Protein 3C24 (pdb70)

Organism: Jannaschia sp. (strain CCS1) (NCBI:txid290400)

Foldseek 3Di:
DFPDAAFEEEEAQCQPCVVLLQVLCVVDNHHYAYEHDDPNSCVNCVVPHDHHDDCPVLARGQEYEYPDFLQCVLVVCVVNVVRHDFNREYEYAALLCVLLPRDDDQRYKYKYKYWPFADDPDDDDPVVQVPRRGADRHETAMEMEIRDDPVCRSVNQVSVVSSPPYDYYHYDYSLVRLLVPPQVVVVVVVVVVCVVLVCCCVPVPDDSVVSVVCCVCCVVVVVCVVVDDDDVVVVCVVVCVPPPDPVSVCSSVSVNSSVVSNVRSD/DDAFEEEEAQCQPPVVLLQVLCVPDPHHYAYEDDDPNRVVSCVCPHDHDDDCPCLARGLEYEHPDFLQCVLVVCVPNVVSHDFAREYEYAALLCVLLPRDDDQRYKYKYKYWPFADPDDDDDDVVQVPRRGASRHETAMEMEISDDPVCRVVNQVSVVSSPPYDYYHYDYSLVRLLVPPQVVVVVVVVVVCVVLVCCCPPVPDDSVVSVVCCVCCVVVVVCVVVDDDDVPVCCCVVCVPPPDPVSVVSSPSVVSSVVSNVRND

Secondary structure (DSSP, 8-state):
--SPPP-EEEEETTT---HHHHHHHHHSSSEEEEE--SHHHHHHHH--PPP--SSGGGGT-SEEEE-S-HHHHHHHHHHHGGGSPTT-EEEES-SHHHHHT----TTSEEEEEEE--S-SS----SHHHHT-SSSSSS-EEEEEE----THHHHHHHHHHH---SEEEEEE--HHHHHIIIIIIT----TTT--HHHHHHHHHH---HHHHHH--HHHHHHH---SSS-----S---TTHHHHB-TTGGGGG-HHHHHHHHHHHH-/----EEEEETTT---HHHHHHHHHSSSEEEEE---HHHHHHHH--PPP--TTGGGGT-SEEEE-S-HHHHHHHHHHHGGGSPTT-EEEES-SHHHHHT----TTSEEEEEEE--PPTT----SHHHHT-SSSSSS-EEEEEE----THHHHHHHHHHH---SEEEEEE--HHHHHIIIIIIT----TTT--HHHHHHHHTT---HHHHHH--HHHHHHH---SSS----TTT--HHHHHHB-TTGGGGG-HHHHHHHHHHHT-

Solvent-accessible surface area: 21765 Å² total

CATH classification: 3.40.50.720 (+1 more: 1.10.3640.10)

Radius of gyration: 28.21 Å; Cα contacts (8 Å, |Δi|>4): 1115; chains: 2; bounding box: 77×42×74 Å

InterPro domains:
  IPR028939 Pyrroline-5-carboxylate reductase, catalytic, N-terminal [PF03807] (12-96)
  IPR031663 Phosphogluconate dehydrogenase (decarboxylating) , C-terminal [PF16896] (129-282)
  IPR036291 NAD(P)-binding domain superfamily [SSF51735] (11-173)
  IPR037161 Semialdehyde dehydrogenase-like, C-terminal [G3DSA:1.10.3640.10] (182-285)
  IPR050812 Prephenate/Arogenate Dehydrogenase [PTHR21363] (11-202)

Nearest PDB structures (foldseek):
  3c24-assembly1_B  TM=9.937E-01  e=1.281E-49  Jannaschia sp. CCS1
  5t57-assembly1_A-2  TM=9.474E-01  e=1.146E-29  Cupriavidus necator N-1
  6l2i-assembly1_B  TM=7.593E-01  e=1.266E-12  Streptococcus pneumoniae D39
  6l2z-assembly1_B  TM=7.428E-01  e=1.647E-11  Streptococcus pneumoniae D39
  4xeh-assembly1_A  TM=7.278E-01  e=2.116E-11  Ignisphaera aggregans DSM 17230

B-factor: mean 24.07, std 10.35, range [5.99, 80.92]

Structure (mmCIF, N/CA/C/O backbone):
data_3C24
#
_entry.id   3C24
#
_cell.length_a   47.080
_cell.length_b   80.620
_cell.length_c   142.840
_cell.angle_alpha   90.000
_cell.angle_beta   90.000
_cell.angle_gamma   90.000
#
_symmetry.space_group_name_H-M   'P 21 21 21'
#
loop_
_entity.id
_entity.type
_entity.pdbx_description
1 polymer 'Putative oxidoreductase'
2 non-polymer 'SULFATE ION'
3 non-polymer GLYCEROL
4 water water
#
loop_
_atom_site.group_PDB
_atom_site.id
_atom_site.type_symbol
_atom_site.label_atom_id
_atom_site.label_alt_id
_atom_site.label_comp_id
_atom_site.label_asym_id
_atom_site.label_entity_id
_atom_site.label_seq_id
_atom_site.pdbx_PDB_ins_code
_atom_site.Cartn_x
_atom_site.Cartn_y
_atom_site.Cartn_z
_atom_site.occupancy
_atom_site.B_iso_or_equiv
_atom_site.auth_seq_id
_atom_site.auth_comp_id
_atom_site.auth_asym_id
_atom_site.auth_atom_id
_atom_site.pdbx_PDB_model_num
ATOM 1 N N . LYS A 1 6 ? 5.045 21.475 -0.329 1.00 50.17 5 LYS A N 1
ATOM 2 C CA . LYS A 1 6 ? 6.339 21.377 -1.086 1.00 50.25 5 LYS A CA 1
ATOM 3 C C . LYS A 1 6 ? 6.302 22.220 -2.346 1.00 49.69 5 LYS A C 1
ATOM 4 O O . LYS A 1 6 ? 5.313 22.214 -3.094 1.00 51.14 5 LYS A O 1
ATOM 10 N N . ASN A 1 7 ? 7.399 22.947 -2.546 1.00 48.01 6 ASN A N 1
ATOM 11 C CA . ASN A 1 7 ? 7.589 23.830 -3.702 1.00 45.19 6 ASN A CA 1
ATOM 12 C C . ASN A 1 7 ? 8.358 23.125 -4.789 1.00 43.57 6 ASN A C 1
ATOM 13 O O . ASN A 1 7 ? 9.205 22.266 -4.518 1.00 42.23 6 ASN A O 1
ATOM 18 N N . ASP A 1 8 ? 8.066 23.526 -6.025 1.00 43.14 7 ASP A N 1
ATOM 19 C CA . ASP A 1 8 ? 8.724 22.953 -7.205 1.00 38.98 7 ASP A CA 1
ATOM 20 C C . ASP A 1 8 ? 10.033 23.680 -7.501 1.00 37.14 7 ASP A C 1
ATOM 21 O O . ASP A 1 8 ? 10.387 23.956 -8.640 1.00 37.27 7 ASP A O 1
ATOM 26 N N . VAL A 1 9 ? 10.718 24.023 -6.439 1.00 32.21 8 VAL A N 1
ATOM 27 C CA . VAL A 1 9 ? 12.021 24.659 -6.555 1.00 30.66 8 VAL A CA 1
ATOM 28 C C . VAL A 1 9 ? 13.057 23.554 -6.357 1.00 30.58 8 VAL A C 1
ATOM 29 O O . VAL A 1 9 ? 12.983 22.757 -5.423 1.00 31.48 8 VAL A O 1
ATOM 33 N N . GLY A 1 10 ? 14.034 23.524 -7.233 1.00 28.24 9 GLY A N 1
ATOM 34 C CA . GLY A 1 10 ? 15.069 22.507 -7.138 1.00 29.46 9 GLY A CA 1
ATOM 35 C C . GLY A 1 10 ? 16.139 22.917 -6.145 1.00 28.87 9 GLY A C 1
ATOM 36 O O . GLY A 1 10 ? 16.153 24.055 -5.686 1.00 27.72 9 GLY A O 1
ATOM 37 N N . PRO A 1 11 ? 17.030 21.979 -5.795 1.00 29.10 10 PRO A N 1
ATOM 38 C CA . PRO A 1 11 ? 18.125 22.309 -4.890 1.00 24.45 10 PRO A CA 1
ATOM 39 C C . PRO A 1 11 ? 18.964 23.399 -5.441 1.00 22.40 10 PRO A C 1
ATOM 40 O O . PRO A 1 11 ? 19.284 23.468 -6.625 1.00 23.80 10 PRO A O 1
ATOM 44 N N . LYS A 1 12 ? 19.317 24.271 -4.532 1.00 19.86 11 LYS A N 1
ATOM 45 C CA A LYS A 1 12 ? 20.138 25.420 -4.826 0.50 19.85 11 LYS A CA 1
ATOM 46 C CA B LYS A 1 12 ? 20.141 25.423 -4.826 0.50 20.23 11 LYS A CA 1
ATOM 47 C C . LYS A 1 12 ? 21.345 25.434 -3.919 1.00 19.36 11 LYS A C 1
ATOM 48 O O . LYS A 1 12 ? 21.328 24.843 -2.859 1.00 20.92 11 LYS A O 1
ATOM 59 N N . THR A 1 13 ? 22.382 26.095 -4.369 1.00 17.44 12 THR A N 1
ATOM 60 C CA . THR A 1 13 ? 23.552 26.284 -3.533 1.00 18.40 12 THR A CA 1
ATOM 61 C C . THR A 1 13 ? 23.328 27.578 -2.746 1.00 19.81 12 THR A C 1
ATOM 62 O O . THR A 1 13 ? 23.196 28.642 -3.308 1.00 18.41 12 THR A O 1
ATOM 66 N N . VAL A 1 14 ? 23.305 27.457 -1.415 1.00 16.44 13 VAL A N 1
ATOM 67 C CA . VAL A 1 14 ? 22.969 28.577 -0.555 1.00 17.34 13 VAL A CA 1
ATOM 68 C C . VAL A 1 14 ? 24.130 28.858 0.354 1.00 18.00 13 VAL A C 1
ATOM 69 O O . VAL A 1 14 ? 24.496 27.998 1.177 1.00 20.16 13 VAL A O 1
ATOM 73 N N . ALA A 1 15 ? 24.717 30.046 0.176 1.00 18.14 14 ALA A N 1
ATOM 74 C CA . ALA A 1 15 ? 25.798 30.532 1.023 1.00 17.77 14 ALA A CA 1
ATOM 75 C C . ALA A 1 15 ? 25.184 31.393 2.103 1.00 19.08 14 ALA A C 1
ATOM 76 O O . ALA A 1 15 ? 24.299 32.238 1.859 1.00 19.17 14 ALA A O 1
ATOM 78 N N . ILE A 1 16 ? 25.589 31.137 3.332 1.00 16.36 15 ILE A N 1
ATOM 79 C CA . ILE A 1 16 ? 25.128 31.932 4.459 1.00 17.31 15 ILE A CA 1
ATOM 80 C C . ILE A 1 16 ? 26.320 32.644 5.083 1.00 18.40 15 ILE A C 1
ATOM 81 O O . ILE A 1 16 ? 27.242 32.019 5.573 1.00 18.38 15 ILE A O 1
ATOM 86 N N . LEU A 1 17 ? 26.248 33.968 5.057 1.00 18.62 16 LEU A N 1
ATOM 87 C CA . LEU A 1 17 ? 27.257 34.839 5.657 1.00 19.26 16 LEU A CA 1
ATOM 88 C C . LEU A 1 17 ? 26.955 34.981 7.159 1.00 19.14 16 LEU A C 1
ATOM 89 O O . LEU A 1 17 ? 25.795 35.257 7.573 1.00 21.52 16 LEU A O 1
ATOM 94 N N . GLY A 1 18 ? 27.994 34.822 7.979 1.00 19.52 17 GLY A N 1
ATOM 95 C CA . GLY A 1 18 ? 27.832 34.887 9.429 1.00 16.93 17 GLY A CA 1
ATOM 96 C C . GLY A 1 18 ? 27.142 33.600 9.890 1.00 19.20 17 GLY A C 1
ATOM 97 O O . GLY A 1 18 ? 26.376 33.564 10.841 1.00 21.45 17 GLY A O 1
ATOM 98 N N . ALA A 1 19 ? 27.459 32.526 9.201 1.00 17.32 18 ALA A N 1
ATOM 99 C CA . ALA A 1 19 ? 26.784 31.227 9.439 1.00 19.22 18 ALA A CA 1
ATOM 100 C C . ALA A 1 19 ? 26.918 30.667 10.822 1.00 20.16 18 ALA A C 1
ATOM 101 O O . ALA A 1 19 ? 26.062 29.913 11.247 1.00 19.58 18 ALA A O 1
ATOM 103 N N . GLY A 1 20 ? 27.967 31.032 11.540 1.00 18.77 19 GLY A N 1
ATOM 104 C CA . GLY A 1 20 ? 28.202 30.435 12.876 1.00 17.26 19 GLY A CA 1
ATOM 105 C C . GLY A 1 20 ? 27.763 31.278 14.055 1.00 21.17 19 GLY A C 1
ATOM 106 O O . GLY A 1 20 ? 27.878 30.894 15.233 1.00 20.16 19 GLY A O 1
ATOM 107 N N . GLY A 1 21 ? 27.249 32.451 13.730 1.00 22.37 20 GLY A N 1
ATOM 108 C CA . GLY A 1 21 ? 26.785 33.384 14.743 1.00 25.10 20 GLY A CA 1
ATOM 109 C C . GLY A 1 21 ? 25.471 32.949 15.366 1.00 29.31 20 GLY A C 1
ATOM 110 O O . GLY A 1 21 ? 24.876 31.931 14.965 1.00 25.31 20 GLY A O 1
ATOM 111 N N . LYS A 1 22 ? 25.016 33.717 16.352 1.00 33.47 21 LYS A N 1
ATOM 112 C CA . LYS A 1 22 ? 23.758 33.420 17.022 1.00 37.51 21 LYS A CA 1
ATOM 113 C C . LYS A 1 22 ? 22.635 33.448 15.997 1.00 37.79 21 LYS A C 1
ATOM 114 O O . LYS A 1 22 ? 21.795 32.562 15.957 1.00 38.18 21 LYS A O 1
ATOM 129 N N . GLY A 1 24 ? 22.923 33.224 12.554 1.00 31.65 23 GLY A N 1
ATOM 130 C CA . GLY A 1 24 ? 23.246 32.195 11.566 1.00 22.42 23 GLY A CA 1
ATOM 131 C C . GLY A 1 24 ? 23.185 30.720 11.813 1.00 20.61 23 GLY A C 1
ATOM 132 O O . GLY A 1 24 ? 22.844 29.966 10.936 1.00 18.47 23 GLY A O 1
ATOM 133 N N . ALA A 1 25 ? 23.577 30.300 12.993 1.00 20.82 24 ALA A N 1
ATOM 134 C CA . ALA A 1 25 ? 23.744 28.881 13.247 1.00 19.37 24 ALA A CA 1
ATOM 135 C C . ALA A 1 25 ? 22.437 28.064 13.078 1.00 17.56 24 ALA A C 1
ATOM 136 O O . ALA A 1 25 ? 22.418 26.967 12.493 1.00 17.74 24 ALA A O 1
ATOM 138 N N . ARG A 1 26 ? 21.339 28.621 13.552 1.00 18.31 25 ARG A N 1
ATOM 139 C CA . ARG A 1 26 ? 20.040 27.937 13.450 1.00 16.13 25 ARG A CA 1
ATOM 140 C C . ARG A 1 26 ? 19.625 27.736 12.004 1.00 17.49 25 ARG A C 1
ATOM 141 O O . ARG A 1 26 ? 19.182 26.669 11.615 1.00 16.64 25 ARG A O 1
ATOM 145 N N . ILE A 1 27 ? 19.736 28.805 11.232 1.00 17.30 26 ILE A N 1
ATOM 146 C CA . ILE A 1 27 ? 19.352 28.763 9.813 1.00 17.92 26 ILE A CA 1
ATOM 147 C C . ILE A 1 27 ? 20.299 27.895 8.976 1.00 16.21 26 ILE A C 1
ATOM 148 O O . ILE A 1 27 ? 19.886 27.215 8.033 1.00 17.24 26 ILE A O 1
ATOM 153 N N . THR A 1 28 ? 21.575 27.902 9.357 1.00 16.67 27 THR A N 1
ATOM 154 C CA . THR A 1 28 ? 22.586 27.107 8.686 1.00 16.43 27 THR A CA 1
ATOM 155 C C . THR A 1 28 ? 22.292 25.627 8.899 1.00 14.95 27 THR A C 1
ATOM 156 O O . THR A 1 28 ? 22.362 24.819 7.963 1.00 16.96 27 THR A O 1
ATOM 160 N N . ARG A 1 29 ? 21.914 25.268 10.135 1.00 15.50 28 ARG A N 1
ATOM 161 C CA . ARG A 1 29 ? 21.544 23.871 10.427 1.00 14.90 28 ARG A CA 1
ATOM 162 C C . ARG A 1 29 ? 20.342 23.465 9.552 1.00 17.31 28 ARG A C 1
ATOM 163 O O . ARG A 1 29 ? 20.319 22.390 8.967 1.00 16.34 28 ARG A O 1
ATOM 171 N N . LYS A 1 30 ? 19.374 24.360 9.437 1.00 18.66 29 LYS A N 1
ATOM 172 C CA . LYS A 1 30 ? 18.198 24.057 8.610 1.00 17.73 29 LYS A CA 1
ATOM 173 C C . LYS A 1 30 ? 18.588 23.788 7.169 1.00 15.71 29 LYS A C 1
ATOM 174 O O . LYS A 1 30 ? 18.097 22.838 6.533 1.00 17.21 29 LYS A O 1
ATOM 180 N N . ILE A 1 31 ? 19.466 24.623 6.623 1.00 15.87 30 ILE A N 1
ATOM 181 C CA . ILE A 1 31 ? 19.912 24.433 5.234 1.00 13.73 30 ILE A CA 1
ATOM 182 C C . ILE A 1 31 ? 20.735 23.162 5.114 1.00 15.69 30 ILE A C 1
ATOM 183 O O . ILE A 1 31 ? 20.536 22.357 4.179 1.00 17.29 30 ILE A O 1
ATOM 188 N N . HIS A 1 32 ? 21.628 22.957 6.070 1.00 16.18 31 HIS A N 1
ATOM 189 C CA . HIS A 1 32 ? 22.441 21.732 6.063 1.00 17.37 31 HIS A CA 1
ATOM 190 C C . HIS A 1 32 ? 21.600 20.476 5.985 1.00 20.21 31 HIS A C 1
ATOM 191 O O . HIS A 1 32 ? 21.935 19.521 5.272 1.00 19.39 31 HIS A O 1
ATOM 198 N N . ASP A 1 33 ? 20.520 20.469 6.749 1.00 20.76 32 ASP A N 1
ATOM 199 C CA . ASP A 1 33 ? 19.658 19.290 6.857 1.00 19.40 32 ASP A CA 1
ATOM 200 C C . ASP A 1 33 ? 18.720 19.167 5.677 1.00 21.68 32 ASP A C 1
ATOM 201 O O . ASP A 1 33 ? 18.076 18.118 5.497 1.00 25.21 32 ASP A O 1
ATOM 206 N N . SER A 1 34 ? 18.619 20.232 4.891 1.00 18.58 33 SER A N 1
ATOM 207 C CA . SER A 1 34 ? 17.717 20.233 3.716 1.00 21.38 33 SER A CA 1
ATOM 208 C C . SER A 1 34 ? 18.396 19.667 2.477 1.00 21.58 33 SER A C 1
ATOM 209 O O . SER A 1 34 ? 19.574 19.275 2.504 1.00 20.62 33 SER A O 1
ATOM 212 N N . ALA A 1 35 ? 17.648 19.676 1.371 1.00 24.32 34 ALA A N 1
ATOM 213 C CA . ALA A 1 35 ? 18.134 19.177 0.052 1.00 23.14 34 ALA A CA 1
ATOM 214 C C . ALA A 1 35 ? 18.992 20.230 -0.646 1.00 22.77 34 ALA A C 1
ATOM 215 O O . ALA A 1 35 ? 19.738 19.955 -1.555 1.00 22.03 34 ALA A O 1
ATOM 217 N N . HIS A 1 36 ? 18.937 21.455 -0.128 1.00 17.83 35 HIS A N 1
ATOM 218 C CA . HIS A 1 36 ? 19.790 22.505 -0.664 1.00 19.44 35 HIS A CA 1
ATOM 219 C C . HIS A 1 36 ? 21.239 22.283 -0.276 1.00 21.93 35 HIS A C 1
ATOM 220 O O . HIS A 1 36 ? 21.522 21.621 0.720 1.00 22.90 35 HIS A O 1
ATOM 227 N N . HIS A 1 37 ? 22.146 22.831 -1.072 1.00 18.95 36 HIS A N 1
ATOM 228 C CA . HIS A 1 37 ? 23.595 22.688 -0.855 1.00 21.34 36 HIS A CA 1
ATOM 229 C C . HIS A 1 37 ? 24.099 23.880 -0.113 1.00 21.01 36 HIS A C 1
ATOM 230 O O . HIS A 1 37 ? 23.958 24.984 -0.537 1.00 26.27 36 HIS A O 1
ATOM 237 N N . LEU A 1 38 ? 24.718 23.628 1.023 1.00 21.73 37 LEU A N 1
ATOM 238 C CA . LEU A 1 38 ? 25.186 24.695 1.889 1.00 18.92 37 LEU A CA 1
ATOM 239 C C . LEU A 1 38 ? 26.618 25.110 1.708 1.00 19.68 37 LEU A C 1
ATOM 240 O O . LEU A 1 38 ? 27.508 24.283 1.546 1.00 21.73 37 LEU A O 1
ATOM 245 N N . ALA A 1 39 ? 26.831 26.410 1.777 1.00 16.82 38 ALA A N 1
ATOM 246 C CA . ALA A 1 39 ? 28.176 26.999 1.914 1.00 17.31 38 ALA A CA 1
ATOM 247 C C . ALA A 1 39 ? 28.138 27.913 3.135 1.00 18.35 38 ALA A C 1
ATOM 248 O O . ALA A 1 39 ? 27.624 29.019 3.058 1.00 19.14 38 ALA A O 1
ATOM 250 N N . ALA A 1 40 ? 28.694 27.417 4.253 1.00 17.71 39 ALA A N 1
ATOM 251 C CA . ALA A 1 40 ? 28.687 28.141 5.531 1.00 14.87 39 ALA A CA 1
ATOM 252 C C . ALA A 1 40 ? 29.878 29.030 5.603 1.00 17.70 39 ALA A C 1
ATOM 253 O O . ALA A 1 40 ? 31.004 28.543 5.774 1.00 17.16 39 ALA A O 1
ATOM 255 N N . ILE A 1 41 ? 29.606 30.328 5.524 1.00 17.53 40 ILE A N 1
ATOM 256 C CA . ILE A 1 41 ? 30.667 31.359 5.537 1.00 16.98 40 ILE A CA 1
ATOM 257 C C . ILE A 1 41 ? 30.753 32.007 6.913 1.00 17.25 40 ILE A C 1
ATOM 258 O O . ILE A 1 41 ? 29.848 32.688 7.393 1.00 18.59 40 ILE A O 1
ATOM 263 N N . GLU A 1 42 ? 31.897 31.801 7.549 1.00 18.53 41 GLU A N 1
ATOM 264 C CA . GLU A 1 42 ? 32.104 32.280 8.915 1.00 16.36 41 GLU A CA 1
ATOM 265 C C . GLU A 1 42 ? 33.563 32.464 9.202 1.00 20.73 41 GLU A C 1
ATOM 266 O O . GLU A 1 42 ? 34.308 31.518 9.111 1.00 20.62 41 GLU A O 1
ATOM 272 N N . ILE A 1 43 ? 33.920 33.685 9.534 1.00 22.28 42 ILE A N 1
ATOM 273 C CA . ILE A 1 43 ? 35.321 34.020 9.789 1.00 26.75 42 ILE A CA 1
ATOM 274 C C . ILE A 1 43 ? 35.618 34.090 11.264 1.00 23.74 42 ILE A C 1
ATOM 275 O O . ILE A 1 43 ? 36.779 33.952 11.645 1.00 28.55 42 ILE A O 1
ATOM 279 N N . ALA A 1 44 ? 34.615 34.287 12.105 1.00 24.11 43 ALA A N 1
ATOM 280 C CA . ALA A 1 44 ? 34.887 34.419 13.553 1.00 21.93 43 ALA A CA 1
ATOM 281 C C . ALA A 1 44 ? 35.258 33.063 14.136 1.00 22.96 43 ALA A C 1
ATOM 282 O O . ALA A 1 44 ? 34.580 32.072 13.914 1.00 24.00 43 ALA A O 1
ATOM 284 N N . PRO A 1 45 ? 36.330 33.016 14.924 1.00 21.36 44 PRO A N 1
ATOM 285 C CA . PRO A 1 45 ? 36.697 31.687 15.416 1.00 20.81 44 PRO A CA 1
ATOM 286 C C . PRO A 1 45 ? 35.610 30.997 16.274 1.00 18.65 44 PRO A C 1
ATOM 287 O O . PRO A 1 45 ? 35.398 29.788 16.116 1.00 19.80 44 PRO A O 1
ATOM 291 N N . GLU A 1 46 ? 34.903 31.747 17.106 1.00 19.45 45 GLU A N 1
ATOM 292 C CA . GLU A 1 46 ? 33.877 31.138 17.961 1.00 18.76 45 GLU A CA 1
ATOM 293 C C . GLU A 1 46 ? 32.741 30.567 17.103 1.00 20.39 45 GLU A C 1
ATOM 294 O O . GLU A 1 46 ? 32.179 29.535 17.431 1.00 19.38 45 GLU A O 1
ATOM 300 N N . GLY A 1 47 ? 32.436 31.259 16.006 1.00 19.10 46 GLY A N 1
ATOM 301 C CA . GLY A 1 47 ? 31.399 30.832 15.058 1.00 17.41 46 GLY A CA 1
ATOM 302 C C . GLY A 1 47 ? 31.803 29.546 14.340 1.00 17.39 46 GLY A C 1
ATOM 303 O O . GLY A 1 47 ? 30.983 28.621 14.131 1.00 18.94 46 GLY A O 1
ATOM 304 N N . ARG A 1 48 ? 33.080 29.467 13.959 1.00 15.64 47 ARG A N 1
ATOM 305 C CA . ARG A 1 48 ? 33.606 28.266 13.291 1.00 15.49 47 ARG A CA 1
ATOM 306 C C . ARG A 1 48 ? 33.536 27.080 14.250 1.00 20.81 47 ARG A C 1
ATOM 307 O O . ARG A 1 48 ? 33.198 25.966 13.872 1.00 20.55 47 ARG A O 1
ATOM 315 N N . ASP A 1 49 ? 33.834 27.327 15.516 1.00 19.83 48 ASP A N 1
ATOM 316 C CA . ASP A 1 49 ? 33.796 26.245 16.490 1.00 21.16 48 ASP A CA 1
ATOM 317 C C . ASP A 1 49 ? 32.391 25.747 16.684 1.00 21.27 48 ASP A C 1
ATOM 318 O O . ASP A 1 49 ? 32.136 24.563 16.906 1.00 22.93 48 ASP A O 1
ATOM 323 N N . ARG A 1 50 ? 31.469 26.667 16.619 1.00 18.54 49 ARG A N 1
ATOM 324 C CA . ARG A 1 50 ? 30.059 26.339 16.836 1.00 19.92 49 ARG A CA 1
ATOM 325 C C . ARG A 1 50 ? 29.585 25.408 15.715 1.00 21.73 49 ARG A C 1
ATOM 326 O O . ARG A 1 50 ? 28.962 24.385 15.973 1.00 23.34 49 ARG A O 1
ATOM 334 N N . LEU A 1 51 ? 29.924 25.767 14.485 1.00 17.54 50 LEU A N 1
ATOM 335 C CA . LEU A 1 51 ? 29.516 24.991 13.323 1.00 17.98 50 LEU A CA 1
ATOM 336 C C . LEU A 1 51 ? 30.163 23.616 13.409 1.00 21.44 50 LEU A C 1
ATOM 337 O O . LEU A 1 51 ? 29.538 22.579 13.179 1.00 22.55 50 LEU A O 1
ATOM 342 N N . GLN A 1 52 ? 31.439 23.607 13.722 1.00 20.19 51 GLN A N 1
ATOM 343 C CA . GLN A 1 52 ? 32.125 22.318 13.830 1.00 21.42 51 GLN A CA 1
ATOM 344 C C . GLN A 1 52 ? 31.411 21.408 14.819 1.00 23.42 51 GLN A C 1
ATOM 345 O O . GLN A 1 52 ? 31.275 20.212 14.593 1.00 23.52 51 GLN A O 1
ATOM 348 N N . GLY A 1 53 ? 30.933 21.997 15.902 1.00 22.94 52 GLY A N 1
ATOM 349 C CA . GLY A 1 53 ? 30.282 21.245 16.979 1.00 24.06 52 GLY A CA 1
ATOM 350 C C . GLY A 1 53 ? 28.952 20.669 16.526 1.00 26.78 52 GLY A C 1
ATOM 351 O O . GLY A 1 53 ? 28.420 19.729 17.120 1.00 30.11 52 GLY A O 1
ATOM 360 N N . GLY A 1 55 ? 28.604 19.609 13.452 1.00 18.46 54 GLY A N 1
ATOM 361 C CA . GLY A 1 55 ? 28.994 18.765 12.323 1.00 19.62 54 GLY A CA 1
ATOM 362 C C . GLY A 1 55 ? 28.811 19.416 10.965 1.00 20.11 54 GLY A C 1
ATOM 363 O O . GLY A 1 55 ? 28.655 18.756 9.927 1.00 23.31 54 GLY A O 1
ATOM 364 N N . ILE A 1 56 ? 28.813 20.737 10.963 1.00 19.70 55 ILE A N 1
ATOM 365 C CA . ILE A 1 56 ? 28.657 21.494 9.715 1.00 19.38 55 ILE A CA 1
ATOM 366 C C . ILE A 1 56 ? 30.012 21.931 9.147 1.00 19.91 55 ILE A C 1
ATOM 367 O O . ILE A 1 56 ? 30.806 22.586 9.840 1.00 22.07 55 ILE A O 1
ATOM 372 N N . PRO A 1 57 ? 30.275 21.610 7.871 1.00 19.65 56 PRO A N 1
ATOM 373 C CA . PRO A 1 57 ? 31.581 21.972 7.338 1.00 21.59 56 PRO A CA 1
ATOM 374 C C . PRO A 1 57 ? 31.737 23.458 7.138 1.00 21.27 56 PRO A C 1
ATOM 375 O O . PRO A 1 57 ? 30.768 24.158 6.858 1.00 22.82 56 PRO A O 1
ATOM 379 N N . LEU A 1 58 ? 32.967 23.929 7.324 1.00 23.20 57 LEU A N 1
ATOM 380 C CA . LEU A 1 58 ? 33.306 25.343 7.090 1.00 24.03 57 LEU A CA 1
ATOM 381 C C . LEU A 1 58 ? 33.715 25.545 5.650 1.00 28.48 57 LEU A C 1
ATOM 382 O O . LEU A 1 58 ? 34.400 24.715 5.076 1.00 27.64 57 LEU A O 1
ATOM 387 N N . THR A 1 59 ? 33.235 26.624 5.048 1.00 33.48 58 THR A N 1
ATOM 388 C CA . THR A 1 59 ? 33.556 26.891 3.646 1.00 35.18 58 THR A CA 1
ATOM 389 C C . THR A 1 59 ? 34.518 28.045 3.529 1.00 35.31 58 THR A C 1
ATOM 390 O O . THR A 1 59 ? 34.109 29.196 3.612 1.00 34.15 58 THR A O 1
ATOM 394 N N . ASP A 1 60 ? 35.800 27.714 3.305 1.00 33.16 59 ASP A N 1
ATOM 395 C CA . ASP A 1 60 ? 36.881 28.715 3.198 1.00 33.82 59 ASP A CA 1
ATOM 396 C C . ASP A 1 60 ? 37.294 29.145 1.822 1.00 31.95 59 ASP A C 1
ATOM 397 O O . ASP A 1 60 ? 37.007 28.515 0.823 1.00 32.30 59 ASP A O 1
ATOM 402 N N . GLY A 1 61 ? 38.038 30.232 1.832 1.00 31.85 60 GLY A N 1
ATOM 403 C CA . GLY A 1 61 ? 38.450 30.876 0.585 1.00 34.26 60 GLY A CA 1
ATOM 404 C C . GLY A 1 61 ? 37.248 31.582 -0.007 1.00 36.38 60 GLY A C 1
ATOM 405 O O . GLY A 1 61 ? 36.247 31.854 0.691 1.00 36.15 60 GLY A O 1
ATOM 406 N N . ASP A 1 62 ? 37.327 31.831 -1.311 1.00 36.07 61 ASP A N 1
ATOM 407 C CA . ASP A 1 62 ? 36.299 32.603 -2.019 1.00 34.48 61 ASP A CA 1
ATOM 408 C C . ASP A 1 62 ? 35.682 31.879 -3.158 1.00 32.80 61 ASP A C 1
ATOM 409 O O . ASP A 1 62 ? 34.869 32.435 -3.877 1.00 33.26 61 ASP A O 1
ATOM 414 N N . GLY A 1 63 ? 36.074 30.637 -3.354 1.00 28.54 62 GLY A N 1
ATOM 415 C CA . GLY A 1 63 ? 35.529 29.866 -4.469 1.00 29.61 62 GLY A CA 1
ATOM 416 C C . GLY A 1 63 ? 34.027 29.707 -4.421 1.00 29.90 62 GLY A C 1
ATOM 417 O O . GLY A 1 63 ? 33.359 29.460 -5.424 1.00 30.10 62 GLY A O 1
ATOM 418 N N . TRP A 1 64 ? 33.501 29.842 -3.219 1.00 29.77 63 TRP A N 1
ATOM 419 C CA . TRP A 1 64 ? 32.058 29.654 -3.014 1.00 28.92 63 TRP A CA 1
ATOM 420 C C . TRP A 1 64 ? 31.228 30.657 -3.760 1.00 30.65 63 TRP A C 1
ATOM 421 O O . TRP A 1 64 ? 30.113 30.374 -4.221 1.00 27.98 63 TRP A O 1
ATOM 432 N N . ILE A 1 65 ? 31.789 31.843 -3.863 1.00 31.51 64 ILE A N 1
ATOM 433 C CA . ILE A 1 65 ? 31.086 32.947 -4.513 1.00 35.00 64 ILE A CA 1
ATOM 434 C C . ILE A 1 65 ? 30.574 32.549 -5.907 1.00 36.46 64 ILE A C 1
ATOM 435 O O . ILE A 1 65 ? 29.433 32.844 -6.260 1.00 38.66 64 ILE A O 1
ATOM 440 N N . ASP A 1 66 ? 31.381 31.800 -6.647 1.00 36.64 65 ASP A N 1
ATOM 441 C CA . ASP A 1 66 ? 31.046 31.377 -8.023 1.00 34.42 65 ASP A CA 1
ATOM 442 C C . ASP A 1 66 ? 30.123 30.215 -8.085 1.00 33.07 65 ASP A C 1
ATOM 443 O O . ASP A 1 66 ? 29.687 29.823 -9.157 1.00 31.34 65 ASP A O 1
ATOM 448 N N . GLU A 1 67 ? 29.798 29.671 -6.928 1.00 29.74 66 GLU A N 1
ATOM 449 C CA . GLU A 1 67 ? 28.919 28.499 -6.881 1.00 28.82 66 GLU A CA 1
ATOM 450 C C . GLU A 1 67 ? 27.550 28.852 -6.321 1.00 23.51 66 GLU A C 1
ATOM 451 O O . GLU A 1 67 ? 26.584 28.158 -6.544 1.00 27.64 66 GLU A O 1
ATOM 457 N N . ALA A 1 68 ? 27.492 29.992 -5.661 1.00 24.05 67 ALA A N 1
ATOM 458 C CA . ALA A 1 68 ? 26.273 30.397 -4.925 1.00 23.30 67 ALA A CA 1
ATOM 459 C C . ALA A 1 68 ? 25.141 30.900 -5.780 1.00 23.40 67 ALA A C 1
ATOM 460 O O . ALA A 1 68 ? 25.281 31.898 -6.493 1.00 25.28 67 ALA A O 1
ATOM 462 N N . ASP A 1 69 ? 23.993 30.257 -5.620 1.00 19.35 68 ASP A N 1
ATOM 463 C CA . ASP A 1 69 ? 22.760 30.672 -6.260 1.00 20.27 68 ASP A CA 1
ATOM 464 C C . ASP A 1 69 ? 22.084 31.751 -5.392 1.00 16.89 68 ASP A C 1
ATOM 465 O O . ASP A 1 69 ? 21.422 32.689 -5.860 1.00 18.01 68 ASP A O 1
ATOM 470 N N . VAL A 1 70 ? 22.270 31.577 -4.095 1.00 17.70 69 VAL A N 1
ATOM 471 C CA . VAL A 1 70 ? 21.647 32.415 -3.077 1.00 16.47 69 VAL A CA 1
ATOM 472 C C . VAL A 1 70 ? 22.710 32.745 -2.052 1.00 17.05 69 VAL A C 1
ATOM 473 O O . VAL A 1 70 ? 23.499 31.889 -1.667 1.00 18.80 69 VAL A O 1
ATOM 477 N N . VAL A 1 71 ? 22.740 34.006 -1.644 1.00 13.45 70 VAL A N 1
ATOM 478 C CA . VAL A 1 71 ? 23.637 34.502 -0.581 1.00 17.96 70 VAL A CA 1
ATOM 479 C C . VAL A 1 71 ? 22.775 35.189 0.472 1.00 15.56 70 VAL A C 1
ATOM 480 O O . VAL A 1 71 ? 22.165 36.232 0.253 1.00 17.25 70 VAL A O 1
ATOM 484 N N . VAL A 1 72 ? 22.778 34.585 1.655 1.00 14.93 71 VAL A N 1
ATOM 485 C CA . VAL A 1 72 ? 21.985 35.005 2.787 1.00 14.71 71 VAL A CA 1
ATOM 486 C C . VAL A 1 72 ? 22.820 35.828 3.730 1.00 16.36 71 VAL A C 1
ATOM 487 O O . VAL A 1 72 ? 23.867 35.385 4.233 1.00 17.15 71 VAL A O 1
ATOM 491 N N . LEU A 1 73 ? 22.352 37.032 4.001 1.00 19.35 72 LEU A N 1
ATOM 492 C CA . LEU A 1 73 ? 23.060 37.949 4.881 1.00 19.90 72 LEU A CA 1
ATOM 493 C C . LEU A 1 73 ? 22.587 37.840 6.329 1.00 20.03 72 LEU A C 1
ATOM 494 O O . LEU A 1 73 ? 21.766 38.628 6.781 1.00 20.58 72 LEU A O 1
ATOM 499 N N . ALA A 1 74 ? 23.082 36.816 7.026 1.00 20.73 73 ALA A N 1
ATOM 500 C CA . ALA A 1 74 ? 22.665 36.551 8.436 1.00 21.26 73 ALA A CA 1
ATOM 501 C C . ALA A 1 74 ? 23.502 37.388 9.400 1.00 23.62 73 ALA A C 1
ATOM 502 O O . ALA A 1 74 ? 24.239 36.859 10.236 1.00 25.58 73 ALA A O 1
ATOM 504 N N . LEU A 1 75 ? 23.424 38.695 9.211 1.00 21.54 74 LEU A N 1
ATOM 505 C CA . LEU A 1 75 ? 24.205 39.655 9.965 1.00 22.09 74 LEU A CA 1
ATOM 506 C C . LEU A 1 75 ? 23.334 40.757 10.533 1.00 24.17 74 LEU A C 1
ATOM 507 O O . LEU A 1 75 ? 22.240 40.988 10.029 1.00 22.76 74 LEU A O 1
ATOM 512 N N . PRO A 1 76 ? 23.826 41.461 11.572 1.00 22.97 75 PRO A N 1
ATOM 513 C CA . PRO A 1 76 ? 22.986 42.519 12.159 1.00 23.09 75 PRO A CA 1
ATOM 514 C C . PRO A 1 76 ? 22.780 43.683 11.227 1.00 22.99 75 PRO A C 1
ATOM 515 O O . PRO A 1 76 ? 23.604 43.989 10.392 1.00 19.42 75 PRO A O 1
ATOM 519 N N . ASP A 1 77 ? 21.601 44.281 11.351 1.00 23.42 76 ASP A N 1
ATOM 520 C CA . ASP A 1 77 ? 21.197 45.377 10.453 1.00 25.75 76 ASP A CA 1
ATOM 521 C C . ASP A 1 77 ? 22.195 46.492 10.350 1.00 23.20 76 ASP A C 1
ATOM 522 O O . ASP A 1 77 ? 22.346 47.085 9.299 1.00 22.94 76 ASP A O 1
ATOM 527 N N . ASN A 1 78 ? 22.938 46.734 11.428 1.00 24.84 77 ASN A N 1
ATOM 528 C CA . ASN A 1 78 ? 23.889 47.860 11.438 1.00 25.22 77 ASN A CA 1
ATOM 529 C C . ASN A 1 78 ? 25.186 47.615 10.664 1.00 24.69 77 ASN A C 1
ATOM 530 O O . ASN A 1 78 ? 26.057 48.497 10.564 1.00 26.27 77 ASN A O 1
ATOM 535 N N . ILE A 1 79 ? 25.341 46.429 10.096 1.00 24.46 78 ILE A N 1
ATOM 536 C CA . ILE A 1 79 ? 26.515 46.220 9.259 1.00 23.08 78 ILE A CA 1
ATOM 537 C C . ILE A 1 79 ? 26.089 45.717 7.872 1.00 21.13 78 ILE A C 1
ATOM 538 O O . ILE A 1 79 ? 26.924 45.464 7.016 1.00 20.68 78 ILE A O 1
ATOM 543 N N . ILE A 1 80 ? 24.790 45.579 7.663 1.00 19.29 79 ILE A N 1
ATOM 544 C CA . ILE A 1 80 ? 24.302 45.066 6.361 1.00 19.67 79 ILE A CA 1
ATOM 545 C C . ILE A 1 80 ? 24.805 45.914 5.193 1.00 20.19 79 ILE A C 1
ATOM 546 O O . ILE A 1 80 ? 25.204 45.395 4.123 1.00 18.68 79 ILE A O 1
ATOM 551 N N . GLU A 1 81 ? 24.839 47.231 5.378 1.00 20.71 80 GLU A N 1
ATOM 552 C CA . GLU A 1 81 ? 25.269 48.110 4.270 1.00 20.66 80 GLU A CA 1
ATOM 553 C C . GLU A 1 81 ? 26.715 47.808 3.867 1.00 21.22 80 GLU A C 1
ATOM 554 O O . GLU A 1 81 ? 27.054 47.692 2.686 1.00 20.62 80 GLU A O 1
ATOM 560 N N . LYS A 1 82 ? 27.563 47.683 4.875 1.00 20.13 81 LYS A N 1
ATOM 561 C CA . LYS A 1 82 ? 28.996 47.409 4.673 1.00 22.13 81 LYS A CA 1
ATOM 562 C C . LYS A 1 82 ? 29.205 46.046 4.069 1.00 20.32 81 LYS A C 1
ATOM 563 O O . LYS A 1 82 ? 29.959 45.893 3.085 1.00 22.87 81 LYS A O 1
ATOM 566 N N . VAL A 1 83 ? 28.478 45.075 4.595 1.00 20.22 82 VAL A N 1
ATOM 567 C CA . VAL A 1 83 ? 28.630 43.676 4.119 1.00 21.48 82 VAL A CA 1
ATOM 568 C C . VAL A 1 83 ? 28.154 43.557 2.668 1.00 21.10 82 VAL A C 1
ATOM 569 O O . VAL A 1 83 ? 28.821 42.953 1.799 1.00 23.36 82 VAL A O 1
ATOM 573 N N . ALA A 1 84 ? 27.044 44.217 2.385 1.00 16.47 83 ALA A N 1
ATOM 574 C CA . ALA A 1 84 ? 26.490 44.176 1.007 1.00 16.69 83 ALA A CA 1
ATOM 575 C C . ALA A 1 84 ? 27.392 44.904 0.033 1.00 19.03 83 ALA A C 1
ATOM 576 O O . ALA A 1 84 ? 27.514 44.532 -1.134 1.00 19.18 83 ALA A O 1
ATOM 578 N N . GLU A 1 85 ? 28.006 45.980 0.495 1.00 19.86 84 GLU A N 1
ATOM 579 C CA . GLU A 1 85 ? 28.918 46.743 -0.377 1.00 19.92 84 GLU A CA 1
ATOM 580 C C . GLU A 1 85 ? 30.101 45.898 -0.767 1.00 20.37 84 GLU A C 1
ATOM 581 O O . GLU A 1 85 ? 30.676 46.066 -1.829 1.00 21.13 84 GLU A O 1
ATOM 587 N N . ASP A 1 86 ? 30.451 44.996 0.128 1.00 21.24 85 ASP A N 1
ATOM 588 C CA . ASP A 1 86 ? 31.574 44.113 -0.108 1.00 23.92 85 ASP A CA 1
ATOM 589 C C . ASP A 1 86 ? 31.203 42.973 -1.056 1.00 23.14 85 ASP A C 1
ATOM 590 O O . ASP A 1 86 ? 31.879 42.736 -2.071 1.00 25.95 85 ASP A O 1
ATOM 595 N N . ILE A 1 87 ? 30.067 42.342 -0.782 1.00 21.71 86 ILE A N 1
ATOM 596 C CA . ILE A 1 87 ? 29.677 41.108 -1.505 1.00 20.04 86 ILE A CA 1
ATOM 597 C C . ILE A 1 87 ? 28.876 41.323 -2.778 1.00 17.82 86 ILE A C 1
ATOM 598 O O . ILE A 1 87 ? 29.098 40.641 -3.778 1.00 16.21 86 ILE A O 1
ATOM 603 N N . VAL A 1 88 ? 27.936 42.255 -2.765 1.00 17.03 87 VAL A N 1
ATOM 604 C CA . VAL A 1 88 ? 27.083 42.450 -3.948 1.00 17.06 87 VAL A CA 1
ATOM 605 C C . VAL A 1 88 ? 27.858 42.594 -5.261 1.00 18.89 87 VAL A C 1
ATOM 606 O O . VAL A 1 88 ? 27.464 42.010 -6.269 1.00 16.47 87 VAL A O 1
ATOM 610 N N . PRO A 1 89 ? 28.946 43.393 -5.288 1.00 17.58 88 PRO A N 1
ATOM 611 C CA . PRO A 1 89 ? 29.649 43.521 -6.583 1.00 18.31 88 PRO A CA 1
ATOM 612 C C . PRO A 1 89 ? 30.414 42.284 -7.032 1.00 17.69 88 PRO A C 1
ATOM 613 O O . PRO A 1 89 ? 30.872 42.209 -8.209 1.00 16.74 88 PRO A O 1
ATOM 617 N N . ARG A 1 90 ? 30.537 41.323 -6.122 1.00 14.83 89 ARG A N 1
ATOM 618 C CA . ARG A 1 90 ? 31.339 40.111 -6.369 1.00 14.51 89 ARG A CA 1
ATOM 619 C C . ARG A 1 90 ? 30.579 38.895 -6.878 1.00 13.95 89 ARG A C 1
ATOM 620 O O . ARG A 1 90 ? 31.156 37.967 -7.425 1.00 16.55 89 ARG A O 1
ATOM 628 N N . VAL A 1 91 ? 29.263 38.899 -6.668 1.00 16.18 90 VAL A N 1
ATOM 629 C CA . VAL A 1 91 ? 28.449 37.741 -7.043 1.00 14.58 90 VAL A CA 1
ATOM 630 C C . VAL A 1 91 ? 28.156 37.687 -8.547 1.00 13.39 90 VAL A C 1
ATOM 631 O O . VAL A 1 91 ? 28.239 38.698 -9.226 1.00 15.19 90 VAL A O 1
ATOM 635 N N . ARG A 1 92 ? 27.841 36.498 -9.054 1.00 14.52 91 ARG A N 1
ATOM 636 C CA . ARG A 1 92 ? 27.523 36.340 -10.468 1.00 11.52 91 ARG A CA 1
ATOM 637 C C . ARG A 1 92 ? 26.165 36.985 -10.775 1.00 15.01 91 ARG A C 1
ATOM 638 O O . ARG A 1 92 ? 25.282 37.088 -9.886 1.00 15.29 91 ARG A O 1
ATOM 646 N N . PRO A 1 93 ? 25.987 37.472 -12.006 1.00 14.21 92 PRO A N 1
ATOM 647 C CA . PRO A 1 93 ? 24.685 38.021 -12.347 1.00 13.14 92 PRO A CA 1
ATOM 648 C C . PRO A 1 93 ? 23.616 36.983 -12.007 1.00 14.01 92 PRO A C 1
ATOM 649 O O . PRO A 1 93 ? 23.823 35.789 -12.189 1.00 16.45 92 PRO A O 1
ATOM 653 N N . GLY A 1 94 ? 22.460 37.426 -11.565 1.00 13.52 93 GLY A N 1
ATOM 654 C CA . GLY A 1 94 ? 21.364 36.479 -11.283 1.00 14.32 93 GLY A CA 1
ATOM 655 C C . GLY A 1 94 ? 21.352 35.847 -9.923 1.00 15.17 93 GLY A C 1
ATOM 656 O O .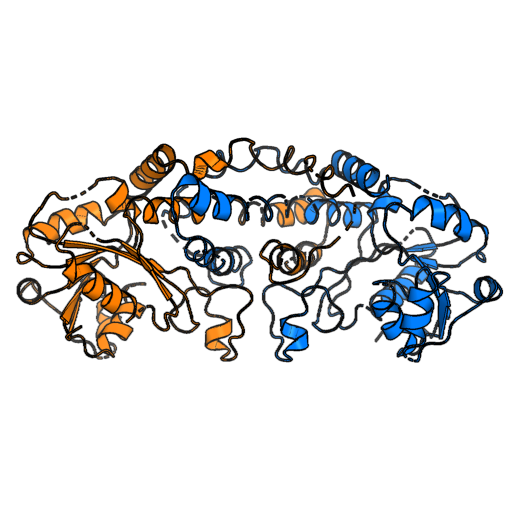 GLY A 1 94 ? 20.404 35.129 -9.569 1.00 16.07 93 GLY A O 1
ATOM 657 N N . THR A 1 95 ? 22.393 36.124 -9.143 1.00 12.98 94 THR A N 1
ATOM 658 C CA . THR A 1 95 ? 22.469 35.650 -7.772 1.00 12.80 94 THR A CA 1
ATOM 659 C C . THR A 1 95 ? 21.356 36.344 -6.974 1.00 14.62 94 THR A C 1
ATOM 660 O O . THR A 1 95 ? 21.090 37.542 -7.148 1.00 14.94 94 THR A O 1
ATOM 664 N N . ILE A 1 96 ? 20.755 35.589 -6.060 1.00 16.05 95 ILE A N 1
ATOM 665 C CA . ILE A 1 96 ? 19.730 36.101 -5.156 1.00 14.94 95 ILE A CA 1
ATOM 666 C C . ILE A 1 96 ? 20.418 36.443 -3.831 1.00 16.23 95 ILE A C 1
ATOM 667 O O . ILE A 1 96 ? 20.965 35.590 -3.182 1.00 16.96 95 ILE A O 1
ATOM 672 N N . VAL A 1 97 ? 20.457 37.725 -3.527 1.00 13.69 96 VAL A N 1
ATOM 673 C CA . VAL A 1 97 ? 20.971 38.258 -2.249 1.00 15.05 96 VAL A CA 1
ATOM 674 C C . VAL A 1 97 ? 19.757 38.400 -1.328 1.00 16.06 96 VAL A C 1
ATOM 675 O O . VAL A 1 97 ? 18.795 39.185 -1.596 1.00 14.98 96 VAL A O 1
ATOM 679 N N . LEU A 1 98 ? 19.783 37.602 -0.260 1.00 16.25 97 LEU A N 1
ATOM 680 C CA . LEU A 1 98 ? 18.655 37.449 0.627 1.00 13.76 97 LEU A CA 1
ATOM 681 C C . LEU A 1 98 ? 18.905 38.120 1.973 1.00 14.68 97 LEU A C 1
ATOM 682 O O . LEU A 1 98 ? 19.843 37.804 2.703 1.00 15.91 97 LEU A O 1
ATOM 687 N N . ILE A 1 99 ? 18.059 39.109 2.206 1.00 15.44 98 ILE A N 1
ATOM 688 C CA A ILE A 1 99 ? 18.102 39.948 3.421 0.50 15.49 98 ILE A CA 1
ATOM 689 C CA B ILE A 1 99 ? 18.070 39.967 3.408 0.50 15.88 98 ILE A CA 1
ATOM 690 C C . ILE A 1 99 ? 16.964 39.533 4.344 1.00 15.49 98 ILE A C 1
ATOM 691 O O . ILE A 1 99 ? 15.847 39.267 3.916 1.00 16.09 98 ILE A O 1
ATOM 700 N N . LEU A 1 100 ? 17.280 39.479 5.628 1.00 17.94 99 LEU A N 1
ATOM 701 C CA . LEU A 1 100 ? 16.362 38.946 6.624 1.00 18.88 99 LEU A CA 1
ATOM 702 C C . LEU A 1 100 ? 15.577 40.003 7.391 1.00 17.34 99 LEU A C 1
ATOM 703 O O . LEU A 1 100 ? 14.987 39.705 8.447 1.00 18.41 99 LEU A O 1
ATOM 708 N N . ASP A 1 101 ? 15.630 41.234 6.912 1.00 18.86 100 ASP A N 1
ATOM 709 C CA . ASP A 1 101 ? 14.975 42.364 7.538 1.00 19.87 100 ASP A CA 1
ATOM 710 C C . ASP A 1 101 ? 14.864 43.486 6.526 1.00 18.84 100 ASP A C 1
ATOM 711 O O . ASP A 1 101 ? 15.784 43.735 5.755 1.00 20.08 100 ASP A O 1
ATOM 716 N N . ALA A 1 102 ? 13.707 44.128 6.500 1.00 18.10 101 ALA A N 1
ATOM 717 C CA . ALA A 1 102 ? 13.469 45.218 5.562 1.00 16.05 101 ALA A CA 1
ATOM 718 C C . ALA A 1 102 ? 14.167 46.531 5.887 1.00 18.35 101 ALA A C 1
ATOM 719 O O . ALA A 1 102 ? 14.089 47.452 5.088 1.00 17.27 101 ALA A O 1
ATOM 721 N N . ALA A 1 103 ? 14.775 46.642 7.073 1.00 19.22 102 ALA A N 1
ATOM 722 C CA . ALA A 1 103 ? 15.352 47.920 7.477 1.00 20.45 102 ALA A CA 1
ATOM 723 C C . ALA A 1 103 ? 16.366 48.522 6.496 1.00 20.60 102 ALA A C 1
ATOM 724 O O . ALA A 1 103 ? 16.167 49.621 5.990 1.00 19.73 102 ALA A O 1
ATOM 726 N N . ALA A 1 104 ? 17.453 47.810 6.228 1.00 21.63 103 ALA A N 1
ATOM 727 C CA . ALA A 1 104 ? 18.481 48.359 5.301 1.00 20.43 103 ALA A CA 1
ATOM 728 C C . ALA A 1 104 ? 17.922 48.615 3.900 1.00 19.18 103 ALA A C 1
ATOM 729 O O . ALA A 1 104 ? 18.128 49.667 3.318 1.00 17.75 103 ALA A O 1
ATOM 731 N N . PRO A 1 105 ? 17.179 47.662 3.340 1.00 20.17 104 PRO A N 1
ATOM 732 C CA . PRO A 1 105 ? 16.543 47.829 2.043 1.00 19.53 104 PRO A CA 1
ATOM 733 C C . PRO A 1 105 ? 15.693 49.083 1.991 1.00 20.02 104 PRO A C 1
ATOM 734 O O . PRO A 1 105 ? 15.817 49.890 1.067 1.00 20.05 104 PRO A O 1
ATOM 738 N N . TYR A 1 106 ? 14.832 49.251 2.976 1.00 18.88 105 TYR A N 1
ATOM 739 C CA . TYR A 1 106 ? 13.883 50.400 2.955 1.00 19.47 105 TYR A CA 1
ATOM 740 C C . TYR A 1 106 ? 14.598 51.704 3.261 1.00 19.55 105 TYR A C 1
ATOM 741 O O . TYR A 1 106 ? 14.172 52.781 2.825 1.00 21.74 105 TYR A O 1
ATOM 750 N N . ALA A 1 107 ? 15.695 51.604 3.986 1.00 21.13 106 ALA A N 1
ATOM 751 C CA . ALA A 1 107 ? 16.510 52.796 4.311 1.00 18.62 106 ALA A CA 1
ATOM 752 C C . ALA A 1 107 ? 17.187 53.328 3.083 1.00 21.64 106 ALA A C 1
ATOM 753 O O . ALA A 1 107 ? 17.626 54.478 3.039 1.00 21.72 106 ALA A O 1
ATOM 755 N N . GLY A 1 108 ? 17.287 52.457 2.087 1.00 19.31 107 GLY A N 1
ATOM 756 C CA . GLY A 1 108 ? 17.877 52.812 0.815 1.00 22.92 107 GLY A CA 1
ATOM 757 C C . GLY A 1 108 ? 19.387 52.682 0.746 1.00 22.65 107 GLY A C 1
ATOM 758 O O . GLY A 1 108 ? 20.031 53.311 -0.102 1.00 23.76 107 GLY A O 1
ATOM 759 N N . VAL A 1 109 ? 19.929 51.805 1.570 1.00 20.14 108 VAL A N 1
ATOM 760 C CA . VAL A 1 109 ? 21.395 51.646 1.671 1.00 20.13 108 VAL A CA 1
ATOM 761 C C . VAL A 1 109 ? 21.946 50.451 0.939 1.00 20.36 108 VAL A C 1
ATOM 762 O O . VAL A 1 109 ? 23.155 50.249 0.921 1.00 22.06 108 VAL A O 1
ATOM 774 N N . PRO A 1 111 ? 23.431 48.380 -2.062 1.00 19.03 110 PRO A N 1
ATOM 775 C CA . PRO A 1 111 ? 24.124 48.882 -3.241 1.00 20.81 110 PRO A CA 1
ATOM 776 C C . PRO A 1 111 ? 23.309 48.713 -4.472 1.00 19.32 110 PRO A C 1
ATOM 777 O O . PRO A 1 111 ? 22.549 47.766 -4.589 1.00 20.88 110 PRO A O 1
ATOM 781 N N . GLU A 1 112 ? 23.443 49.668 -5.370 1.00 20.15 111 GLU A N 1
ATOM 782 C CA A GLU A 1 112 ? 22.768 49.621 -6.669 0.50 18.93 111 GLU A CA 1
ATOM 783 C CA B GLU A 1 112 ? 22.723 49.589 -6.641 0.50 19.22 111 GLU A CA 1
ATOM 784 C C . GLU A 1 112 ? 23.471 48.666 -7.609 1.00 18.61 111 GLU A C 1
ATOM 785 O O . GLU A 1 112 ? 24.615 48.879 -7.988 1.00 22.11 111 GLU A O 1
ATOM 796 N N . ARG A 1 113 ? 22.760 47.623 -7.973 1.00 17.36 112 ARG A N 1
ATOM 797 C CA . ARG A 1 113 ? 23.221 46.612 -8.931 1.00 16.54 112 ARG A CA 1
ATOM 798 C C . ARG A 1 113 ? 21.993 45.912 -9.536 1.00 16.49 112 ARG A C 1
ATOM 799 O O . ARG A 1 113 ? 21.363 45.040 -8.917 1.00 17.29 112 ARG A O 1
ATOM 807 N N . ALA A 1 114 ? 21.735 46.253 -10.782 1.00 17.71 113 ALA A N 1
ATOM 808 C CA . ALA A 1 114 ? 20.495 45.864 -11.459 1.00 16.31 113 ALA A CA 1
ATOM 809 C C . ALA A 1 114 ? 20.340 44.410 -11.822 1.00 17.18 113 ALA A C 1
ATOM 810 O O . ALA A 1 114 ? 19.225 43.898 -11.861 1.00 18.04 113 ALA A O 1
ATOM 812 N N . ASP A 1 115 ? 21.472 43.778 -12.085 1.00 16.18 114 ASP A N 1
ATOM 813 C CA . ASP A 1 115 ? 21.517 42.419 -12.652 1.00 15.77 114 ASP A CA 1
ATOM 814 C C . ASP A 1 115 ? 21.652 41.318 -11.613 1.00 15.24 114 ASP A C 1
ATOM 815 O O . ASP A 1 115 ? 21.939 40.156 -11.950 1.00 16.02 114 ASP A O 1
ATOM 820 N N . ILE A 1 116 ? 21.304 41.660 -10.387 1.00 13.26 115 ILE A N 1
ATOM 821 C CA . ILE A 1 116 ? 21.153 40.668 -9.313 1.00 13.36 115 ILE A CA 1
ATOM 822 C C . ILE A 1 116 ? 19.736 40.827 -8.695 1.00 13.31 115 ILE A C 1
ATOM 823 O O . ILE A 1 116 ? 19.018 41.789 -8.959 1.00 15.96 115 ILE A O 1
ATOM 828 N N . THR A 1 117 ? 19.369 39.875 -7.849 1.00 14.27 116 THR A N 1
ATOM 829 C CA . THR A 1 117 ? 18.072 39.865 -7.199 1.00 12.23 116 THR A CA 1
ATOM 830 C C . THR A 1 117 ? 18.255 40.170 -5.730 1.00 15.30 116 THR A C 1
ATOM 831 O O . THR A 1 117 ? 19.193 39.675 -5.105 1.00 14.82 116 THR A O 1
ATOM 835 N N . TYR A 1 118 ? 17.377 41.007 -5.210 1.00 14.00 117 TYR A N 1
ATOM 836 C CA . TYR A 1 118 ? 17.268 41.264 -3.775 1.00 12.52 117 TYR A CA 1
ATOM 837 C C . TYR A 1 118 ? 15.933 40.715 -3.350 1.00 16.27 117 TYR A C 1
ATOM 838 O O . TYR A 1 118 ? 14.880 41.054 -3.918 1.00 15.52 117 TYR A O 1
ATOM 847 N N . PHE A 1 119 ? 15.997 39.855 -2.347 1.00 15.31 118 PHE A N 1
ATOM 848 C CA . PHE A 1 119 ? 14.847 39.196 -1.773 1.00 15.46 118 PHE A CA 1
ATOM 849 C C . PHE A 1 119 ? 14.910 39.426 -0.278 1.00 14.84 118 PHE A C 1
ATOM 850 O O . PHE A 1 119 ? 15.946 39.223 0.328 1.00 14.31 118 PHE A O 1
ATOM 858 N N . ILE A 1 120 ? 13.775 39.811 0.270 1.00 14.08 119 ILE A N 1
ATOM 859 C CA . ILE A 1 120 ? 13.602 40.093 1.730 1.00 13.79 119 ILE A CA 1
ATOM 860 C C . ILE A 1 120 ? 12.638 39.090 2.329 1.00 15.26 119 ILE A C 1
ATOM 861 O O . ILE A 1 120 ? 11.536 38.867 1.829 1.00 17.04 119 ILE A O 1
ATOM 866 N N . GLY A 1 121 ? 13.039 38.498 3.464 1.00 14.76 120 GLY A N 1
ATOM 867 C CA . GLY A 1 121 ? 12.149 37.647 4.239 1.00 17.53 120 GLY A CA 1
ATOM 868 C C . GLY A 1 121 ? 12.188 38.010 5.705 1.00 17.81 120 GLY A C 1
ATOM 869 O O . GLY A 1 121 ? 13.145 38.603 6.162 1.00 16.94 120 GLY A O 1
ATOM 870 N N . HIS A 1 122 ? 11.081 37.773 6.398 1.00 17.77 121 HIS A N 1
ATOM 871 C CA . HIS A 1 122 ? 11.052 37.969 7.849 1.00 15.91 121 HIS A CA 1
ATOM 872 C C . HIS A 1 122 ? 10.011 37.076 8.474 1.00 16.49 121 HIS A C 1
ATOM 873 O O . HIS A 1 122 ? 8.908 36.980 7.946 1.00 16.75 121 HIS A O 1
ATOM 880 N N . PRO A 1 123 ? 10.335 36.425 9.622 1.00 16.03 122 PRO A N 1
ATOM 881 C CA . PRO A 1 123 ? 9.348 35.561 10.241 1.00 18.16 122 PRO A CA 1
ATOM 882 C C . PRO A 1 123 ? 8.271 36.364 10.953 1.00 17.92 122 PRO A C 1
ATOM 883 O O . PRO A 1 123 ? 8.512 37.510 11.368 1.00 17.58 122 PRO A O 1
ATOM 887 N N . CYS A 1 124 ? 7.084 35.782 11.073 1.00 15.40 123 CYS A N 1
ATOM 888 C CA . CYS A 1 124 ? 6.022 36.403 11.885 1.00 15.44 123 CYS A CA 1
ATOM 889 C C . CYS A 1 124 ? 6.254 36.069 13.360 1.00 17.56 123 CYS A C 1
ATOM 890 O O . CYS A 1 124 ? 5.830 36.789 14.257 1.00 15.29 123 CYS A O 1
ATOM 893 N N . HIS A 1 125 ? 6.958 34.960 13.546 1.00 15.92 124 HIS A N 1
ATOM 894 C CA . HIS A 1 125 ? 7.195 34.257 14.811 1.00 13.84 124 HIS A CA 1
ATOM 895 C C . HIS A 1 125 ? 5.950 33.373 15.136 1.00 15.54 124 HIS A C 1
ATOM 896 O O . HIS A 1 125 ? 4.835 33.662 14.671 1.00 16.44 124 HIS A O 1
ATOM 903 N N . PRO A 1 126 ? 6.138 32.290 15.926 1.00 15.90 125 PRO A N 1
ATOM 904 C CA . PRO A 1 126 ? 4.950 31.501 16.216 1.00 14.62 125 PRO A CA 1
ATOM 905 C C . PRO A 1 126 ? 3.852 32.331 16.892 1.00 16.01 125 PRO A C 1
ATOM 906 O O . PRO A 1 126 ? 4.125 33.248 17.680 1.00 15.12 125 PRO A O 1
ATOM 910 N N . PRO A 1 127 ? 2.598 31.997 16.639 1.00 17.44 126 PRO A N 1
ATOM 911 C CA . PRO A 1 127 ? 1.531 32.784 17.256 1.00 16.60 126 PRO A CA 1
ATOM 912 C C . PRO A 1 127 ? 1.299 32.569 18.737 1.00 17.59 126 PRO A C 1
ATOM 913 O O . PRO A 1 127 ? 1.553 31.501 19.283 1.00 15.13 126 PRO A O 1
ATOM 917 N N A LEU A 1 128 ? 0.978 33.699 19.366 0.50 13.29 127 LEU A N 1
ATOM 918 N N B LEU A 1 128 ? 0.585 33.508 19.333 0.50 19.20 127 LEU A N 1
ATOM 919 C CA A LEU A 1 128 ? 0.707 33.835 20.803 0.50 11.94 127 LEU A CA 1
ATOM 920 C CA B LEU A 1 128 ? 0.006 33.268 20.642 0.50 20.00 127 LEU A CA 1
ATOM 921 C C A LEU A 1 128 ? -0.201 32.723 21.315 0.50 13.54 127 LEU A C 1
ATOM 922 C C B LEU A 1 128 ? -1.171 32.294 20.402 0.50 20.71 127 LEU A C 1
ATOM 923 O O A LEU A 1 128 ? 0.100 32.133 22.326 0.50 13.51 127 LEU A O 1
ATOM 924 O O B LEU A 1 128 ? -1.605 32.107 19.256 0.50 18.59 127 LEU A O 1
ATOM 933 N N A PHE A 1 129 ? -1.315 32.490 20.657 0.50 13.39 128 PHE A N 1
ATOM 934 N N B PHE A 1 129 ? -1.688 31.657 21.448 0.50 20.48 128 PHE A N 1
ATOM 935 C CA A PHE A 1 129 ? -2.187 31.360 20.986 0.50 14.26 128 PHE A CA 1
ATOM 936 C CA B PHE A 1 129 ? -2.885 30.828 21.310 0.50 19.75 128 PHE A CA 1
ATOM 937 C C A PHE A 1 129 ? -1.959 30.282 19.933 0.50 18.10 128 PHE A C 1
ATOM 938 C C B PHE A 1 129 ? -2.740 29.664 20.360 0.50 17.61 128 PHE A C 1
ATOM 939 O O A PHE A 1 129 ? -1.979 30.580 18.746 0.50 14.74 128 PHE A O 1
ATO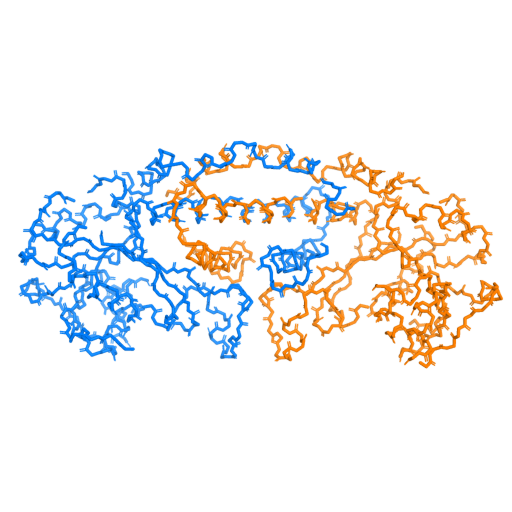M 940 O O B PHE A 1 129 ? -3.677 29.269 19.690 0.50 20.57 128 PHE A O 1
ATOM 955 N N . ASN A 1 130 ? -1.582 29.082 20.375 1.00 18.91 129 ASN A N 1
ATOM 956 C CA . ASN A 1 130 ? -1.315 27.981 19.480 1.00 18.49 129 ASN A CA 1
ATOM 957 C C . ASN A 1 130 ? -1.699 26.644 20.097 1.00 20.33 129 ASN A C 1
ATOM 958 O O . ASN A 1 130 ? -2.071 26.551 21.244 1.00 23.35 129 ASN A O 1
ATOM 963 N N . ASP A 1 131 ? -1.608 25.636 19.248 1.00 21.33 130 ASP A N 1
ATOM 964 C CA . ASP A 1 131 ? -1.928 24.246 19.549 1.00 26.27 130 ASP A CA 1
ATOM 965 C C . ASP A 1 131 ? -0.726 23.364 19.781 1.00 22.99 130 ASP A C 1
ATOM 966 O O . ASP A 1 131 ? -0.857 22.159 19.765 1.00 25.06 130 ASP A O 1
ATOM 971 N N . GLU A 1 132 ? 0.430 23.945 19.959 1.00 18.41 131 GLU A N 1
ATOM 972 C CA . GLU A 1 132 ? 1.653 23.146 20.105 1.00 18.20 131 GLU A CA 1
ATOM 973 C C . GLU A 1 132 ? 1.612 22.321 21.366 1.00 18.38 131 GLU A C 1
ATOM 974 O O . GLU A 1 132 ? 1.084 22.740 22.380 1.00 16.83 131 GLU A O 1
ATOM 980 N N . THR A 1 133 ? 2.148 21.116 21.269 1.00 17.58 132 THR A N 1
ATOM 981 C CA . THR A 1 133 ? 2.206 20.205 22.403 1.00 19.36 132 THR A CA 1
ATOM 982 C C . THR A 1 133 ? 3.623 19.804 22.806 1.00 19.09 132 THR A C 1
ATOM 983 O O . THR A 1 133 ? 3.874 19.508 23.955 1.00 21.31 132 THR A O 1
ATOM 987 N N . ASP A 1 134 ? 4.558 19.784 21.862 1.00 16.15 133 ASP A N 1
ATOM 988 C CA . ASP A 1 134 ? 5.967 19.499 22.207 1.00 17.40 133 ASP A CA 1
ATOM 989 C C . ASP A 1 134 ? 6.490 20.600 23.104 1.00 18.15 133 ASP A C 1
ATOM 990 O O . ASP A 1 134 ? 6.354 21.794 22.803 1.00 18.38 133 ASP A O 1
ATOM 995 N N . PRO A 1 135 ? 7.061 20.255 24.245 1.00 20.96 134 PRO A N 1
ATOM 996 C CA . PRO A 1 135 ? 7.414 21.367 25.116 1.00 21.57 134 PRO A CA 1
ATOM 997 C C . PRO A 1 135 ? 8.390 22.396 24.541 1.00 19.77 134 PRO A C 1
ATOM 998 O O . PRO A 1 135 ? 8.293 23.576 24.875 1.00 20.63 134 PRO A O 1
ATOM 1002 N N . ALA A 1 136 ? 9.276 21.943 23.660 1.00 21.20 135 ALA A N 1
ATOM 1003 C CA . ALA A 1 136 ? 10.286 22.821 23.072 1.00 20.10 135 ALA A CA 1
ATOM 1004 C C . ALA A 1 136 ? 9.604 23.754 22.072 1.00 18.44 135 ALA A C 1
ATOM 1005 O O . ALA A 1 136 ? 10.033 24.895 21.853 1.00 20.10 135 ALA A O 1
ATOM 1007 N N . ALA A 1 137 ? 8.489 23.282 21.525 1.00 17.67 136 ALA A N 1
ATOM 1008 C CA . ALA A 1 137 ? 7.668 24.069 20.604 1.00 18.42 136 ALA A CA 1
ATOM 1009 C C . ALA A 1 137 ? 6.851 25.139 21.385 1.00 17.90 136 ALA A C 1
ATOM 1010 O O . ALA A 1 137 ? 6.710 26.300 20.974 1.00 16.01 136 ALA A O 1
ATOM 1012 N N . ARG A 1 138 ? 6.346 24.734 22.546 1.00 18.89 137 ARG A N 1
ATOM 1013 C CA . ARG A 1 138 ? 5.532 25.618 23.361 1.00 21.83 137 ARG A CA 1
ATOM 1014 C C . ARG A 1 138 ? 6.310 26.806 23.887 1.00 22.17 137 ARG A C 1
ATOM 1015 O O . ARG A 1 138 ? 5.704 27.845 24.098 1.00 23.46 137 ARG A O 1
ATOM 1023 N N . THR A 1 139 ? 7.613 26.647 24.070 1.00 19.72 138 THR A N 1
ATOM 1024 C CA . THR A 1 139 ? 8.482 27.726 24.550 1.00 21.33 138 THR A CA 1
ATOM 1025 C C . THR A 1 139 ? 9.356 28.273 23.439 1.00 19.35 138 THR A C 1
ATOM 1026 O O . THR A 1 139 ? 10.309 29.002 23.679 1.00 21.14 138 THR A O 1
ATOM 1030 N N . ASP A 1 140 ? 8.967 27.959 22.213 1.00 16.10 139 ASP A N 1
ATOM 1031 C CA . ASP A 1 140 ? 9.599 28.556 21.026 1.00 15.95 139 ASP A CA 1
ATOM 1032 C C . ASP A 1 140 ? 8.873 29.828 20.609 1.00 15.61 139 ASP A C 1
ATOM 1033 O O . ASP A 1 140 ? 7.854 29.793 19.920 1.00 17.97 139 ASP A O 1
ATOM 1038 N N . TYR A 1 141 ? 9.405 30.945 21.075 1.00 14.29 140 TYR A N 1
ATOM 1039 C CA . TYR A 1 141 ? 8.755 32.226 20.813 1.00 15.96 140 TYR A CA 1
ATOM 1040 C C . TYR A 1 141 ? 9.278 32.876 19.576 1.00 18.91 140 TYR A C 1
ATOM 1041 O O . TYR A 1 141 ? 8.697 33.817 19.131 1.00 18.76 140 TYR A O 1
ATOM 1050 N N . HIS A 1 142 ? 10.335 32.306 19.006 1.00 19.85 141 HIS A N 1
ATOM 1051 C CA . HIS A 1 142 ? 10.979 32.875 17.827 1.00 18.00 141 HIS A CA 1
ATOM 1052 C C . HIS A 1 142 ? 10.730 32.198 16.516 1.00 16.79 141 HIS A C 1
ATOM 1053 O O . HIS A 1 142 ? 10.580 32.875 15.517 1.00 19.19 141 HIS A O 1
ATOM 1060 N N . GLY A 1 143 ? 10.651 30.865 16.534 1.00 15.86 142 GLY A N 1
ATOM 1061 C CA . GLY A 1 143 ? 10.494 30.093 15.299 1.00 19.60 142 GLY A CA 1
ATOM 1062 C C . GLY A 1 143 ? 11.563 29.064 15.140 1.00 19.16 142 GLY A C 1
ATOM 1063 O O . GLY A 1 143 ? 12.633 29.125 15.778 1.00 17.77 142 GLY A O 1
ATOM 1064 N N . GLY A 1 144 ? 11.266 28.078 14.302 1.00 17.80 143 GLY A N 1
ATOM 1065 C CA . GLY A 1 144 ? 12.218 27.017 14.029 1.00 17.74 143 GLY A CA 1
ATOM 1066 C C . GLY A 1 144 ? 11.827 25.695 14.644 1.00 18.32 143 GLY A C 1
ATOM 1067 O O . GLY A 1 144 ? 12.353 24.637 14.239 1.00 17.20 143 GLY A O 1
ATOM 1068 N N . ILE A 1 145 ? 10.926 25.734 15.634 1.00 16.85 144 ILE A N 1
ATOM 1069 C CA . ILE A 1 145 ? 10.397 24.498 16.301 1.00 14.36 144 ILE A CA 1
ATOM 1070 C C . ILE A 1 145 ? 8.874 24.497 16.193 1.00 17.12 144 ILE A C 1
ATOM 1071 O O . ILE A 1 145 ? 8.276 23.573 15.627 1.00 14.76 144 ILE A O 1
ATOM 1076 N N . ALA A 1 146 ? 8.283 25.583 16.704 1.00 15.92 145 ALA A N 1
ATOM 1077 C CA . ALA A 1 146 ? 6.834 25.833 16.591 1.00 15.41 145 ALA A CA 1
ATOM 1078 C C . ALA A 1 146 ? 6.515 26.366 15.210 1.00 17.16 145 ALA A C 1
ATOM 1079 O O . ALA A 1 146 ? 7.324 27.054 14.607 1.00 17.12 145 ALA A O 1
ATOM 1081 N N . LYS A 1 147 ? 5.322 26.037 14.728 1.00 17.31 146 LYS A N 1
ATOM 1082 C CA . LYS A 1 147 ? 4.844 26.477 13.408 1.00 17.25 146 LYS A CA 1
ATOM 1083 C C . LYS A 1 147 ? 4.682 28.008 13.431 1.00 16.44 146 LYS A C 1
ATOM 1084 O O . LYS A 1 147 ? 4.267 28.589 14.430 1.00 17.89 146 LYS A O 1
ATOM 1090 N N . GLN A 1 148 ? 4.964 28.647 12.292 1.00 15.97 147 GLN A N 1
ATOM 1091 C CA . GLN A 1 148 ? 4.786 30.087 12.14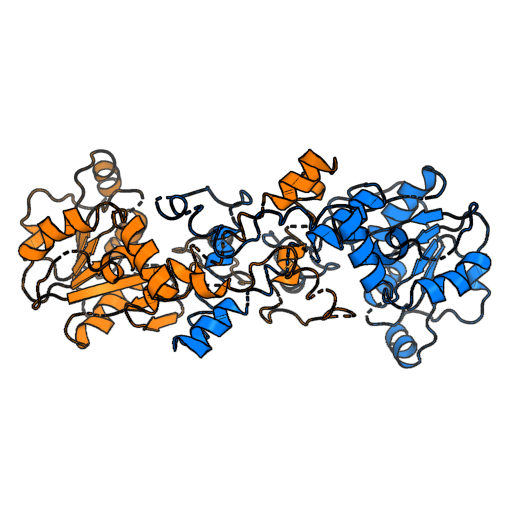5 1.00 15.64 147 GLN A CA 1
ATOM 1092 C C . GLN A 1 148 ? 4.537 30.404 10.697 1.00 15.55 147 GLN A C 1
ATOM 1093 O O . GLN A 1 148 ? 4.867 29.607 9.822 1.00 16.76 147 GLN A O 1
ATOM 1099 N N . ALA A 1 149 ? 3.971 31.571 10.477 1.00 16.65 148 ALA A N 1
ATOM 1100 C CA . ALA A 1 149 ? 3.865 32.146 9.139 1.00 15.89 148 ALA A CA 1
ATOM 1101 C C . ALA A 1 149 ? 5.112 33.061 8.911 1.00 15.12 148 ALA A C 1
ATOM 1102 O O . ALA A 1 149 ? 5.825 33.434 9.847 1.00 14.16 148 ALA A O 1
ATOM 1104 N N . ILE A 1 150 ? 5.390 33.395 7.658 1.00 16.65 149 ILE A N 1
ATOM 1105 C CA . ILE A 1 150 ? 6.463 34.327 7.312 1.00 16.11 149 ILE A CA 1
ATOM 1106 C C . ILE A 1 150 ? 5.965 35.313 6.245 1.00 15.47 149 ILE A C 1
ATOM 1107 O O . ILE A 1 150 ? 4.910 35.106 5.630 1.00 15.32 149 ILE A O 1
ATOM 1112 N N . VAL A 1 151 ? 6.736 36.388 6.066 1.00 15.31 150 VAL A N 1
ATOM 1113 C CA A VAL A 1 151 ? 6.454 37.410 5.039 0.50 14.69 150 VAL A CA 1
ATOM 1114 C CA B VAL A 1 151 ? 6.443 37.393 5.039 0.50 15.28 150 VAL A CA 1
ATOM 1115 C C . VAL A 1 151 ? 7.678 37.610 4.162 1.00 15.55 150 VAL A C 1
ATOM 1116 O O . VAL A 1 151 ? 8.822 37.616 4.655 1.00 16.67 150 VAL A O 1
ATOM 1123 N N . CYS A 1 152 ? 7.444 37.736 2.862 1.00 18.26 151 CYS A N 1
ATOM 1124 C CA . CYS A 1 152 ? 8.522 37.885 1.895 1.00 17.04 151 CYS A CA 1
ATOM 1125 C C . CYS A 1 152 ? 8.197 38.890 0.831 1.00 16.73 151 CYS A C 1
ATOM 1126 O O . CYS A 1 152 ? 7.047 39.050 0.437 1.00 15.75 151 CYS A O 1
ATOM 1129 N N . ALA A 1 153 ? 9.252 39.527 0.331 1.00 14.83 152 ALA A N 1
ATOM 1130 C CA . ALA A 1 153 ? 9.155 40.460 -0.759 1.00 16.84 152 ALA A CA 1
ATOM 1131 C C . ALA A 1 153 ? 10.270 40.315 -1.756 1.00 14.47 152 ALA A C 1
ATOM 1132 O O . ALA A 1 153 ? 11.443 40.136 -1.401 1.00 15.99 152 ALA A O 1
ATOM 1134 N N . LEU A 1 154 ? 9.896 40.363 -3.022 1.00 16.47 153 LEU A N 1
ATOM 1135 C CA . LEU A 1 154 ? 10.855 40.454 -4.103 1.00 17.50 153 LEU A CA 1
ATOM 1136 C C . LEU A 1 154 ? 11.139 41.934 -4.288 1.00 16.85 153 LEU A C 1
ATOM 1137 O O . LEU A 1 154 ? 10.299 42.716 -4.777 1.00 17.29 153 LEU A O 1
ATOM 1150 N N . GLN A 1 156 ? 13.826 43.286 -5.936 1.00 15.74 155 GLN A N 1
ATOM 1151 C CA . GLN A 1 156 ? 14.191 43.479 -7.324 1.00 16.62 155 GLN A CA 1
ATOM 1152 C C . GLN A 1 156 ? 14.611 42.156 -7.922 1.00 17.85 155 GLN A C 1
ATOM 1153 O O . GLN A 1 156 ? 15.081 41.241 -7.241 1.00 14.71 155 GLN A O 1
ATOM 1159 N N . GLY A 1 157 ? 14.448 42.054 -9.222 1.00 17.06 156 GLY A N 1
ATOM 1160 C CA . GLY A 1 157 ? 14.861 40.847 -9.942 1.00 17.18 156 GLY A CA 1
ATOM 1161 C C . GLY A 1 157 ? 13.722 40.169 -10.650 1.00 16.30 156 GLY A C 1
ATOM 1162 O O . GLY A 1 157 ? 12.563 40.589 -10.546 1.00 19.60 156 GLY A O 1
ATOM 1163 N N . PRO A 1 158 ? 14.035 39.126 -11.389 1.00 15.44 157 PRO A N 1
ATOM 1164 C CA . PRO A 1 158 ? 13.043 38.374 -12.126 1.00 18.41 157 PRO A CA 1
ATOM 1165 C C . PRO A 1 158 ? 12.010 37.715 -11.234 1.00 17.31 157 PRO A C 1
ATOM 1166 O O . PRO A 1 158 ? 12.329 37.194 -10.177 1.00 16.05 157 PRO A O 1
ATOM 1170 N N . GLU A 1 159 ? 10.780 37.698 -11.731 1.00 16.62 158 GLU A N 1
ATOM 1171 C CA . GLU A 1 159 ? 9.636 37.105 -11.044 1.00 16.15 158 GLU A CA 1
ATOM 1172 C C . GLU A 1 159 ? 9.865 35.689 -10.561 1.00 17.32 158 GLU A C 1
ATOM 1173 O O . GLU A 1 159 ? 9.468 35.298 -9.451 1.00 18.02 158 GLU A O 1
ATOM 1179 N N . GLU A 1 160 ? 10.535 34.950 -11.403 1.00 16.74 159 GLU A N 1
ATOM 1180 C CA . GLU A 1 160 ? 10.809 33.523 -11.140 1.00 16.92 159 GLU A CA 1
ATOM 1181 C C . GLU A 1 160 ? 11.608 33.302 -9.846 1.00 18.89 159 GLU A C 1
ATOM 1182 O O . GLU A 1 160 ? 11.614 32.242 -9.249 1.00 20.08 159 GLU A O 1
ATOM 1188 N N . HIS A 1 161 ? 12.276 34.359 -9.441 1.00 17.78 160 HIS A N 1
ATOM 1189 C CA . HIS A 1 161 ? 13.116 34.291 -8.236 1.00 15.55 160 HIS A CA 1
ATOM 1190 C C . HIS A 1 161 ? 12.321 34.405 -6.959 1.00 13.83 160 HIS A C 1
ATOM 1191 O O . HIS A 1 161 ? 12.848 34.058 -5.878 1.00 15.50 160 HIS A O 1
ATOM 1198 N N . TYR A 1 162 ? 11.059 34.818 -7.049 1.00 14.26 161 TYR A N 1
ATOM 1199 C CA . TYR A 1 162 ? 10.266 34.936 -5.815 1.00 15.75 161 TYR A CA 1
ATOM 1200 C C . TYR A 1 162 ? 10.127 33.552 -5.204 1.00 15.98 161 TYR A C 1
ATOM 1201 O O . TYR A 1 162 ? 10.366 33.368 -4.033 1.00 16.26 161 TYR A O 1
ATOM 1210 N N . ALA A 1 163 ? 9.770 32.587 -6.038 1.00 16.81 162 ALA A N 1
ATOM 1211 C CA . ALA A 1 163 ? 9.533 31.198 -5.582 1.00 18.02 162 ALA A CA 1
ATOM 1212 C C . ALA A 1 163 ? 10.785 30.636 -4.939 1.00 16.60 162 ALA A C 1
ATOM 1213 O O . ALA A 1 163 ? 10.716 29.922 -3.940 1.00 16.30 162 ALA A O 1
ATOM 1215 N N . ILE A 1 164 ? 11.931 30.992 -5.493 1.00 15.54 163 ILE A N 1
ATOM 1216 C CA . ILE A 1 164 ? 13.185 30.436 -5.001 1.00 17.09 163 ILE A CA 1
ATOM 1217 C C . ILE A 1 164 ? 13.469 31.034 -3.597 1.00 15.60 163 ILE A C 1
ATOM 1218 O O . ILE A 1 164 ? 13.745 30.336 -2.633 1.00 16.95 163 ILE A O 1
ATOM 1223 N N . GLY A 1 165 ? 13.393 32.342 -3.502 1.00 16.29 164 GLY A N 1
ATOM 1224 C CA . GLY A 1 165 ? 13.642 32.997 -2.222 1.00 14.18 164 GLY A CA 1
ATOM 1225 C C . GLY A 1 165 ? 12.680 32.533 -1.165 1.00 15.13 164 GLY A C 1
ATOM 1226 O O . GLY A 1 165 ? 13.037 32.361 -0.004 1.00 15.65 164 GLY A O 1
ATOM 1227 N N . ALA A 1 166 ? 11.408 32.352 -1.539 1.00 15.81 165 ALA A N 1
ATOM 1228 C CA . ALA A 1 166 ? 10.395 31.882 -0.591 1.00 13.61 165 ALA A CA 1
ATOM 1229 C C . ALA A 1 166 ? 10.723 30.471 -0.065 1.00 15.99 165 ALA A C 1
ATOM 1230 O O . ALA A 1 166 ? 10.571 30.171 1.135 1.00 16.93 165 ALA A O 1
ATOM 1232 N N . ASP A 1 167 ? 11.144 29.633 -0.999 1.00 16.60 166 ASP A N 1
ATOM 1233 C CA . ASP A 1 167 ? 11.535 28.250 -0.653 1.00 16.08 166 ASP A CA 1
ATOM 1234 C C . ASP A 1 167 ? 12.707 28.258 0.344 1.00 15.73 166 ASP A C 1
ATOM 1235 O O . ASP A 1 167 ? 12.734 27.471 1.312 1.00 19.53 166 ASP A O 1
ATOM 1240 N N . ILE A 1 168 ? 13.666 29.132 0.115 1.00 17.12 167 ILE A N 1
ATOM 1241 C CA . ILE A 1 168 ? 14.806 29.220 1.010 1.00 16.07 167 ILE A CA 1
ATOM 1242 C C . ILE A 1 168 ? 14.347 29.674 2.403 1.00 17.64 167 ILE A C 1
ATOM 1243 O O . ILE A 1 168 ? 14.698 29.058 3.437 1.00 16.18 167 ILE A O 1
ATOM 1248 N N . CYS A 1 169 ? 13.507 30.694 2.432 1.00 17.16 168 CYS A N 1
ATOM 1249 C CA . CYS A 1 169 ? 12.986 31.189 3.728 1.00 17.03 168 CYS A CA 1
ATOM 1250 C C . CYS A 1 169 ? 12.152 30.153 4.448 1.00 17.02 168 CYS A C 1
ATOM 1251 O O . CYS A 1 169 ? 12.229 30.020 5.676 1.00 16.01 168 CYS A O 1
ATOM 1254 N N . GLU A 1 170 ? 11.381 29.394 3.682 1.00 15.02 169 GLU A N 1
ATOM 1255 C CA . GLU A 1 170 ? 10.526 28.335 4.254 1.00 15.90 169 GLU A CA 1
ATOM 1256 C C . GLU A 1 170 ? 11.366 27.191 4.840 1.00 16.67 169 GLU A C 1
ATOM 1257 O O . GLU A 1 170 ? 10.989 26.515 5.837 1.00 19.16 169 GLU A O 1
ATOM 1263 N N . THR A 1 171 ? 12.547 27.020 4.269 1.00 15.35 170 THR A N 1
ATOM 1264 C CA . THR A 1 171 ? 13.495 26.002 4.734 1.00 13.93 170 THR A CA 1
ATOM 1265 C C . THR A 1 171 ? 14.193 26.522 5.991 1.00 14.63 170 THR A C 1
ATOM 1266 O O . THR A 1 171 ? 14.299 25.813 6.995 1.00 17.43 170 THR A O 1
ATOM 1278 N N . TRP A 1 173 ? 13.245 28.711 8.174 1.00 15.10 172 TRP A N 1
ATOM 1279 C CA . TRP A 1 173 ? 12.349 29.052 9.275 1.00 17.80 172 TRP A CA 1
ATOM 1280 C C . TRP A 1 173 ? 11.250 28.048 9.517 1.00 19.15 172 TRP A C 1
ATOM 1281 O O . TRP A 1 173 ? 10.249 28.352 10.179 1.00 18.62 172 TRP A O 1
ATOM 1292 N N . SER A 1 174 ? 11.464 26.836 8.991 1.00 16.69 173 SER A N 1
ATOM 1293 C CA . SER A 1 174 ? 10.497 25.724 9.143 1.00 16.71 173 SER A CA 1
ATOM 1294 C C . SER A 1 174 ? 10.273 25.413 10.618 1.00 16.79 173 SER A C 1
ATOM 1295 O O . SER A 1 174 ? 11.197 25.476 11.388 1.00 15.75 173 SER A O 1
ATOM 1298 N N . PRO A 1 175 ? 9.059 24.979 10.979 1.00 17.40 174 PRO A N 1
ATOM 1299 C CA . PRO A 1 175 ? 7.951 24.751 10.056 1.00 17.66 174 PRO A CA 1
ATOM 1300 C C . PRO A 1 175 ? 7.143 25.989 9.793 1.00 17.16 174 PRO A C 1
ATOM 1301 O O . PRO A 1 175 ? 6.790 26.722 10.710 1.00 17.43 174 PRO A O 1
ATOM 1305 N N . VAL A 1 176 ? 6.882 26.246 8.518 1.00 16.23 175 VAL A N 1
ATOM 1306 C CA . VAL A 1 176 ? 6.121 27.429 8.085 1.00 17.20 175 VAL A CA 1
ATOM 1307 C C . VAL A 1 176 ? 4.787 27.002 7.542 1.00 19.55 175 VAL A C 1
ATOM 1308 O O . VAL A 1 176 ? 4.688 26.123 6.671 1.00 20.71 175 VAL A O 1
ATOM 1312 N N . THR A 1 177 ? 3.760 27.672 8.004 1.00 17.36 176 THR A N 1
ATOM 1313 C CA . THR A 1 177 ? 2.423 27.337 7.593 1.00 21.22 176 THR A CA 1
ATOM 1314 C C . THR A 1 177 ? 1.999 28.089 6.366 1.00 23.72 176 THR A C 1
ATOM 1315 O O . THR A 1 177 ? 1.373 27.541 5.483 1.00 25.80 176 THR A O 1
ATOM 1319 N N . ARG A 1 178 ? 2.254 29.377 6.409 1.00 20.93 177 ARG A N 1
ATOM 1320 C CA . ARG A 1 178 ? 1.874 30.326 5.356 1.00 21.82 177 ARG A CA 1
ATOM 1321 C C . ARG A 1 178 ? 3.015 31.282 5.044 1.00 19.11 177 ARG A C 1
ATOM 1322 O O . ARG A 1 178 ? 3.684 31.738 5.937 1.00 19.98 177 ARG A O 1
ATOM 1330 N N . THR A 1 179 ? 3.184 31.565 3.755 1.00 18.10 178 THR A N 1
ATOM 1331 C CA . THR A 1 179 ? 4.132 32.549 3.272 1.00 16.34 178 THR A CA 1
ATOM 1332 C C . THR A 1 179 ? 3.389 33.634 2.543 1.00 17.10 178 THR A C 1
ATOM 1333 O O . THR A 1 179 ? 2.856 33.422 1.454 1.00 19.06 178 THR A O 1
ATOM 1337 N N . HIS A 1 180 ? 3.398 34.806 3.160 1.00 14.52 179 HIS A N 1
ATOM 1338 C CA . HIS A 1 180 ? 2.719 36.003 2.650 1.00 14.89 179 HIS A CA 1
ATOM 1339 C C . HIS A 1 180 ? 3.655 36.871 1.812 1.00 14.75 179 HIS A C 1
ATOM 1340 O O . HIS A 1 180 ? 4.670 37.330 2.276 1.00 16.99 179 HIS A O 1
ATOM 1347 N N . ARG A 1 181 ? 3.291 37.045 0.547 1.00 15.01 180 ARG A N 1
ATOM 1348 C CA . ARG A 1 181 ? 4.019 37.904 -0.370 1.00 13.72 180 ARG A CA 1
ATOM 1349 C C . ARG A 1 181 ? 3.531 39.331 -0.284 1.00 17.15 180 ARG A C 1
ATOM 1350 O O . ARG A 1 181 ? 2.320 39.607 -0.350 1.00 14.69 180 ARG A O 1
ATOM 1358 N N . VAL A 1 182 ? 4.479 40.215 -0.046 1.00 13.76 181 VAL A N 1
ATOM 1359 C CA . VAL A 1 182 ? 4.233 41.672 0.013 1.00 15.09 181 VAL A CA 1
ATOM 1360 C C . VAL A 1 182 ? 5.272 42.450 -0.797 1.00 17.12 181 VAL A C 1
ATOM 1361 O O . VAL A 1 182 ? 6.255 41.898 -1.301 1.00 15.73 181 VAL A O 1
ATOM 1365 N N . THR A 1 183 ? 5.066 43.750 -0.890 1.00 15.92 182 THR A N 1
ATOM 1366 C CA . THR A 1 183 ? 6.071 44.621 -1.502 1.00 15.69 182 THR A CA 1
ATOM 1367 C C . THR A 1 183 ? 7.104 44.976 -0.464 1.00 13.33 182 THR A C 1
ATOM 1368 O O . THR A 1 183 ? 6.884 44.810 0.747 1.00 16.53 182 THR A O 1
ATOM 1372 N N . THR A 1 184 ? 8.223 45.519 -0.925 1.00 16.38 183 THR A N 1
ATOM 1373 C CA . THR A 1 184 ? 9.292 45.973 -0.039 1.00 17.20 183 THR A CA 1
ATOM 1374 C C . THR A 1 184 ? 8.741 46.971 0.980 1.00 17.54 183 THR A C 1
ATOM 1375 O O . THR A 1 184 ? 9.000 46.858 2.177 1.00 17.97 183 THR A O 1
ATOM 1379 N N . GLU A 1 185 ? 7.966 47.940 0.504 1.00 16.68 184 GLU A N 1
ATOM 1380 C CA . GLU A 1 185 ? 7.411 48.954 1.415 1.00 18.29 184 GLU A CA 1
ATOM 1381 C C . GLU A 1 185 ? 6.412 48.390 2.433 1.00 17.36 184 GLU A C 1
ATOM 1382 O O . GLU A 1 185 ? 6.405 48.756 3.618 1.00 18.12 184 GLU A O 1
ATOM 1388 N N . GLN A 1 186 ? 5.576 47.473 1.954 1.00 17.59 185 GLN A N 1
ATOM 1389 C CA . GLN A 1 186 ? 4.635 46.799 2.826 1.00 17.30 185 GLN A CA 1
ATOM 1390 C C . GLN A 1 186 ? 5.374 46.016 3.913 1.00 15.26 185 GLN A C 1
ATOM 1391 O O . GLN A 1 186 ? 4.993 46.055 5.103 1.00 16.18 185 GLN A O 1
ATOM 1397 N N . LEU A 1 187 ? 6.479 45.339 3.549 1.00 17.99 186 LEU A N 1
ATOM 1398 C CA . LEU A 1 187 ? 7.224 44.567 4.544 1.00 17.22 186 LEU A CA 1
ATOM 1399 C C . LEU A 1 187 ? 7.812 45.506 5.587 1.00 17.88 186 LEU A C 1
ATOM 1400 O O . LEU A 1 187 ? 7.786 45.214 6.783 1.00 19.26 186 LEU A O 1
ATOM 1405 N N . ALA A 1 188 ? 8.277 46.680 5.132 1.00 16.79 187 ALA A N 1
ATOM 1406 C CA . ALA A 1 188 ? 8.854 47.708 6.026 1.00 16.74 187 ALA A CA 1
ATOM 1407 C C . ALA A 1 188 ? 7.792 48.244 6.996 1.00 15.78 187 ALA A C 1
ATOM 1408 O O . ALA A 1 188 ? 8.054 48.462 8.167 1.00 16.46 187 ALA A O 1
ATOM 1410 N N . ILE A 1 189 ? 6.575 48.400 6.496 1.00 17.71 188 ILE A N 1
ATOM 1411 C CA . ILE A 1 189 ? 5.427 48.828 7.345 1.00 17.44 188 ILE A CA 1
ATOM 1412 C C . ILE A 1 189 ? 5.168 47.827 8.451 1.00 16.89 188 ILE A C 1
ATOM 1413 O O . ILE A 1 189 ? 4.807 48.175 9.584 1.00 16.21 188 ILE A O 1
ATOM 1418 N N . LEU A 1 190 ? 5.351 46.558 8.107 1.00 16.97 189 LEU A N 1
ATOM 1419 C CA . LEU A 1 190 ? 5.172 45.474 9.089 1.00 17.82 189 LEU A CA 1
ATOM 1420 C C . LEU A 1 190 ? 6.330 45.507 10.091 1.00 18.54 189 LEU A C 1
ATOM 1421 O O . LEU A 1 190 ? 6.125 45.408 11.301 1.00 17.21 189 LEU A O 1
ATOM 1426 N N . GLU A 1 191 ? 7.546 45.632 9.576 1.00 15.98 190 GLU A N 1
ATOM 1427 C CA . GLU A 1 191 ? 8.750 45.739 10.401 1.00 18.15 190 GLU A CA 1
ATOM 1428 C C . GLU A 1 191 ? 9.749 46.627 9.657 1.00 19.92 190 GLU A C 1
ATOM 1429 O O . GLU A 1 191 ? 10.187 46.256 8.608 1.00 18.93 190 GLU A O 1
ATOM 1435 N N . PRO A 1 192 ? 10.153 47.747 10.255 1.00 17.88 191 PRO A N 1
ATOM 1436 C CA . PRO A 1 192 ? 9.938 48.081 11.674 1.00 19.47 191 PRO A CA 1
ATOM 1437 C C . PRO A 1 192 ? 8.626 48.736 12.140 1.00 17.32 191 PRO A C 1
ATOM 1438 O O . PRO A 1 192 ? 8.439 48.938 13.332 1.00 17.01 191 PRO A O 1
ATOM 1442 N N . GLY A 1 193 ? 7.698 48.996 11.240 1.00 15.64 192 GLY A N 1
ATOM 1443 C CA . GLY A 1 193 ? 6.480 49.699 11.601 1.00 16.57 192 GLY A CA 1
ATOM 1444 C C . GLY A 1 193 ? 5.599 49.080 12.651 1.00 17.31 192 GLY A C 1
ATOM 1445 O O . GLY A 1 193 ? 5.550 49.500 13.814 1.00 20.13 192 GLY A O 1
ATOM 1446 N N . LEU A 1 194 ? 4.964 48.000 12.264 1.00 17.48 193 LEU A N 1
ATOM 1447 C CA . LEU A 1 194 ? 4.021 47.370 13.169 1.00 19.31 193 LEU A CA 1
ATOM 1448 C C . LEU A 1 194 ? 4.750 46.751 14.362 1.00 19.68 193 LEU A C 1
ATOM 1449 O O . LEU A 1 194 ? 4.360 46.920 15.512 1.00 24.14 193 LEU A O 1
ATOM 1454 N N . SER A 1 195 ? 5.895 46.118 14.104 1.00 20.95 194 SER A N 1
ATOM 1455 C CA . SER A 1 195 ? 6.598 45.372 15.139 1.00 23.45 194 SER A CA 1
ATOM 1456 C C . SER A 1 195 ? 7.315 46.265 16.145 1.00 22.49 194 SER A C 1
ATOM 1457 O O . SER A 1 195 ? 7.255 46.049 17.384 1.00 20.63 194 SER A O 1
ATOM 1460 N N . GLU A 1 196 ? 7.972 47.281 15.632 1.00 19.55 195 GLU A N 1
ATOM 1461 C CA . GLU A 1 196 ? 8.813 48.112 16.491 1.00 20.78 195 GLU A CA 1
ATOM 1462 C C . GLU A 1 196 ? 8.347 49.486 16.816 1.00 21.19 195 GLU A C 1
ATOM 1463 O O . GLU A 1 196 ? 8.739 50.047 17.843 1.00 18.22 195 GLU A O 1
ATOM 1482 N N . VAL A 1 198 ? 4.930 50.246 16.775 1.00 17.50 197 VAL A N 1
ATOM 1483 C CA . VAL A 1 198 ? 3.601 50.112 17.404 1.00 20.94 197 VAL A CA 1
ATOM 1484 C C . VAL A 1 198 ? 3.625 49.128 18.527 1.00 23.11 197 VAL A C 1
ATOM 1485 O O . VAL A 1 198 ? 3.400 49.488 19.676 1.00 20.39 197 VAL A O 1
ATOM 1489 N N . ALA A 1 199 ? 3.908 47.870 18.213 1.00 17.91 198 ALA A N 1
ATOM 1490 C CA . ALA A 1 199 ? 3.833 46.834 19.260 1.00 21.07 198 ALA A CA 1
ATOM 1491 C C . ALA A 1 199 ? 4.850 47.005 20.377 1.00 20.37 198 ALA A C 1
ATOM 1492 O O . ALA A 1 199 ? 4.531 46.887 21.569 1.00 21.85 198 ALA A O 1
ATOM 1507 N N . PRO A 1 201 ? 6.529 49.680 21.677 1.00 17.77 200 PRO A N 1
ATOM 1508 C CA . PRO A 1 201 ? 6.310 50.636 22.762 1.00 19.68 200 PRO A CA 1
ATOM 1509 C C . PRO A 1 201 ? 5.173 50.268 23.684 1.00 20.44 200 PRO A C 1
ATOM 1510 O O . PRO A 1 201 ? 5.233 50.605 24.866 1.00 21.35 200 PRO A O 1
ATOM 1514 N N . PHE A 1 202 ? 4.162 49.600 23.140 1.00 19.97 201 PHE A N 1
ATOM 1515 C CA . PHE A 1 202 ? 2.981 49.053 23.898 1.00 22.68 201 PHE A CA 1
ATOM 1516 C C . PHE A 1 202 ? 3.449 48.087 24.937 1.00 20.47 201 PHE A C 1
ATOM 1517 O O . PHE A 1 202 ? 3.170 48.181 26.123 1.00 16.55 201 PHE A O 1
ATOM 1525 N N . VAL A 1 203 ? 4.246 47.151 24.464 1.00 16.37 202 VAL A N 1
ATOM 1526 C CA . VAL A 1 203 ? 4.753 46.108 25.356 1.00 18.61 202 VAL A CA 1
ATOM 1527 C C . VAL A 1 203 ? 5.628 46.670 26.473 1.00 15.68 202 VAL A C 1
ATOM 1528 O O . VAL A 1 203 ? 5.488 46.322 27.654 1.00 15.88 202 VAL A O 1
ATOM 1532 N N . GLU A 1 204 ? 6.546 47.560 26.115 1.00 16.05 203 GLU A N 1
ATOM 1533 C CA . GLU A 1 204 ? 7.392 48.196 27.149 1.00 18.10 203 GLU A CA 1
ATOM 1534 C C . GLU A 1 204 ? 6.537 48.956 28.152 1.00 17.37 203 GLU A C 1
ATOM 1535 O O . GLU A 1 204 ? 6.773 48.905 29.360 1.00 17.49 203 GLU A O 1
ATOM 1541 N N . THR A 1 205 ? 5.551 49.686 27.642 1.00 15.66 204 THR A N 1
ATOM 1542 C CA . THR A 1 205 ? 4.620 50.409 28.528 1.00 15.97 204 THR A CA 1
ATOM 1543 C C . THR A 1 205 ? 3.925 49.438 29.501 1.00 16.44 204 THR A C 1
ATOM 1544 O O . THR A 1 205 ? 3.763 49.753 30.677 1.00 16.11 204 THR A O 1
ATOM 1556 N N . VAL A 1 207 ? 5.070 46.630 30.748 1.00 17.02 206 VAL A N 1
ATOM 1557 C CA . VAL A 1 207 ? 6.032 46.265 31.791 1.00 18.01 206 VAL A CA 1
ATOM 1558 C C . VAL A 1 207 ? 6.211 47.442 32.771 1.00 14.63 206 VAL A C 1
ATOM 1559 O O . VAL A 1 207 ? 6.232 47.285 33.992 1.00 17.20 206 VAL A O 1
ATOM 1563 N N . HIS A 1 208 ? 6.346 48.628 32.237 1.00 15.80 207 HIS A N 1
ATOM 1564 C CA . HIS A 1 208 ? 6.554 49.785 33.074 1.00 15.76 207 HIS A CA 1
ATOM 1565 C C . HIS A 1 208 ? 5.317 50.104 33.907 1.00 14.48 207 HIS A C 1
ATOM 1566 O O . HIS A 1 208 ? 5.428 50.701 34.986 1.00 14.35 207 HIS A O 1
ATOM 1573 N N . ALA A 1 209 ? 4.157 49.651 33.449 1.00 13.17 208 ALA A N 1
ATOM 1574 C CA . ALA A 1 209 ? 2.914 49.875 34.209 1.00 16.35 208 ALA A CA 1
ATOM 1575 C C . ALA A 1 209 ? 2.908 48.932 35.434 1.00 14.00 208 ALA A C 1
ATOM 1576 O O . ALA A 1 209 ? 2.497 49.289 36.535 1.00 15.70 208 ALA A O 1
ATOM 1578 N N . VAL A 1 210 ? 3.400 47.715 35.230 1.00 15.63 209 VAL A N 1
ATOM 1579 C CA . VAL A 1 210 ? 3.573 46.786 36.345 1.00 15.58 209 VAL A CA 1
ATOM 1580 C C . VAL A 1 210 ? 4.563 47.422 37.360 1.00 14.55 209 VAL A C 1
ATOM 1581 O O . VAL A 1 210 ? 4.349 47.426 38.604 1.00 15.62 209 VAL A O 1
ATOM 1585 N N . ASP A 1 211 ? 5.643 47.984 36.835 1.00 15.29 210 ASP A N 1
ATOM 1586 C CA . ASP A 1 211 ? 6.678 48.621 37.679 1.00 15.30 210 ASP A CA 1
ATOM 1587 C C . ASP A 1 211 ? 6.094 49.779 38.499 1.00 16.56 210 ASP A C 1
ATOM 1588 O O . ASP A 1 211 ? 6.350 49.968 39.690 1.00 17.12 210 ASP A O 1
ATOM 1593 N N . GLU A 1 212 ? 5.207 50.534 37.870 1.00 17.57 211 GLU A N 1
ATOM 1594 C CA . GLU A 1 212 ? 4.558 51.643 38.541 1.00 18.04 211 GLU A CA 1
ATOM 1595 C C . GLU A 1 212 ? 3.695 51.175 39.725 1.00 15.05 211 GLU A C 1
ATOM 1596 O O . GLU A 1 212 ? 3.702 51.759 40.860 1.00 15.77 211 GLU A O 1
ATOM 1602 N N . CYS A 1 213 ? 2.972 50.095 39.492 1.00 15.48 212 CYS A N 1
ATOM 1603 C CA . CYS A 1 213 ? 2.120 49.505 40.539 1.00 14.44 212 CYS A CA 1
ATOM 1604 C C . CYS A 1 213 ? 2.922 49.163 41.784 1.00 14.20 212 CYS A C 1
ATOM 1605 O O . CYS A 1 213 ? 2.552 49.488 42.910 1.00 15.02 212 CYS A O 1
ATOM 1608 N N . ALA A 1 214 ? 4.085 48.558 41.545 1.00 15.17 213 ALA A N 1
ATOM 1609 C CA . ALA A 1 214 ? 4.960 48.079 42.645 1.00 15.88 213 ALA A CA 1
ATOM 1610 C C . ALA A 1 214 ? 5.759 49.204 43.279 1.00 19.47 213 ALA A C 1
ATOM 1611 O O . ALA A 1 214 ? 5.814 49.344 44.496 1.00 20.48 213 ALA A O 1
ATOM 1613 N N . ASP A 1 215 ? 6.331 50.054 42.438 1.00 16.30 214 ASP A N 1
ATOM 1614 C CA . ASP A 1 215 ? 7.228 51.129 42.869 1.00 17.52 214 ASP A CA 1
ATOM 1615 C C . ASP A 1 215 ? 6.527 52.327 43.481 1.00 18.21 214 ASP A C 1
ATOM 1616 O O . ASP A 1 215 ? 6.976 52.865 44.467 1.00 21.30 214 ASP A O 1
ATOM 1621 N N . ARG A 1 216 ? 5.373 52.668 42.942 1.00 16.71 215 ARG A N 1
ATOM 1622 C CA . ARG A 1 216 ? 4.682 53.855 43.354 1.00 16.69 215 ARG A CA 1
ATOM 1623 C C . ARG A 1 216 ? 3.505 53.603 44.287 1.00 17.22 215 ARG A C 1
ATOM 1624 O O . ARG A 1 216 ? 3.257 54.395 45.173 1.00 18.56 215 ARG A O 1
ATOM 1632 N N . TYR A 1 217 ? 2.804 52.484 44.109 1.00 16.66 216 TYR A N 1
ATOM 1633 C CA . TYR A 1 217 ? 1.585 52.231 44.859 1.00 14.19 216 TYR A CA 1
ATOM 1634 C C . TYR A 1 217 ? 1.622 51.074 45.849 1.00 15.08 216 TYR A C 1
ATOM 1635 O O . TYR A 1 217 ? 0.599 50.691 46.403 1.00 17.12 216 TYR A O 1
ATOM 1644 N N . GLY A 1 218 ? 2.812 50.538 46.013 1.00 16.98 217 GLY A N 1
ATOM 1645 C CA . GLY A 1 218 ? 3.081 49.507 47.024 1.00 18.62 217 GLY A CA 1
ATOM 1646 C C . GLY A 1 218 ? 2.541 48.132 46.748 1.00 17.13 217 GLY A C 1
ATOM 1647 O O . GLY A 1 218 ? 2.438 47.342 47.676 1.00 16.68 217 GLY A O 1
ATOM 1648 N N . ILE A 1 219 ? 2.141 47.867 45.509 1.00 16.41 218 ILE A N 1
ATOM 1649 C CA . ILE A 1 219 ? 1.571 46.575 45.178 1.00 15.10 218 ILE A CA 1
ATOM 1650 C C . ILE A 1 219 ? 2.691 45.572 44.977 1.00 17.99 218 ILE A C 1
ATOM 1651 O O . ILE A 1 219 ? 3.656 45.829 44.275 1.00 20.99 218 ILE A O 1
ATOM 1656 N N . ASP A 1 220 ? 2.562 44.454 45.658 1.00 15.37 219 ASP A N 1
ATOM 1657 C CA . ASP A 1 220 ? 3.507 43.345 45.472 1.00 14.66 219 ASP A CA 1
ATOM 1658 C C . ASP A 1 220 ? 3.704 43.145 43.986 1.00 15.24 219 ASP A C 1
ATOM 1659 O O . ASP A 1 220 ? 2.752 42.982 43.240 1.00 18.24 219 ASP A O 1
ATOM 1664 N N . ARG A 1 221 ? 4.956 43.084 43.545 1.00 15.39 220 ARG A N 1
ATOM 1665 C CA A ARG A 1 221 ? 5.163 42.974 42.074 0.50 14.13 220 ARG A CA 1
ATOM 1666 C CA B ARG A 1 221 ? 5.260 42.884 42.126 0.50 13.99 220 ARG A CA 1
ATOM 1667 C C . ARG A 1 221 ? 4.572 41.707 41.482 1.00 16.10 220 ARG A C 1
ATOM 1668 O O . ARG A 1 221 ? 4.056 41.788 40.395 1.00 17.30 220 ARG A O 1
ATOM 1683 N N . GLN A 1 222 ? 4.608 40.595 42.184 1.00 17.47 221 GLN A N 1
ATOM 1684 C CA . GLN A 1 222 ? 4.037 39.360 41.649 1.00 18.81 221 GLN A CA 1
ATOM 1685 C C . GLN A 1 222 ? 2.528 39.500 41.465 1.00 16.56 221 GLN A C 1
ATOM 1686 O O . GLN A 1 222 ? 1.957 38.914 40.572 1.00 16.43 221 GLN A O 1
ATOM 1692 N N . ALA A 1 223 ? 1.910 40.249 42.346 1.00 15.79 222 ALA A N 1
ATOM 1693 C CA . ALA A 1 223 ? 0.456 40.509 42.236 1.00 14.56 222 ALA A CA 1
ATOM 1694 C C . ALA A 1 223 ? 0.188 41.283 40.989 1.00 17.29 222 ALA A C 1
ATOM 1695 O O . ALA A 1 223 ? -0.725 40.960 40.210 1.00 16.28 222 ALA A O 1
ATOM 1697 N N . ALA A 1 224 ? 0.954 42.363 40.782 1.00 15.42 223 ALA A N 1
ATOM 1698 C CA . ALA A 1 224 ? 0.731 43.213 39.590 1.00 15.58 223 ALA A CA 1
ATOM 1699 C C . ALA A 1 224 ? 1.029 42.456 38.327 1.00 14.94 223 ALA A C 1
ATOM 1700 O O . ALA A 1 224 ? 0.346 42.618 37.306 1.00 17.96 223 ALA A O 1
ATOM 1702 N N . LEU A 1 225 ? 2.081 41.655 38.376 1.00 17.45 224 LEU A N 1
ATOM 1703 C CA A LEU A 1 225 ? 2.486 40.826 37.211 0.50 16.16 224 LEU A CA 1
ATOM 1704 C CA B LEU A 1 225 ? 2.480 40.845 37.228 0.50 17.26 224 LEU A CA 1
ATOM 1705 C C . LEU A 1 225 ? 1.415 39.812 36.867 1.00 17.31 224 LEU A C 1
ATOM 1706 O O . LEU A 1 225 ? 1.043 39.673 35.720 1.00 15.80 224 LEU A O 1
ATOM 1715 N N . ASP A 1 226 ? 0.981 39.062 37.857 1.00 15.90 225 ASP A N 1
ATOM 1716 C CA . ASP A 1 226 ? -0.083 38.070 37.668 1.00 16.22 225 ASP A CA 1
ATOM 1717 C C . ASP A 1 226 ? -1.312 38.725 37.048 1.00 16.44 225 ASP A C 1
ATOM 1718 O O . ASP A 1 226 ? -1.911 38.194 36.113 1.00 15.21 225 ASP A O 1
ATOM 1723 N N . PHE A 1 227 ? -1.654 39.900 37.554 1.00 16.49 226 PHE A N 1
ATOM 1724 C CA . PHE A 1 227 ? -2.846 40.622 37.092 1.00 15.91 226 PHE A CA 1
ATOM 1725 C C . PHE A 1 227 ? -2.679 41.050 35.615 1.00 16.02 226 PHE A C 1
ATOM 1726 O O . PHE A 1 227 ? -3.557 40.831 34.776 1.00 15.35 226 PHE A O 1
ATOM 1742 N N . ILE A 1 229 ? -0.462 39.843 33.325 1.00 15.54 228 ILE A N 1
ATOM 1743 C CA . ILE A 1 229 ? -0.276 38.772 32.369 1.00 16.59 228 ILE A CA 1
ATOM 1744 C C . ILE A 1 229 ? -1.592 38.012 32.096 1.00 16.87 228 ILE A C 1
ATOM 1745 O O . ILE A 1 229 ? -1.830 37.538 30.971 1.00 16.55 228 ILE A O 1
ATOM 1750 N N . GLY A 1 230 ? -2.402 37.884 33.127 1.00 15.74 229 GLY A N 1
ATOM 1751 C CA . GLY A 1 230 ? -3.738 37.318 32.992 1.00 14.18 229 GLY A CA 1
ATOM 1752 C C . GLY A 1 230 ? -4.658 38.188 32.155 1.00 14.46 229 GLY A C 1
ATOM 1753 O O . GLY A 1 230 ? -5.453 37.689 31.327 1.00 14.53 229 GLY A O 1
ATOM 1754 N N . HIS A 1 231 ? -4.548 39.520 32.329 1.00 14.39 230 HIS A N 1
ATOM 1755 C CA . HIS A 1 231 ? -5.382 40.414 31.573 1.00 15.55 230 HIS A CA 1
ATOM 1756 C C . HIS A 1 231 ? -4.979 40.512 30.119 1.00 14.28 230 HIS A C 1
ATOM 1757 O O . HIS A 1 231 ? -5.810 40.676 29.245 1.00 14.82 230 HIS A O 1
ATOM 1764 N N . LEU A 1 232 ? -3.686 40.370 29.856 1.00 15.36 231 LEU A N 1
ATOM 1765 C CA . LEU A 1 232 ? -3.226 40.364 28.473 1.00 16.10 231 LEU A CA 1
ATOM 1766 C C . LEU A 1 232 ? -3.786 39.132 27.777 1.00 14.24 231 LEU A C 1
ATOM 1767 O O . LEU A 1 232 ? -4.186 39.165 26.613 1.00 14.05 231 LEU A O 1
ATOM 1772 N N . ASN A 1 233 ? -3.849 38.048 28.507 1.00 15.77 232 ASN A N 1
ATOM 1773 C CA . ASN A 1 233 ? -4.408 36.787 27.991 1.00 16.93 232 ASN A CA 1
ATOM 1774 C C . ASN A 1 233 ? -5.854 36.981 27.551 1.00 13.53 232 ASN A C 1
ATOM 1775 O O . ASN A 1 233 ? -6.216 36.791 26.396 1.00 14.85 232 ASN A O 1
ATOM 1780 N N . VAL A 1 234 ? -6.680 37.406 28.474 1.00 14.68 233 VAL A N 1
ATOM 1781 C CA . VAL A 1 234 ? -8.093 37.562 28.136 1.00 13.75 233 VAL A CA 1
ATOM 1782 C C . VAL A 1 234 ? -8.353 38.706 27.136 1.00 15.13 233 VAL A C 1
ATOM 1783 O O . VAL A 1 234 ? -9.187 38.534 26.256 1.00 15.53 233 VAL A O 1
ATOM 1787 N N . GLU A 1 235 ? -7.645 39.843 27.250 1.00 13.56 234 GLU A N 1
ATOM 1788 C CA . GLU A 1 235 ? -7.921 40.984 26.389 1.00 14.79 234 GLU A CA 1
ATOM 1789 C C . GLU A 1 235 ? -7.432 40.752 24.972 1.00 16.30 234 GLU A C 1
ATOM 1790 O O . GLU A 1 235 ? -8.174 41.033 24.035 1.00 15.93 234 GLU A O 1
ATOM 1796 N N . ILE A 1 236 ? -6.238 40.161 24.803 1.00 14.68 235 ILE A N 1
ATOM 1797 C CA . ILE A 1 236 ? -5.762 39.879 23.439 1.00 14.62 235 ILE A CA 1
ATOM 1798 C C . ILE A 1 236 ? -6.657 38.829 22.824 1.00 15.64 235 ILE A C 1
ATOM 1799 O O . ILE A 1 236 ? -7.035 38.907 21.656 1.00 15.40 235 ILE A O 1
ATOM 1804 N N . ALA A 1 237 ? -7.053 37.843 23.607 1.00 15.85 236 ALA A N 1
ATOM 1805 C CA . ALA A 1 237 ? -7.904 36.763 23.090 1.00 15.75 236 ALA A CA 1
ATOM 1806 C C . ALA A 1 237 ? -9.249 37.327 22.603 1.00 18.26 236 ALA A C 1
ATOM 1807 O O . ALA A 1 237 ? -9.713 37.004 21.510 1.00 17.24 236 ALA A O 1
ATOM 1817 N N . TRP A 1 239 ? -10.024 40.559 21.854 1.00 15.07 238 TRP A N 1
ATOM 1818 C CA . TRP A 1 239 ? -9.901 41.538 20.798 1.00 16.83 238 TRP A CA 1
ATOM 1819 C C . TRP A 1 239 ? -9.550 40.953 19.445 1.00 17.81 238 TRP A C 1
ATOM 1820 O O . TRP A 1 239 ? -9.897 41.552 18.382 1.00 20.13 238 TRP A O 1
ATOM 1831 N N . PHE A 1 240 ? -8.816 39.851 19.468 1.00 15.97 239 PHE A N 1
ATOM 1832 C CA . PHE A 1 240 ? -8.319 39.171 18.224 1.00 16.69 239 PHE A CA 1
ATOM 1833 C C . PHE A 1 240 ? -9.168 37.950 17.816 1.00 18.84 239 PHE A C 1
ATOM 1834 O O . PHE A 1 240 ? -8.794 37.175 16.944 1.00 23.00 239 PHE A O 1
ATOM 1842 N N . GLY A 1 241 ? -10.308 37.810 18.465 1.00 21.09 240 GLY A N 1
ATOM 1843 C CA . GLY A 1 241 ? -11.300 36.745 18.110 1.00 22.84 240 GLY A CA 1
ATOM 1844 C C . GLY A 1 241 ? -11.008 35.308 18.491 1.00 22.94 240 GLY A C 1
ATOM 1845 O O . GLY A 1 241 ? -11.502 34.359 17.861 1.00 24.16 240 GLY A O 1
ATOM 1846 N N . TYR A 1 242 ? -10.204 35.137 19.521 1.00 20.49 241 TYR A N 1
ATOM 1847 C CA . TYR A 1 242 ? -9.859 33.822 20.036 1.00 19.55 241 TYR A CA 1
ATOM 1848 C C . TYR A 1 242 ? -10.858 33.431 21.087 1.00 22.93 241 TYR A C 1
ATOM 1849 O O . TYR A 1 242 ? -11.015 32.257 21.434 1.00 23.97 241 TYR A O 1
ATOM 1858 N N . SER A 1 243 ? -11.555 34.426 21.580 1.00 22.29 242 SER A N 1
ATOM 1859 C CA . SER A 1 243 ? -12.589 34.247 22.593 1.00 26.00 242 SER A CA 1
ATOM 1860 C C . SER A 1 243 ? -13.718 35.203 22.329 1.00 29.44 242 SER A C 1
ATOM 1861 O O . SER A 1 243 ? -13.502 36.253 21.739 1.00 28.83 242 SER A O 1
ATOM 1864 N N . PRO A 1 244 ? -14.946 34.849 22.736 1.00 37.67 243 PRO A N 1
ATOM 1865 C CA . PRO A 1 244 ? -16.072 35.802 22.600 1.00 39.95 243 PRO A CA 1
ATOM 1866 C C . PRO A 1 244 ? -15.868 37.184 23.245 1.00 44.98 243 PRO A C 1
ATOM 1867 O O . PRO A 1 244 ? -15.544 37.330 24.408 1.00 44.14 243 PRO A O 1
ATOM 1871 N N . LYS A 1 245 ? -16.114 38.193 22.436 1.00 49.71 244 LYS A N 1
ATOM 1872 C CA . LYS A 1 245 ? -15.982 39.610 22.843 1.00 52.92 244 LYS A CA 1
ATOM 1873 C C . LYS A 1 245 ? -17.035 40.148 23.792 1.00 55.03 244 LYS A C 1
ATOM 1874 O O . LYS A 1 245 ? -18.138 40.548 23.368 1.00 55.36 244 LYS A O 1
ATOM 1880 N N . VAL A 1 246 ? -16.659 40.182 25.068 1.00 56.06 245 VAL A N 1
ATOM 1881 C CA . VAL A 1 246 ? -17.468 40.809 26.126 1.00 57.12 245 VAL A CA 1
ATOM 1882 C C . VAL A 1 246 ? -16.656 41.930 26.793 1.00 57.56 245 VAL A C 1
ATOM 1883 O O . VAL A 1 246 ? -15.721 42.496 26.200 1.00 56.24 245 VAL A O 1
ATOM 1887 N N . ALA A 1 250 ? -19.132 49.175 30.186 1.00 60.41 249 ALA A N 1
ATOM 1888 C CA . ALA A 1 250 ? -18.532 49.299 31.518 1.00 61.10 249 ALA A CA 1
ATOM 1889 C C . ALA A 1 250 ? -17.037 49.376 31.360 1.00 60.15 249 ALA A C 1
ATOM 1890 O O . ALA A 1 250 ? -16.377 50.373 31.672 1.00 59.53 249 ALA A O 1
ATOM 1892 N N . ALA A 1 251 ? -16.531 48.263 30.857 1.00 58.79 250 ALA A N 1
ATOM 1893 C CA . ALA A 1 251 ? -15.111 48.096 30.575 1.00 57.91 250 ALA A CA 1
ATOM 1894 C C . ALA A 1 251 ? -14.852 48.859 29.323 1.00 57.00 250 ALA A C 1
ATOM 1895 O O . ALA A 1 251 ? -13.873 49.601 29.188 1.00 58.53 250 ALA A O 1
ATOM 1897 N N . LEU A 1 252 ? -15.769 48.647 28.397 1.00 54.36 251 LEU A N 1
ATOM 1898 C CA . LEU A 1 252 ? -15.699 49.283 27.090 1.00 51.99 251 LEU A CA 1
ATOM 1899 C C . LEU A 1 252 ? -16.060 50.703 27.277 1.00 51.23 251 LEU A C 1
ATOM 1900 O O . LEU A 1 252 ? -15.353 51.622 26.852 1.00 46.08 251 LEU A O 1
ATOM 1905 N N . ARG A 1 253 ? -17.219 50.818 27.904 1.00 52.40 252 ARG A N 1
ATOM 1906 C CA . ARG A 1 253 ? -17.849 52.100 28.264 1.00 52.74 252 ARG A CA 1
ATOM 1907 C C . ARG A 1 253 ? -16.940 52.883 29.187 1.00 49.48 252 ARG A C 1
ATOM 1908 O O . ARG A 1 253 ? -17.331 53.241 30.301 1.00 51.68 252 ARG A O 1
ATOM 1910 N N . LEU A 1 254 ? -15.762 53.194 28.645 1.00 43.12 253 LEU A N 1
ATOM 1911 C CA . LEU A 1 254 ? -14.649 53.782 29.376 1.00 37.94 253 LEU A CA 1
ATOM 1912 C C . LEU A 1 254 ? -13.407 54.000 28.465 1.00 39.63 253 LEU A C 1
ATOM 1913 O O . LEU A 1 254 ? -12.436 54.697 28.782 1.00 39.57 253 LEU A O 1
ATOM 1926 N N . GLU A 1 256 ? -12.864 55.559 25.621 1.00 37.97 255 GLU A N 1
ATOM 1927 C CA . GLU A 1 256 ? -12.467 56.845 25.054 1.00 39.78 255 GLU A CA 1
ATOM 1928 C C . GLU A 1 256 ? -11.686 57.567 26.127 1.00 38.52 255 GLU A C 1
ATOM 1929 O O . GLU A 1 256 ? -10.652 58.267 25.878 1.00 34.53 255 GLU A O 1
ATOM 1931 N N . PHE A 1 257 ? -12.188 57.294 27.329 1.00 37.21 256 PHE A N 1
ATOM 1932 C CA . PHE A 1 257 ? -11.733 57.906 28.576 1.00 35.53 256 PHE A CA 1
ATOM 1933 C C . PHE A 1 257 ? -10.296 57.535 28.744 1.00 34.52 256 PHE A C 1
ATOM 1934 O O . PHE A 1 257 ? -9.426 58.383 28.878 1.00 35.47 256 PHE A O 1
ATOM 1942 N N . ALA A 1 258 ? -10.025 56.253 28.592 1.00 29.49 257 ALA A N 1
ATOM 1943 C CA . ALA A 1 258 ? -8.669 55.775 28.775 1.00 30.10 257 ALA A CA 1
ATOM 1944 C C . ALA A 1 258 ? -7.743 56.149 27.632 1.00 28.69 257 ALA A C 1
ATOM 1945 O O . ALA A 1 258 ? -6.569 56.508 27.829 1.00 27.81 257 ALA A O 1
ATOM 1947 N N . LYS A 1 259 ? -8.231 55.962 26.419 1.00 26.34 258 LYS A N 1
ATOM 1948 C CA . LYS A 1 259 ? -7.386 56.180 25.251 1.00 24.45 258 LYS A CA 1
ATOM 1949 C C . LYS A 1 259 ? -6.667 57.490 25.252 1.00 25.04 258 LYS A C 1
ATOM 1950 O O . LYS A 1 259 ? -5.471 57.591 24.953 1.00 28.98 258 LYS A O 1
ATOM 1956 N N . ASP A 1 260 ? -7.471 58.484 25.499 1.00 21.08 259 ASP A N 1
ATOM 1957 C CA . ASP A 1 260 ? -7.044 59.872 25.583 1.00 28.63 259 ASP A CA 1
ATOM 1958 C C . ASP A 1 260 ? -5.847 60.036 26.519 1.00 27.22 259 ASP A C 1
ATOM 1959 O O . ASP A 1 260 ? -5.033 60.949 26.348 1.00 28.06 259 ASP A O 1
ATOM 1964 N N . ILE A 1 261 ? -5.759 59.137 27.489 1.00 21.88 260 ILE A N 1
ATOM 1965 C CA . ILE A 1 261 ? -4.754 59.273 28.524 1.00 19.20 260 ILE A CA 1
ATOM 1966 C C . ILE A 1 261 ? -3.428 58.625 28.199 1.00 18.80 260 ILE A C 1
ATOM 1967 O O . ILE A 1 261 ? -2.361 59.168 28.544 1.00 15.30 260 ILE A O 1
ATOM 1972 N N . VAL A 1 262 ? -3.493 57.500 27.499 1.00 16.86 261 VAL A N 1
ATOM 1973 C CA A VAL A 1 262 ? -2.328 56.660 27.233 0.50 14.38 261 VAL A CA 1
ATOM 1974 C CA B VAL A 1 262 ? -2.267 56.728 27.244 0.50 13.98 261 VAL A CA 1
ATOM 1975 C C . VAL A 1 262 ? -1.813 56.647 25.791 1.00 15.74 261 VAL A C 1
ATOM 1976 O O . VAL A 1 262 ? -0.625 56.510 25.536 1.00 16.51 261 VAL A O 1
ATOM 1983 N N . VAL A 1 263 ? -2.732 56.709 24.854 1.00 14.93 262 VAL A N 1
ATOM 1984 C CA . VAL A 1 263 ? -2.399 56.627 23.423 1.00 16.56 262 VAL A CA 1
ATOM 1985 C C . VAL A 1 263 ? -2.502 57.990 22.705 1.00 17.81 262 VAL A C 1
ATOM 1986 O O . VAL A 1 263 ? -3.491 58.733 22.795 1.00 19.06 262 VAL A O 1
ATOM 1990 N N . LYS A 1 264 ? -1.449 58.302 21.960 1.00 15.72 263 LYS A N 1
ATOM 1991 C CA . LYS A 1 264 ? -1.407 59.540 21.154 1.00 15.63 263 LYS A CA 1
ATOM 1992 C C . LYS A 1 264 ? -2.435 59.424 20.051 1.00 18.29 263 LYS A C 1
ATOM 1993 O O . LYS A 1 264 ? -2.546 58.389 19.389 1.00 17.82 263 LYS A O 1
ATOM 1999 N N . GLU A 1 265 ? -3.212 60.488 19.904 1.00 19.00 264 GLU A N 1
ATOM 2000 C CA A GLU A 1 265 ? -4.295 60.505 18.905 0.50 20.02 264 GLU A CA 1
ATOM 2001 C CA B GLU A 1 265 ? -4.266 60.604 18.885 0.50 21.32 264 GLU A CA 1
ATOM 2002 C C . GLU A 1 265 ? -3.808 60.188 17.483 1.00 19.61 264 GLU A C 1
ATOM 2003 O O . GLU A 1 265 ? -4.487 59.467 16.776 1.00 20.48 264 GLU A O 1
ATOM 2014 N N . ASP A 1 266 ? -2.652 60.716 17.106 1.00 20.81 265 ASP A N 1
ATOM 2015 C CA A ASP A 1 266 ? -2.059 60.503 15.766 0.50 19.77 265 ASP A CA 1
ATOM 2016 C CA B ASP A 1 266 ? -2.070 60.474 15.766 0.50 21.23 265 ASP A CA 1
ATOM 2017 C C . ASP A 1 266 ? -1.091 59.312 15.726 1.00 20.38 265 ASP A C 1
ATOM 2018 O O . ASP A 1 266 ? -0.132 59.311 14.931 1.00 18.79 265 ASP A O 1
ATOM 2027 N N . TRP A 1 267 ? -1.356 58.314 16.558 1.00 18.44 266 TRP A N 1
ATOM 2028 C CA . TRP A 1 267 ? -0.480 57.127 16.640 1.00 18.02 266 TRP A CA 1
ATOM 2029 C C . TRP A 1 267 ? -0.285 56.411 15.300 1.00 16.63 266 TRP A C 1
ATOM 2030 O O . TRP A 1 267 ? 0.727 55.771 15.094 1.00 15.46 266 TRP A O 1
ATOM 2041 N N . ARG A 1 268 ? -1.230 56.550 14.393 1.00 16.11 267 ARG A N 1
ATOM 2042 C CA . ARG A 1 268 ? -1.107 55.903 13.075 1.00 16.51 267 ARG A CA 1
ATOM 2043 C C . ARG A 1 268 ? 0.085 56.370 12.255 1.00 16.70 267 ARG A C 1
ATOM 2044 O O . ARG A 1 268 ? 0.438 55.756 11.254 1.00 17.49 267 ARG A O 1
ATOM 2052 N N . GLU A 1 269 ? 0.633 57.508 12.646 1.00 18.27 268 GLU A N 1
ATOM 2053 C CA A GLU A 1 269 ? 1.803 58.055 11.974 0.50 19.28 268 GLU A CA 1
ATOM 2054 C CA B GLU A 1 269 ? 1.821 58.064 12.001 0.50 20.20 268 GLU A CA 1
ATOM 2055 C C . GLU A 1 269 ? 2.958 57.055 12.068 1.00 20.07 268 GLU A C 1
ATOM 2056 O O . GLU A 1 269 ? 3.915 57.119 11.292 1.00 19.61 268 GLU A O 1
ATOM 2067 N N . ALA A 1 270 ? 2.872 56.138 13.039 1.00 18.34 269 ALA A N 1
ATOM 2068 C CA . ALA A 1 270 ? 3.906 55.093 13.222 1.00 18.33 269 ALA A CA 1
ATOM 2069 C C . ALA A 1 270 ? 4.040 54.161 12.045 1.00 19.98 269 ALA A C 1
ATOM 2070 O O . ALA A 1 270 ? 5.060 53.455 11.931 1.00 21.15 269 ALA A O 1
ATOM 2072 N N . LEU A 1 271 ? 3.000 54.101 11.233 1.00 19.96 270 LEU A N 1
ATOM 2073 C CA . LEU A 1 271 ? 2.947 53.209 10.061 1.00 17.55 270 LEU A CA 1
ATOM 2074 C C . LEU A 1 271 ? 3.068 53.994 8.784 1.00 20.15 270 LEU A C 1
ATOM 2075 O O . LEU A 1 271 ? 3.059 53.425 7.705 1.00 19.92 270 LEU A O 1
ATOM 2080 N N . ASN A 1 272 ? 3.183 55.305 8.931 1.00 16.95 271 ASN A N 1
ATOM 2081 C CA . ASN A 1 272 ? 3.394 56.198 7.770 1.00 16.23 271 ASN A CA 1
ATOM 2082 C C . ASN A 1 272 ? 4.752 55.905 7.127 1.00 16.86 271 ASN A C 1
ATOM 2083 O O . ASN A 1 272 ? 5.763 55.824 7.794 1.00 17.26 271 ASN A O 1
ATOM 2088 N N . PRO A 1 273 ? 4.779 55.642 5.819 1.00 19.44 272 PRO A N 1
ATOM 2089 C CA . PRO A 1 273 ? 6.052 55.301 5.173 1.00 19.91 272 PRO A CA 1
ATOM 2090 C C . PRO A 1 273 ? 7.172 56.277 5.453 1.00 21.02 272 PRO A C 1
ATOM 2091 O O . PRO A 1 273 ? 8.333 55.889 5.536 1.00 19.57 272 PRO A O 1
ATOM 2095 N N . ALA A 1 274 ? 6.840 57.540 5.627 1.00 20.78 273 ALA A N 1
ATOM 2096 C CA . ALA A 1 274 ? 7.871 58.530 5.885 1.00 22.56 273 ALA A CA 1
ATOM 2097 C C . ALA A 1 274 ? 8.529 58.315 7.253 1.00 22.96 273 ALA A C 1
ATOM 2098 O O . ALA A 1 274 ? 9.751 58.428 7.405 1.00 23.53 273 ALA A O 1
ATOM 2100 N N . LYS A 1 275 ? 7.727 57.957 8.242 1.00 20.45 274 LYS A N 1
ATOM 2101 C CA . LYS A 1 275 ? 8.240 57.711 9.580 1.00 20.32 274 LYS A CA 1
ATOM 2102 C C . LYS A 1 275 ? 8.934 56.349 9.632 1.00 18.03 274 LYS A C 1
ATOM 2103 O O . LYS A 1 275 ? 9.927 56.144 10.311 1.00 19.51 274 LYS A O 1
ATOM 2107 N N . VAL A 1 276 ? 8.363 55.402 8.899 1.00 18.74 275 VAL A N 1
ATOM 2108 C CA . VAL A 1 276 ? 8.926 54.047 8.831 1.00 20.12 275 VAL A CA 1
ATOM 2109 C C . VAL A 1 276 ? 10.321 54.128 8.215 1.00 18.84 275 VAL A C 1
ATOM 2110 O O . VAL A 1 276 ? 11.263 53.435 8.668 1.00 17.92 275 VAL A O 1
ATOM 2114 N N . LYS A 1 277 ? 10.461 54.949 7.179 1.00 18.38 276 LYS A N 1
ATOM 2115 C CA . LYS A 1 277 ? 11.784 55.123 6.551 1.00 20.40 276 LYS A CA 1
ATOM 2116 C C . LYS A 1 277 ? 12.792 55.735 7.538 1.00 22.53 276 LYS A C 1
ATOM 2117 O O . LYS A 1 277 ? 13.961 55.370 7.561 1.00 20.88 276 LYS A O 1
ATOM 2123 N N . GLN A 1 278 ? 12.333 56.655 8.369 1.00 22.78 277 GLN A N 1
ATOM 2124 C CA . GLN A 1 278 ? 13.217 57.221 9.398 1.00 22.97 277 GLN A CA 1
ATOM 2125 C C . GLN A 1 278 ? 13.672 56.160 10.390 1.00 21.37 277 GLN A C 1
ATOM 2126 O O . GLN A 1 278 ? 14.833 56.154 10.787 1.00 24.26 277 GLN A O 1
ATOM 2132 N N . ALA A 1 279 ? 12.758 55.272 10.773 1.00 20.54 278 ALA A N 1
ATOM 2133 C CA . ALA A 1 279 ? 13.072 54.175 11.706 1.00 20.09 278 ALA A CA 1
ATOM 2134 C C . ALA A 1 279 ? 14.088 53.230 11.052 1.00 22.36 278 ALA A C 1
ATOM 2135 O O . ALA A 1 279 ? 15.070 52.787 11.671 1.00 22.14 278 ALA A O 1
ATOM 2137 N N . ALA A 1 280 ? 13.869 52.956 9.772 1.00 21.46 279 ALA A N 1
ATOM 2138 C CA . ALA A 1 280 ? 14.747 52.056 9.010 1.00 20.99 279 ALA A CA 1
ATOM 2139 C C . ALA A 1 280 ? 16.179 52.626 8.951 1.00 21.60 279 ALA A C 1
ATOM 2140 O O . ALA A 1 280 ? 17.168 51.929 9.144 1.00 22.78 279 ALA A O 1
ATOM 2142 N N . GLU A 1 281 ? 16.266 53.923 8.740 1.00 19.80 280 GLU A N 1
ATOM 2143 C CA . GLU A 1 281 ? 17.546 54.588 8.679 1.00 23.56 280 GLU A CA 1
ATOM 2144 C C . GLU A 1 281 ? 18.249 54.508 10.035 1.00 28.14 280 GLU A C 1
ATOM 2145 O O . GLU A 1 281 ? 19.460 54.285 10.148 1.00 30.19 280 GLU A O 1
ATOM 2151 N N . LEU A 1 282 ? 17.461 54.626 11.076 1.00 28.85 281 LEU A N 1
ATOM 2152 C CA . LEU A 1 282 ? 17.999 54.593 12.406 1.00 28.84 281 LEU A CA 1
ATOM 2153 C C . LEU A 1 282 ? 18.623 53.226 12.660 1.00 31.08 281 LEU A C 1
ATOM 2154 O O . LEU A 1 282 ? 19.770 53.088 13.147 1.00 30.52 281 LEU A O 1
ATOM 2159 N N . ILE A 1 283 ? 17.886 52.206 12.245 1.00 22.94 282 ILE A N 1
ATOM 2160 C CA . ILE A 1 283 ? 18.264 50.815 12.464 1.00 26.83 282 ILE A CA 1
ATOM 2161 C C . ILE A 1 283 ? 19.473 50.395 11.642 1.00 26.66 282 ILE A C 1
ATOM 2162 O O . ILE A 1 283 ? 20.336 49.640 12.114 1.00 28.73 282 ILE A O 1
ATOM 2167 N N . ALA A 1 284 ? 19.494 50.852 10.404 1.00 25.30 283 ALA A N 1
ATOM 2168 C CA . ALA A 1 284 ? 20.558 50.455 9.473 1.00 30.83 283 ALA A CA 1
ATOM 2169 C C . ALA A 1 284 ? 21.821 51.264 9.784 1.00 35.07 283 ALA A C 1
ATOM 2170 O O . ALA A 1 284 ? 22.935 50.948 9.366 1.00 34.85 283 ALA A O 1
ATOM 2172 N N . GLY A 1 285 ? 21.618 52.307 10.570 1.00 38.43 284 GLY A N 1
ATOM 2173 C CA . GLY A 1 285 ? 22.714 53.197 10.998 1.00 41.13 284 GLY A CA 1
ATOM 2174 C C . GLY A 1 285 ? 22.873 54.440 10.137 1.00 42.09 284 GLY A C 1
ATOM 2175 O O . GLY A 1 285 ? 23.127 54.346 8.928 1.00 44.20 284 GLY A O 1
ATOM 2176 N N . VAL B 1 9 ? -11.284 27.292 57.156 1.00 52.02 8 VAL B N 1
ATOM 2177 C CA . VAL B 1 9 ? -12.538 28.107 57.123 1.00 51.63 8 VAL B CA 1
ATOM 2178 C C . VAL B 1 9 ? -13.727 27.168 57.031 1.00 52.15 8 VAL B C 1
ATOM 2179 O O . VAL B 1 9 ? -13.838 26.326 56.133 1.00 53.53 8 VAL B O 1
ATOM 2183 N N . GLY B 1 10 ? -14.608 27.318 58.002 1.00 51.22 9 GLY B N 1
ATOM 2184 C CA . GLY B 1 10 ? -15.794 26.492 58.074 1.00 50.42 9 GLY B CA 1
ATOM 2185 C C . GLY B 1 10 ? -16.687 26.683 56.864 1.00 47.53 9 GLY B C 1
ATOM 2186 O O . GLY B 1 10 ? -16.515 27.641 56.079 1.00 43.11 9 GLY B O 1
ATOM 2187 N N . PRO B 1 11 ? -17.639 25.755 56.696 1.00 45.72 10 PRO B N 1
ATOM 2188 C CA . PRO B 1 11 ? -18.528 25.959 55.602 1.00 42.14 10 PRO B CA 1
ATOM 2189 C C . PRO B 1 11 ? -19.439 27.094 55.996 1.00 38.95 10 PRO B C 1
ATOM 2190 O O . PRO B 1 11 ? -19.941 27.161 57.101 1.00 37.14 10 PRO B O 1
ATOM 2194 N N . LYS B 1 12 ? -19.645 27.987 55.056 1.00 36.91 11 LYS B N 1
ATOM 2195 C CA . LYS B 1 12 ? -20.470 29.143 55.278 1.00 34.44 11 LYS B CA 1
ATOM 2196 C C . LYS B 1 12 ? -21.673 29.014 54.423 1.00 31.17 11 LYS B C 1
ATOM 2197 O O . LYS B 1 12 ? -21.678 28.250 53.439 1.00 30.26 11 LYS B O 1
ATOM 2203 N N . THR B 1 13 ? -22.710 29.741 54.793 1.00 28.16 12 THR B N 1
ATOM 2204 C CA . THR B 1 13 ? -23.881 29.827 53.928 1.00 25.88 12 THR B CA 1
ATOM 2205 C C . THR B 1 13 ? -23.638 31.047 53.052 1.00 23.84 12 THR B C 1
ATOM 2206 O O . THR B 1 13 ? -23.452 32.176 53.528 1.00 21.92 12 THR B O 1
ATOM 2210 N N . VAL B 1 14 ? -23.583 30.787 51.762 1.00 19.34 13 VAL B N 1
ATOM 2211 C CA . VAL B 1 14 ? -23.253 31.786 50.783 1.00 16.50 13 VAL B CA 1
ATOM 2212 C C . VAL B 1 14 ? -24.440 32.020 49.894 1.00 20.65 13 VAL B C 1
ATOM 2213 O O . VAL B 1 14 ? -24.891 31.109 49.205 1.00 22.53 13 VAL B O 1
ATOM 2217 N N . ALA B 1 15 ? -24.950 33.252 49.926 1.00 17.48 14 ALA B N 1
ATOM 2218 C CA . ALA B 1 15 ? -26.060 33.638 49.081 1.00 16.22 14 ALA B CA 1
ATOM 2219 C C . ALA B 1 15 ? -25.445 34.369 47.917 1.00 15.92 14 ALA B C 1
ATOM 2220 O O . ALA B 1 15 ? -24.507 35.154 48.080 1.00 19.03 14 ALA B O 1
ATOM 2222 N N . ILE B 1 16 ? -25.877 34.023 46.727 1.00 16.98 15 ILE B N 1
ATOM 2223 C CA . ILE B 1 16 ? -25.394 34.672 45.510 1.00 17.07 15 ILE B CA 1
ATOM 2224 C C . ILE B 1 16 ? -26.560 35.332 44.817 1.00 19.96 15 ILE B C 1
ATOM 2225 O O . ILE B 1 16 ? -27.565 34.704 44.449 1.00 16.60 15 ILE B O 1
ATOM 2230 N N . LEU B 1 17 ? -26.434 36.635 44.664 1.00 16.49 16 LEU B N 1
ATOM 2231 C CA . LEU B 1 17 ? -27.460 37.435 43.966 1.00 19.54 16 LEU B CA 1
ATOM 2232 C C . LEU B 1 17 ? -27.143 37.418 42.476 1.00 20.77 16 LEU B C 1
ATOM 2233 O O . LEU B 1 17 ? -26.002 37.581 42.095 1.00 21.27 16 LEU B O 1
ATOM 2238 N N . GLY B 1 18 ? -28.143 37.170 41.646 1.00 17.24 17 GLY B N 1
ATOM 2239 C CA . GLY B 1 18 ? -27.943 37.052 40.199 1.00 17.80 17 GLY B CA 1
ATOM 2240 C C . GLY B 1 18 ? -27.324 35.707 39.848 1.00 17.63 17 GLY B C 1
ATOM 2241 O O . GLY B 1 18 ? -26.526 35.562 38.922 1.00 19.47 17 GLY B O 1
ATOM 2242 N N . ALA B 1 19 ? -27.661 34.752 40.700 1.00 17.40 18 ALA B N 1
ATOM 2243 C CA . ALA B 1 19 ? -27.059 33.394 40.638 1.00 15.66 18 ALA B CA 1
ATOM 2244 C C . ALA B 1 19 ? -27.199 32.658 39.308 1.00 18.11 18 ALA B C 1
ATOM 2245 O O . ALA B 1 19 ? -26.344 31.869 38.969 1.00 20.16 18 ALA B O 1
ATOM 2247 N N . GLY B 1 20 ? -28.242 32.946 38.550 1.00 18.81 19 GLY B N 1
ATOM 2248 C CA . GLY B 1 20 ? -28.491 32.170 37.347 1.00 20.31 19 GLY B CA 1
ATOM 2249 C C . GLY B 1 20 ? -28.088 32.835 36.072 1.00 20.37 19 GLY B C 1
ATOM 2250 O O . GLY B 1 20 ? -28.280 32.321 34.975 1.00 21.47 19 GLY B O 1
ATOM 2251 N N . GLY B 1 21 ? -27.599 34.043 36.224 1.00 22.23 20 GLY B N 1
ATOM 2252 C CA . GLY B 1 21 ? -27.168 34.818 35.089 1.00 26.55 20 GLY B CA 1
ATOM 2253 C C . GLY B 1 21 ? -25.789 34.457 34.613 1.00 29.81 20 GLY B C 1
ATOM 2254 O O . GLY B 1 21 ? -25.132 33.527 35.092 1.00 26.98 20 GLY B O 1
ATOM 2255 N N . LYS B 1 22 ? -25.422 35.231 33.607 1.00 33.88 21 LYS B N 1
ATOM 2256 C CA . LYS B 1 22 ? -24.128 35.187 32.942 1.00 35.80 21 LYS B CA 1
ATOM 2257 C C . LYS B 1 22 ? -23.011 35.252 33.945 1.00 34.17 21 LYS B C 1
ATOM 2258 O O . LYS B 1 22 ? -22.117 34.423 33.952 1.00 35.94 21 LYS B O 1
ATOM 2268 N N . GLY B 1 24 ? -23.162 34.870 37.085 1.00 25.35 23 GLY B N 1
ATOM 2269 C CA . GLY B 1 24 ? -23.353 34.082 38.308 1.00 22.58 23 GLY B CA 1
ATOM 2270 C C . GLY B 1 24 ? -23.381 32.601 38.219 1.00 23.76 23 GLY B C 1
ATOM 2271 O O . GLY B 1 24 ? -23.112 31.928 39.209 1.00 22.71 23 GLY B O 1
ATOM 2272 N N . ALA B 1 25 ? -23.717 32.083 37.054 1.00 25.65 24 ALA B N 1
ATOM 2273 C CA . ALA B 1 25 ? -23.975 30.635 36.958 1.00 25.00 24 ALA B CA 1
ATOM 2274 C C . ALA B 1 25 ? -22.717 29.802 37.241 1.00 24.15 24 ALA B C 1
ATOM 2275 O O . ALA B 1 25 ? -22.763 28.713 37.856 1.00 19.07 24 ALA B O 1
ATOM 2277 N N . ARG B 1 26 ? -21.596 30.338 36.801 1.00 23.62 25 ARG B N 1
ATOM 2278 C CA . ARG B 1 26 ? -20.330 29.584 36.900 1.00 25.04 25 ARG B CA 1
ATOM 2279 C C . ARG B 1 26 ? -19.876 29.480 38.360 1.00 19.99 25 ARG B C 1
ATOM 2280 O O . ARG B 1 26 ? -19.477 28.420 38.885 1.00 20.99 25 ARG B O 1
ATOM 2285 N N . ILE B 1 27 ? -19.890 30.628 38.981 1.00 20.87 26 ILE B N 1
ATOM 2286 C CA . ILE B 1 27 ? -19.528 30.680 40.399 1.00 18.72 26 ILE B CA 1
ATOM 2287 C C . ILE B 1 27 ? -20.547 29.985 41.290 1.00 18.07 26 ILE B C 1
ATOM 2288 O O . ILE B 1 27 ? -20.198 29.400 42.316 1.00 14.45 26 ILE B O 1
ATOM 2293 N N . THR B 1 28 ? -21.804 29.974 40.887 1.00 16.44 27 THR B N 1
ATOM 2294 C CA . THR B 1 28 ? -22.847 29.319 41.641 1.00 15.77 27 THR B CA 1
ATOM 2295 C C . THR B 1 28 ? -22.621 27.798 41.640 1.00 13.37 27 THR B C 1
ATOM 2296 O O . THR B 1 28 ? -22.741 27.125 42.667 1.00 14.86 27 THR B O 1
ATOM 2300 N N . ARG B 1 29 ? -22.239 27.281 40.480 1.00 15.48 28 ARG B N 1
ATOM 2301 C CA . ARG B 1 29 ? -21.949 25.842 40.373 1.00 16.57 28 ARG B CA 1
ATOM 2302 C C . ARG B 1 29 ? -20.799 25.447 41.312 1.00 15.15 28 ARG B C 1
ATOM 2303 O O . ARG B 1 29 ? -20.848 24.427 42.022 1.00 18.38 28 ARG B O 1
ATOM 2311 N N . LYS B 1 30 ? -19.790 26.278 41.307 1.00 19.34 29 LYS B N 1
ATOM 2312 C CA . LYS B 1 30 ? -18.597 26.052 42.138 1.00 17.83 29 LYS B CA 1
ATOM 2313 C C . LYS B 1 30 ? -18.967 26.029 43.626 1.00 17.46 29 LYS B C 1
ATOM 2314 O O . LYS B 1 30 ? -18.526 25.161 44.388 1.00 18.34 29 LYS B O 1
ATOM 2320 N N . ILE B 1 31 ? -19.834 26.952 44.037 1.00 17.82 30 ILE B N 1
ATOM 2321 C CA . ILE B 1 31 ? -20.260 26.993 45.447 1.00 16.79 30 ILE B CA 1
ATOM 2322 C C . ILE B 1 31 ? -21.163 25.809 45.732 1.00 19.51 30 ILE B C 1
ATOM 2323 O O . ILE B 1 31 ? -21.053 25.150 46.776 1.00 16.82 30 ILE B O 1
ATOM 2328 N N . HIS B 1 32 ? -22.028 25.503 44.782 1.00 17.92 31 HIS B N 1
ATOM 2329 C CA . HIS B 1 32 ? -22.931 24.397 44.931 1.00 19.97 31 HIS B CA 1
ATOM 2330 C C . HIS B 1 32 ? -22.139 23.127 45.183 1.00 20.47 31 HIS B C 1
ATOM 2331 O O . HIS B 1 32 ? -22.455 22.369 46.071 1.00 21.64 31 HIS B O 1
ATOM 2338 N N . ASP B 1 33 ? -21.107 22.921 44.381 1.00 19.32 32 ASP B N 1
ATOM 2339 C CA . ASP B 1 33 ? -20.305 21.696 44.471 1.00 19.62 32 ASP B CA 1
ATOM 2340 C C . ASP B 1 33 ? -19.408 21.692 45.724 1.00 23.58 32 ASP B C 1
ATOM 2341 O O . ASP B 1 33 ? -18.941 20.659 46.131 1.00 25.61 32 ASP B O 1
ATOM 2346 N N . SER B 1 34 ? -19.164 22.851 46.312 1.00 20.61 33 SER B N 1
ATOM 2347 C CA . SER B 1 34 ? -18.281 22.957 47.495 1.00 21.68 33 SER B CA 1
ATOM 2348 C C . SER B 1 34 ? -19.014 22.595 48.749 1.00 23.01 33 SER B C 1
ATOM 2349 O O . SER B 1 34 ? -20.213 22.353 48.732 1.00 25.48 33 SER B O 1
ATOM 2352 N N . ALA B 1 35 ? -18.280 22.573 49.858 1.00 22.35 34 ALA B N 1
ATOM 2353 C CA . ALA B 1 35 ? -18.871 22.263 51.150 1.00 23.06 34 ALA B CA 1
ATOM 2354 C C . ALA B 1 35 ? -19.695 23.423 51.712 1.00 22.88 34 ALA B C 1
ATOM 2355 O O . ALA B 1 35 ? -20.466 23.261 52.662 1.00 24.47 34 ALA B O 1
ATOM 2357 N N . HIS B 1 36 ? -19.536 24.595 51.112 1.00 20.78 35 HIS B N 1
ATOM 2358 C CA . HIS B 1 36 ? -20.315 25.743 51.528 1.00 20.69 35 HIS B CA 1
ATOM 2359 C C . HIS B 1 36 ? -21.778 25.524 51.119 1.00 22.67 35 HIS B C 1
ATOM 2360 O O . HIS B 1 36 ? -22.077 24.950 50.092 1.00 25.62 35 HIS B O 1
ATOM 2367 N N . HIS B 1 37 ? -22.668 26.036 51.932 1.00 24.37 36 HIS B N 1
ATOM 2368 C CA . HIS B 1 37 ? -24.090 25.911 51.681 1.00 25.36 36 HIS B CA 1
ATOM 2369 C C . HIS B 1 37 ? -24.519 27.080 50.833 1.00 25.58 36 HIS B C 1
ATOM 2370 O O . HIS B 1 37 ? -24.195 28.203 51.106 1.00 27.16 36 HIS B O 1
ATOM 2377 N N . LEU B 1 38 ? -25.274 26.787 49.795 1.00 25.51 37 LEU B N 1
ATOM 2378 C CA . LEU B 1 38 ? -25.650 27.785 48.816 1.00 22.92 37 LEU B CA 1
ATOM 2379 C C . LEU B 1 38 ? -27.084 28.266 48.939 1.00 22.47 37 LEU B C 1
ATOM 2380 O O . LEU B 1 38 ? -27.981 27.484 49.134 1.00 23.04 37 LEU B O 1
ATOM 2385 N N . ALA B 1 39 ? -27.270 29.572 48.786 1.00 22.19 38 ALA B N 1
ATOM 2386 C CA . ALA B 1 39 ? -28.613 30.153 48.586 1.00 19.85 38 ALA B CA 1
ATOM 2387 C C . ALA B 1 39 ? -28.557 30.917 47.250 1.00 18.46 38 ALA B C 1
ATOM 2388 O O . ALA B 1 39 ? -27.936 31.942 47.152 1.00 18.49 38 ALA B O 1
ATOM 2390 N N . ALA B 1 40 ? -29.154 30.346 46.200 1.00 18.69 39 ALA B N 1
ATOM 2391 C CA . ALA B 1 40 ? -29.139 30.941 44.844 1.00 20.98 39 ALA B CA 1
ATOM 2392 C C . ALA B 1 40 ? -30.321 31.882 44.685 1.00 20.74 39 ALA B C 1
ATOM 2393 O O . ALA B 1 40 ? -31.470 31.440 44.654 1.00 23.73 39 ALA B O 1
ATOM 2395 N N . ILE B 1 41 ? -30.018 33.179 44.638 1.00 20.03 40 ILE B N 1
ATOM 2396 C CA . ILE B 1 41 ? -31.026 34.236 44.523 1.00 20.62 40 ILE B CA 1
ATOM 2397 C C . ILE B 1 41 ? -31.069 34.677 43.074 1.00 19.17 40 ILE B C 1
ATOM 2398 O O . ILE B 1 41 ? -30.087 35.150 42.496 1.00 17.18 40 ILE B O 1
ATOM 2403 N N . GLU B 1 42 ? -32.242 34.526 42.479 1.00 19.54 41 GLU B N 1
ATOM 2404 C CA . GLU B 1 42 ? -32.407 34.821 41.071 1.00 18.44 41 GLU B CA 1
ATOM 2405 C C . GLU B 1 42 ? -33.870 35.000 40.734 1.00 21.11 41 GLU B C 1
ATOM 2406 O O . GLU B 1 42 ? -34.672 34.100 40.974 1.00 22.74 41 GLU B O 1
ATOM 2412 N N . ILE B 1 43 ? -34.200 36.144 40.158 1.00 23.07 42 ILE B N 1
ATOM 2413 C CA . ILE B 1 43 ? -35.616 36.374 39.807 1.00 23.80 42 ILE B CA 1
ATOM 2414 C C . ILE B 1 43 ? -35.877 36.280 38.316 1.00 23.92 42 ILE B C 1
ATOM 2415 O O . ILE B 1 43 ? -37.026 36.269 37.919 1.00 21.73 42 ILE B O 1
ATOM 2420 N N . ALA B 1 44 ? -34.829 36.208 37.500 1.00 20.67 43 ALA B N 1
ATOM 2421 C CA . ALA B 1 44 ? -35.019 36.089 36.028 1.00 18.48 43 ALA B CA 1
ATOM 2422 C C . ALA B 1 44 ? -35.492 34.676 35.694 1.00 20.96 43 ALA B C 1
ATOM 2423 O O . ALA B 1 44 ? -34.884 33.707 36.143 1.00 20.16 43 ALA B O 1
ATOM 2425 N N . PRO B 1 45 ? -36.575 34.543 34.910 1.00 19.00 44 PRO B N 1
ATOM 2426 C CA . PRO B 1 45 ? -37.049 33.211 34.571 1.00 16.95 44 PRO B CA 1
ATOM 2427 C C . PRO B 1 45 ? -35.994 32.330 33.920 1.00 18.82 44 PRO B C 1
ATOM 2428 O O . PRO B 1 45 ? -35.878 31.152 34.279 1.00 18.09 44 PRO B O 1
ATOM 2432 N N . GLU B 1 46 ? -35.214 32.888 32.997 1.00 17.83 45 GLU B N 1
ATOM 2433 C CA A GLU B 1 46 ? -34.196 32.089 32.326 0.50 20.62 45 GLU B CA 1
ATOM 2434 C CA B GLU B 1 46 ? -34.168 32.135 32.312 0.50 20.25 45 GLU B CA 1
ATOM 2435 C C . GLU B 1 46 ? -33.096 31.687 33.297 1.00 20.35 45 GLU B C 1
ATOM 2436 O O . GLU B 1 46 ? -32.564 30.579 33.199 1.00 21.08 45 GLU B O 1
ATOM 2447 N N . GLY B 1 47 ? -32.769 32.568 34.235 1.00 16.21 46 GLY B N 1
ATOM 2448 C CA . GLY B 1 47 ? -31.742 32.275 35.242 1.00 17.46 46 GLY B CA 1
ATOM 2449 C C . GLY B 1 47 ? -32.215 31.183 36.177 1.00 18.37 46 GLY B C 1
ATOM 2450 O O . GLY B 1 47 ? -31.461 30.298 36.576 1.00 20.36 46 GLY B O 1
ATOM 2451 N N . ARG B 1 48 ? -33.501 31.225 36.478 1.00 18.59 47 ARG B N 1
ATOM 2452 C CA . ARG B 1 48 ? -34.114 30.247 37.397 1.00 18.92 47 ARG B CA 1
ATOM 2453 C C . ARG B 1 48 ? -34.124 28.852 36.743 1.00 23.94 47 ARG B C 1
ATOM 2454 O O . ARG B 1 48 ? -33.849 27.840 37.381 1.00 22.91 47 ARG B O 1
ATOM 2462 N N . ASP B 1 49 ? -34.411 28.815 35.454 1.00 22.52 48 ASP B N 1
ATOM 2463 C CA . ASP B 1 49 ? -34.435 27.557 34.729 1.00 23.69 48 ASP B CA 1
ATOM 2464 C C . ASP B 1 49 ? -33.037 27.000 34.733 1.00 26.44 48 ASP B C 1
ATOM 2465 O O . ASP B 1 49 ? -32.846 25.791 34.861 1.00 27.80 48 ASP B O 1
ATOM 2470 N N . ARG B 1 50 ? -32.069 27.901 34.620 1.00 24.67 49 ARG B N 1
ATOM 2471 C CA . ARG B 1 50 ? -30.642 27.508 34.589 1.00 26.65 49 ARG B CA 1
ATOM 2472 C C . ARG B 1 50 ? -30.269 26.885 35.946 1.00 24.72 49 ARG B C 1
ATOM 2473 O O . ARG B 1 50 ? -29.662 25.819 36.023 1.00 31.82 49 ARG B O 1
ATOM 2480 N N . LEU B 1 51 ? -30.689 27.527 37.019 1.00 24.86 50 LEU B N 1
ATOM 2481 C CA . LEU B 1 51 ? -30.392 27.019 38.378 1.00 25.02 50 LEU B CA 1
ATOM 2482 C C . LEU B 1 51 ? -31.090 25.669 38.614 1.00 27.94 50 LEU B C 1
ATOM 2483 O O . LEU B 1 51 ? -30.498 24.720 39.159 1.00 30.48 50 LEU B O 1
ATOM 2488 N N . GLN B 1 52 ? -32.349 25.591 38.200 1.00 28.67 51 GLN B N 1
ATOM 2489 C CA . GLN B 1 52 ? -33.124 24.343 38.392 1.00 27.81 51 GLN B CA 1
ATOM 2490 C C . GLN B 1 52 ? -32.489 23.205 37.634 1.00 27.49 51 GLN B C 1
ATOM 2491 O O . GLN B 1 52 ? -32.435 22.063 38.117 1.00 30.16 51 GLN B O 1
ATOM 2497 N N . GLY B 1 53 ? -31.934 23.553 36.485 1.00 27.75 52 GLY B N 1
ATOM 2498 C CA . GLY B 1 53 ? -31.306 22.589 35.606 1.00 26.88 52 GLY B CA 1
ATOM 2499 C C . GLY B 1 53 ? -29.972 22.154 36.187 1.00 31.84 52 GLY B C 1
ATOM 2500 O O . GLY B 1 53 ? -29.341 21.222 35.705 1.00 30.46 52 GLY B O 1
ATOM 2509 N N . GLY B 1 55 ? -29.924 21.497 39.349 1.00 32.09 54 GLY B N 1
ATOM 2510 C CA . GLY B 1 55 ? -30.384 20.796 40.533 1.00 31.52 54 GLY B CA 1
ATOM 2511 C C . GLY B 1 55 ? -30.296 21.679 41.761 1.00 33.13 54 GLY B C 1
ATOM 2512 O O . GLY B 1 55 ? -30.340 21.192 42.899 1.00 31.85 54 GLY B O 1
ATOM 2513 N N . ILE B 1 56 ? -30.181 22.988 41.529 1.00 28.95 55 ILE B N 1
ATOM 2514 C CA . ILE B 1 56 ? -30.174 23.956 42.630 1.00 27.44 55 ILE B CA 1
ATOM 2515 C C . ILE B 1 56 ? -31.552 24.468 42.987 1.00 30.72 55 ILE B C 1
ATOM 2516 O O . ILE B 1 56 ? -32.267 24.994 42.147 1.00 32.67 55 ILE B O 1
ATOM 2521 N N . PRO B 1 57 ? -31.938 24.320 44.249 1.00 31.74 56 PRO B N 1
ATOM 2522 C CA . PRO B 1 57 ? -33.228 24.816 44.741 1.00 33.88 56 PRO B CA 1
ATOM 2523 C C . PRO B 1 57 ? -33.365 26.309 44.517 1.00 36.66 56 PRO B C 1
ATOM 2524 O O . PRO B 1 57 ? -32.402 27.072 44.658 1.00 37.63 56 PRO B O 1
ATOM 2528 N N . LEU B 1 58 ? -34.559 26.730 44.170 1.00 35.31 57 LEU B N 1
ATOM 2529 C CA . LEU B 1 58 ? -34.751 28.134 43.914 1.00 38.05 57 LEU B CA 1
ATOM 2530 C C . LEU B 1 58 ? -35.133 28.752 45.221 1.00 39.21 57 LEU B C 1
ATOM 2531 O O . LEU B 1 58 ? -35.575 28.068 46.140 1.00 36.10 57 LEU B O 1
ATOM 2536 N N . THR B 1 59 ? -34.969 30.054 45.329 1.00 39.76 58 THR B N 1
ATOM 2537 C CA . THR B 1 59 ? -35.391 30.672 46.529 1.00 40.82 58 THR B CA 1
ATOM 2538 C C . THR B 1 59 ? -36.517 31.583 46.167 1.00 42.41 58 THR B C 1
ATOM 2539 O O . THR B 1 59 ? -36.627 32.125 45.058 1.00 43.89 58 THR B O 1
ATOM 2543 N N . ASP B 1 60 ? -37.386 31.710 47.129 1.00 44.00 59 ASP B N 1
ATOM 2544 C CA . ASP B 1 60 ? -38.493 32.594 47.007 1.00 45.28 59 ASP B CA 1
ATOM 2545 C C . ASP B 1 60 ? -38.432 33.378 48.274 1.00 44.93 59 ASP B C 1
ATOM 2546 O O . ASP B 1 60 ? -37.999 32.862 49.309 1.00 45.04 59 ASP B O 1
ATOM 2551 N N . GLY B 1 61 ? -38.811 34.634 48.187 1.00 44.64 60 GLY B N 1
ATOM 2552 C CA . GLY B 1 61 ? -38.853 35.465 49.365 1.00 47.56 60 GLY B CA 1
ATOM 2553 C C . GLY B 1 61 ? -37.486 35.794 49.878 1.00 48.53 60 GLY B C 1
ATOM 2554 O O . GLY B 1 61 ? -36.498 35.736 49.132 1.00 48.03 60 GLY B O 1
ATOM 2555 N N . ASP B 1 62 ? -37.451 36.074 51.182 1.00 48.55 61 ASP B N 1
ATOM 2556 C CA . ASP B 1 62 ? -36.254 36.592 51.854 1.00 47.49 61 ASP B CA 1
ATOM 2557 C C . ASP B 1 62 ? -35.825 35.845 53.100 1.00 44.77 61 ASP B C 1
ATOM 2558 O O . ASP B 1 62 ? -35.035 36.340 53.893 1.00 44.60 61 ASP B O 1
ATOM 2563 N N . GLY B 1 63 ? -36.351 34.655 53.279 1.00 41.13 62 GLY B N 1
ATOM 2564 C CA . GLY B 1 63 ? -35.994 33.859 54.439 1.00 39.22 62 GLY B CA 1
ATOM 2565 C C . GLY B 1 63 ? -34.509 33.607 54.426 1.00 37.20 62 GLY B C 1
ATOM 2566 O O . GLY B 1 63 ? -33.870 33.376 55.447 1.00 37.63 62 GLY B O 1
ATOM 2567 N N . TRP B 1 64 ? -33.965 33.659 53.230 1.00 36.37 63 TRP B N 1
ATOM 2568 C CA . TRP B 1 64 ? -32.545 33.388 53.037 1.00 35.45 63 TRP B CA 1
ATOM 2569 C C . TRP B 1 64 ? -31.669 34.431 53.718 1.00 34.08 63 TRP B C 1
ATOM 2570 O O . TRP B 1 64 ? -30.590 34.121 54.235 1.00 31.87 63 TRP B O 1
ATOM 2581 N N . ILE B 1 65 ? -32.181 35.652 53.726 1.00 33.55 64 ILE B N 1
ATOM 2582 C CA . ILE B 1 65 ? -31.404 36.801 54.197 1.00 36.99 64 ILE B CA 1
ATOM 2583 C C . ILE B 1 65 ? -30.916 36.549 55.608 1.00 35.78 64 ILE B C 1
ATOM 2584 O O . ILE B 1 65 ? -29.798 36.868 55.952 1.00 36.77 64 ILE B O 1
ATOM 2589 N N . ASP B 1 66 ? -31.752 35.891 56.386 1.00 37.43 65 ASP B N 1
ATOM 2590 C CA . ASP B 1 66 ? -31.498 35.656 57.814 1.00 37.67 65 ASP B CA 1
ATOM 2591 C C . ASP B 1 66 ? -30.549 34.497 58.016 1.00 36.54 65 ASP B C 1
ATOM 2592 O O . ASP B 1 66 ? -30.064 34.237 59.131 1.00 37.72 65 ASP B O 1
ATOM 2597 N N . GLU B 1 67 ? -30.240 33.820 56.922 1.00 33.54 66 GLU B N 1
ATOM 2598 C CA . GLU B 1 67 ? -29.360 32.644 56.980 1.00 32.21 66 GLU B CA 1
ATOM 2599 C C . GLU B 1 67 ? -27.957 32.876 56.382 1.00 29.84 66 GLU B C 1
ATOM 2600 O O . GLU B 1 67 ? -27.013 32.118 56.636 1.00 30.91 66 GLU B O 1
ATOM 2602 N N . ALA B 1 68 ? -27.837 33.954 55.624 1.00 29.23 67 ALA B N 1
ATOM 2603 C CA . ALA B 1 68 ? -26.592 34.246 54.862 1.00 25.39 67 ALA B CA 1
ATOM 2604 C C . ALA B 1 68 ? -25.447 34.813 55.662 1.00 23.43 67 ALA B C 1
ATOM 2605 O O . ALA B 1 68 ? -25.584 35.859 56.243 1.00 27.33 67 ALA B O 1
ATOM 2607 N N . ASP B 1 69 ? -24.338 34.087 55.673 1.00 21.93 68 ASP B N 1
ATOM 2608 C CA . ASP B 1 69 ? -23.084 34.506 56.284 1.00 22.57 68 ASP B CA 1
ATOM 2609 C C . ASP B 1 69 ? -22.325 35.410 55.306 1.00 21.13 68 ASP B C 1
ATOM 2610 O O . ASP B 1 69 ? -21.502 36.244 55.668 1.00 17.55 68 ASP B O 1
ATOM 2615 N N . VAL B 1 70 ? -22.531 35.108 54.030 1.00 18.51 69 VAL B N 1
ATOM 2616 C CA . VAL B 1 70 ? -21.853 35.812 52.924 1.00 17.24 69 VAL B CA 1
ATOM 2617 C C . VAL B 1 70 ? -22.885 36.084 51.851 1.00 16.47 69 VAL B C 1
ATOM 2618 O O . VAL B 1 70 ? -23.720 35.245 51.576 1.00 20.12 69 VAL B O 1
ATOM 2622 N N . VAL B 1 71 ? -22.900 37.304 51.312 1.00 14.09 70 VAL B N 1
ATOM 2623 C CA . VAL B 1 71 ? -23.780 37.654 50.202 1.00 17.06 70 VAL B CA 1
ATOM 2624 C C . VAL B 1 71 ? -22.933 38.164 49.049 1.00 15.77 70 VAL B C 1
ATOM 2625 O O . VAL B 1 71 ? -22.288 39.201 49.140 1.00 16.45 70 VAL B O 1
ATOM 2629 N N . VAL B 1 72 ? -22.961 37.415 47.951 1.00 14.91 71 VAL B N 1
ATOM 2630 C CA . VAL B 1 72 ? -22.143 37.721 46.776 1.00 16.20 71 VAL B CA 1
ATOM 2631 C C . VAL B 1 72 ? -22.954 38.490 45.746 1.00 17.58 71 VAL B C 1
ATOM 2632 O O . VAL B 1 72 ? -24.023 38.040 45.328 1.00 15.74 71 VAL B O 1
ATOM 2636 N N . LEU B 1 73 ? -22.475 39.667 45.370 1.00 16.60 72 LEU B N 1
ATOM 2637 C CA . LEU B 1 73 ? -23.171 40.523 44.418 1.00 19.17 72 LEU B CA 1
ATOM 2638 C C . LEU B 1 73 ? -22.688 40.268 43.005 1.00 18.65 72 LEU B C 1
ATOM 2639 O O . LEU B 1 73 ? -21.881 41.021 42.477 1.00 19.69 72 LEU B O 1
ATOM 2644 N N . ALA B 1 74 ? -23.210 39.205 42.407 1.00 19.84 73 ALA B N 1
ATOM 2645 C CA . ALA B 1 74 ? -22.821 38.775 41.038 1.00 23.02 73 ALA B CA 1
ATOM 2646 C C . ALA B 1 74 ? -23.660 39.493 39.994 1.00 22.15 73 ALA B C 1
ATOM 2647 O O . ALA B 1 74 ? -24.418 38.920 39.209 1.00 22.18 73 ALA B O 1
ATOM 2649 N N . LEU B 1 75 ? -23.498 40.800 40.060 1.00 22.12 74 LEU B N 1
ATOM 2650 C CA . LEU B 1 75 ? -24.270 41.756 39.263 1.00 21.64 74 LEU B CA 1
ATOM 2651 C C . LEU B 1 75 ? -23.378 42.818 38.603 1.00 19.92 74 LEU B C 1
ATOM 2652 O O . LEU B 1 75 ? -22.286 43.072 39.039 1.00 23.86 74 LEU B O 1
ATOM 2657 N N . PRO B 1 76 ? -23.846 43.404 37.495 1.00 23.57 75 PRO B N 1
ATOM 2658 C CA . PRO B 1 76 ? -23.066 44.445 36.848 1.00 24.89 75 PRO B CA 1
ATOM 2659 C C . PRO B 1 76 ? -22.883 45.700 37.692 1.00 22.56 75 PRO B C 1
ATOM 2660 O O . PRO B 1 76 ? -23.741 46.083 38.506 1.00 23.51 75 PRO B O 1
ATOM 2664 N N . ASP B 1 77 ? -21.706 46.285 37.485 1.00 26.37 76 ASP B N 1
ATOM 2665 C CA . ASP B 1 77 ? -21.245 47.482 38.205 1.00 27.68 76 ASP B CA 1
ATOM 2666 C C . ASP B 1 77 ? -22.248 48.609 38.267 1.00 27.77 76 ASP B C 1
ATOM 2667 O O . ASP B 1 77 ? -22.351 49.289 39.283 1.00 25.82 76 ASP B O 1
ATOM 2672 N N . ASN B 1 78 ? -23.005 48.799 37.203 1.00 23.79 77 ASN B N 1
ATOM 2673 C CA . ASN B 1 78 ? -23.916 49.942 37.175 1.00 26.75 77 ASN B CA 1
ATOM 2674 C C . ASN B 1 78 ? -25.169 49.753 38.028 1.00 24.78 77 ASN B C 1
ATOM 2675 O O . ASN B 1 78 ? -25.986 50.661 38.142 1.00 28.34 77 ASN B O 1
ATOM 2680 N N . ILE B 1 79 ? -25.327 48.580 38.631 1.00 24.26 78 ILE B N 1
ATOM 2681 C CA . ILE B 1 79 ? -26.502 48.402 39.503 1.00 22.61 78 ILE B CA 1
ATOM 2682 C C . ILE B 1 79 ? -26.090 48.020 40.906 1.00 21.29 78 ILE B C 1
ATOM 2683 O O . ILE B 1 79 ? -26.937 47.852 41.771 1.00 21.98 78 ILE B O 1
ATOM 2688 N N . ILE B 1 80 ? -24.779 47.910 41.126 1.00 23.03 79 ILE B N 1
ATOM 2689 C CA . ILE B 1 80 ? -24.269 47.538 42.445 1.00 20.67 79 ILE B CA 1
ATOM 2690 C C . ILE B 1 80 ? -24.697 48.526 43.505 1.00 21.72 79 ILE B C 1
ATOM 2691 O O . ILE B 1 80 ? -25.084 48.135 44.598 1.00 19.53 79 ILE B O 1
ATOM 2696 N N . GLU B 1 81 ? -24.720 49.821 43.174 1.00 19.70 80 GLU B N 1
ATOM 2697 C CA . GLU B 1 81 ? -25.091 50.785 44.206 1.00 20.72 80 GLU B CA 1
ATOM 2698 C C . GLU B 1 81 ? -26.525 50.577 44.648 1.00 22.41 80 GLU B C 1
ATOM 2699 O O . GLU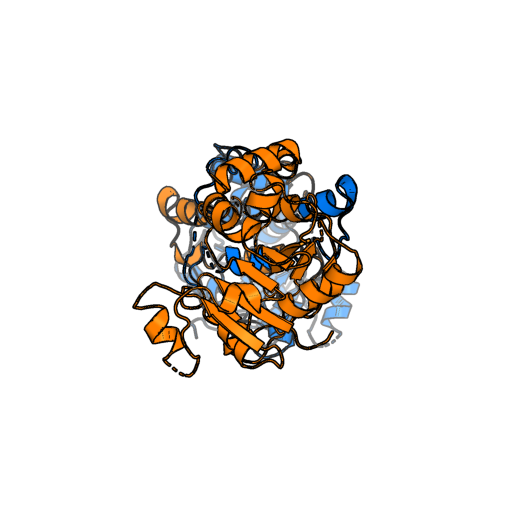 B 1 81 ? -26.840 50.516 45.854 1.00 22.97 80 GLU B O 1
ATOM 2705 N N . LYS B 1 82 ? -27.406 50.435 43.672 1.00 21.24 81 LYS B N 1
ATOM 2706 C CA . LYS B 1 82 ? -28.838 50.302 43.990 1.00 21.03 81 LYS B CA 1
ATOM 2707 C C . LYS B 1 82 ? -29.122 48.997 44.746 1.00 21.61 81 LYS B C 1
ATOM 2708 O O . LYS B 1 82 ? -29.831 48.977 45.763 1.00 22.06 81 LYS B O 1
ATOM 2711 N N . VAL B 1 83 ? -28.543 47.915 44.254 1.00 20.91 82 VAL B N 1
ATOM 2712 C CA . VAL B 1 83 ? -28.741 46.606 44.866 1.00 21.64 82 VAL B CA 1
ATOM 2713 C C . VAL B 1 83 ? -28.195 46.603 46.312 1.00 20.54 82 VAL B C 1
ATOM 2714 O O . VAL B 1 83 ? -28.849 46.154 47.231 1.00 19.72 82 VAL B O 1
ATOM 2718 N N . ALA B 1 84 ? -27.003 47.151 46.494 1.00 18.68 83 ALA B N 1
ATOM 2719 C CA . ALA B 1 84 ? -26.429 47.228 47.830 1.00 20.45 83 ALA B CA 1
ATOM 2720 C C . ALA B 1 84 ? -27.294 48.075 48.750 1.00 17.88 83 ALA B C 1
ATOM 2721 O O . ALA B 1 84 ? -27.471 47.741 49.952 1.00 17.41 83 ALA B O 1
ATOM 2723 N N . GLU B 1 85 ? -27.843 49.152 48.207 1.00 20.15 84 GLU B N 1
ATOM 2724 C CA . GLU B 1 85 ? -28.682 50.070 48.988 1.00 18.64 84 GLU B CA 1
ATOM 2725 C C . GLU B 1 85 ? -29.889 49.349 49.519 1.00 19.49 84 GLU B C 1
ATOM 2726 O O . GLU B 1 85 ? -30.355 49.612 50.622 1.00 19.41 84 GLU B O 1
ATOM 2732 N N . ASP B 1 86 ? -30.302 48.332 48.792 1.00 18.05 85 ASP B N 1
ATOM 2733 C CA . ASP B 1 86 ? -31.453 47.577 49.197 1.00 20.86 85 ASP B CA 1
ATOM 2734 C C . ASP B 1 86 ? -31.058 46.467 50.180 1.00 20.30 85 ASP B C 1
ATOM 2735 O O . ASP B 1 86 ? -31.699 46.296 51.221 1.00 21.47 85 ASP B O 1
ATOM 2740 N N . ILE B 1 87 ? -29.960 45.773 49.873 1.00 19.79 86 ILE B N 1
ATOM 2741 C CA . ILE B 1 87 ? -29.631 44.546 50.630 1.00 18.73 86 ILE B CA 1
ATOM 2742 C C . ILE B 1 87 ? -28.828 44.802 51.907 1.00 18.72 86 ILE B C 1
ATOM 2743 O O . ILE B 1 87 ? -29.032 44.139 52.933 1.00 18.13 86 ILE B O 1
ATOM 2748 N N . VAL B 1 88 ? -27.949 45.788 51.860 1.00 18.79 87 VAL B N 1
ATOM 2749 C CA . VAL B 1 88 ? -27.063 46.025 53.010 1.00 17.95 87 VAL B CA 1
ATOM 2750 C C . VAL B 1 88 ? -27.793 46.292 54.334 1.00 17.78 87 VAL B C 1
ATOM 2751 O O . VAL B 1 88 ? -27.421 45.724 55.386 1.00 17.32 87 VAL B O 1
ATOM 2755 N N . PRO B 1 89 ? -28.864 47.093 54.310 1.00 17.82 88 PRO B N 1
ATOM 2756 C CA . PRO B 1 89 ? -29.526 47.282 55.618 1.00 18.25 88 PRO B CA 1
ATOM 2757 C C . PRO B 1 89 ? -30.310 46.072 56.093 1.00 17.62 88 PRO B C 1
ATOM 2758 O O . PRO B 1 89 ? -30.768 46.028 57.269 1.00 17.92 88 PRO B O 1
ATOM 2762 N N . ARG B 1 90 ? -30.456 45.070 55.231 1.00 17.31 89 ARG B N 1
ATOM 2763 C CA . ARG B 1 90 ? -31.318 43.932 55.564 1.00 16.05 89 ARG B CA 1
ATOM 2764 C C . ARG B 1 90 ? -30.590 42.746 56.141 1.00 13.34 89 ARG B C 1
ATOM 2765 O O . ARG B 1 90 ? -31.192 41.845 56.709 1.00 17.40 89 A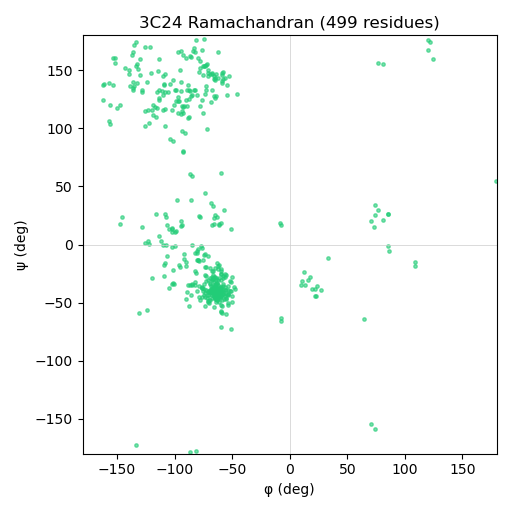RG B O 1
ATOM 2770 N N . VAL B 1 91 ? -29.276 42.714 55.946 1.00 13.99 90 VAL B N 1
ATOM 2771 C CA . VAL B 1 91 ? -28.471 41.545 56.398 1.00 14.75 90 VAL B CA 1
ATOM 2772 C C . VAL B 1 91 ? -28.154 41.581 57.888 1.00 14.58 90 VAL B C 1
ATOM 2773 O O . VAL B 1 91 ? -28.244 42.623 58.515 1.00 13.76 90 VAL B O 1
ATOM 2777 N N . ARG B 1 92 ? -27.808 40.431 58.458 1.00 14.16 91 ARG B N 1
ATOM 2778 C CA . ARG B 1 92 ? -27.475 40.414 59.885 1.00 14.81 91 ARG B CA 1
ATOM 2779 C C . ARG B 1 92 ? -26.102 41.070 60.151 1.00 13.33 91 ARG B C 1
ATOM 2780 O O . ARG B 1 92 ? -25.267 41.153 59.274 1.00 16.55 91 ARG B O 1
ATOM 2788 N N . PRO B 1 93 ? -25.902 41.596 61.363 1.00 13.28 92 PRO B N 1
ATOM 2789 C CA . PRO B 1 93 ? -24.525 42.150 61.620 1.00 11.59 92 PRO B CA 1
ATOM 2790 C C . PRO B 1 93 ? -23.499 41.084 61.380 1.00 14.81 92 PRO B C 1
ATOM 2791 O O . PRO B 1 93 ? -23.755 39.908 61.663 1.00 14.79 92 PRO B O 1
ATOM 2795 N N . GLY B 1 94 ? -22.359 41.497 60.826 1.00 15.07 93 GLY B N 1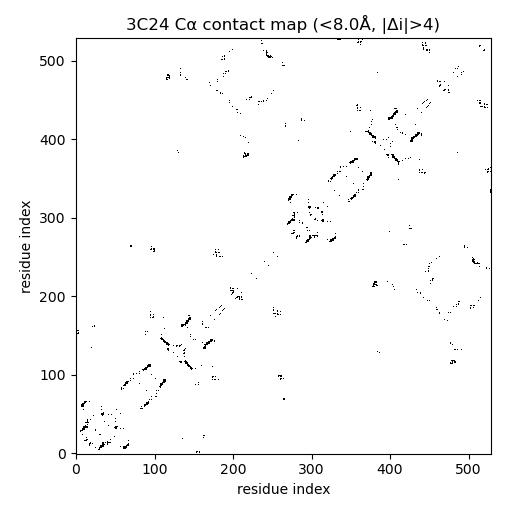
ATOM 2796 C CA . GLY B 1 94 ? -21.229 40.610 60.588 1.00 13.88 93 GLY B CA 1
ATOM 2797 C C . GLY B 1 94 ? -21.292 39.845 59.301 1.00 15.66 93 GLY B C 1
ATOM 2798 O O . GLY B 1 94 ? -20.417 39.031 59.007 1.00 18.07 93 GLY B O 1
ATOM 2799 N N . THR B 1 95 ? -22.371 40.055 58.553 1.00 16.33 94 THR B N 1
ATOM 2800 C CA . THR B 1 95 ? -22.472 39.446 57.223 1.00 14.96 94 THR B CA 1
ATOM 2801 C C . THR B 1 95 ? -21.390 40.034 56.329 1.00 17.04 94 THR B C 1
ATOM 2802 O O . THR B 1 95 ? -21.052 41.210 56.403 1.00 14.85 94 THR B O 1
ATOM 2806 N N . ILE B 1 96 ? -20.812 39.174 55.504 1.00 16.74 95 ILE B N 1
ATOM 2807 C CA . ILE B 1 96 ? -19.828 39.558 54.504 1.00 16.73 95 ILE B CA 1
ATOM 2808 C C . ILE B 1 96 ? -20.498 39.791 53.177 1.00 14.08 95 ILE B C 1
ATOM 2809 O O . ILE B 1 96 ? -21.045 38.883 52.554 1.00 14.89 95 ILE B O 1
ATOM 2814 N N . VAL B 1 97 ? -20.474 41.056 52.777 1.00 13.71 96 VAL B N 1
ATOM 2815 C CA . VAL B 1 97 ? -20.975 41.513 51.473 1.00 14.27 96 VAL B CA 1
ATOM 2816 C C . VAL B 1 97 ? -19.776 41.497 50.527 1.00 15.77 96 VAL B C 1
ATOM 2817 O O . VAL B 1 97 ? -18.839 42.231 50.702 1.00 13.99 96 VAL B O 1
ATOM 2821 N N . LEU B 1 98 ? -19.827 40.596 49.547 1.00 17.04 97 LEU B N 1
ATOM 2822 C CA . LEU B 1 98 ? -18.711 40.337 48.674 1.00 17.03 97 LEU B CA 1
ATOM 2823 C C . LEU B 1 98 ? -18.989 40.848 47.277 1.00 16.89 97 LEU B C 1
ATOM 2824 O O . LEU B 1 98 ? -19.944 40.435 46.593 1.00 17.67 97 LEU B O 1
ATOM 2829 N N . ILE B 1 99 ? -18.156 41.813 46.936 1.00 15.95 98 ILE B N 1
ATOM 2830 C CA . ILE B 1 99 ? -18.198 42.543 45.671 1.00 15.86 98 ILE B CA 1
ATOM 2831 C C . ILE B 1 99 ? -17.113 41.982 44.761 1.00 18.25 98 ILE B C 1
ATOM 2832 O O . ILE B 1 99 ? -15.989 41.723 45.177 1.00 19.00 98 ILE B O 1
ATOM 2837 N N . LEU B 1 100 ? -17.428 41.877 43.465 1.00 17.79 99 LEU B N 1
ATOM 2838 C CA . LEU B 1 100 ? -16.503 41.220 42.533 1.00 18.22 99 LEU B CA 1
ATOM 2839 C C . LEU B 1 100 ? -15.687 42.178 41.652 1.00 18.45 99 LEU B C 1
ATOM 2840 O O . LEU B 1 100 ? -15.073 41.805 40.660 1.00 19.74 99 LEU B O 1
ATOM 2845 N N . ASP B 1 101 ? -15.718 43.428 42.057 1.00 18.10 100 ASP B N 1
ATOM 2846 C CA . ASP B 1 101 ? -15.095 44.538 41.306 1.00 21.14 100 ASP B CA 1
ATOM 2847 C C . ASP B 1 101 ? -14.924 45.709 42.259 1.00 20.72 100 ASP B C 1
ATOM 2848 O O . ASP B 1 101 ? -15.816 46.034 43.047 1.00 22.12 100 ASP B O 1
ATOM 2853 N N . ALA B 1 102 ? -13.773 46.362 42.154 1.00 18.61 101 ALA B N 1
ATOM 2854 C CA . ALA B 1 102 ? -13.471 47.462 43.030 1.00 19.27 101 ALA B CA 1
ATOM 2855 C C . ALA B 1 102 ? -14.099 48.813 42.651 1.00 18.70 101 ALA B C 1
ATOM 2856 O O . ALA B 1 102 ? -13.940 49.814 43.375 1.00 19.02 101 ALA B O 1
ATOM 2858 N N . ALA B 1 103 ? -14.756 48.882 41.506 1.00 19.72 102 ALA B N 1
ATOM 2859 C CA . ALA B 1 103 ? -15.266 50.199 41.053 1.00 20.60 102 ALA B CA 1
ATOM 2860 C C . ALA B 1 103 ? -16.254 50.855 42.026 1.00 20.43 102 ALA B C 1
ATOM 2861 O O . ALA B 1 103 ? -16.056 51.970 42.491 1.00 19.57 102 ALA B O 1
ATOM 2863 N N . ALA B 1 104 ? -17.344 50.180 42.341 1.00 21.44 103 ALA B N 1
ATOM 2864 C CA . ALA B 1 104 ? -18.324 50.754 43.279 1.00 22.93 103 ALA B CA 1
ATOM 2865 C C . ALA B 1 104 ? -17.701 51.060 44.648 1.00 21.23 103 ALA B C 1
ATOM 2866 O O . ALA B 1 104 ? -17.854 52.171 45.202 1.00 20.45 103 ALA B O 1
ATOM 2868 N N . PRO B 1 105 ? -16.958 50.097 45.200 1.00 20.27 104 PRO B N 1
ATOM 2869 C CA . PRO B 1 105 ? -16.268 50.386 46.426 1.00 21.95 104 PRO B CA 1
ATOM 2870 C C . PRO B 1 105 ? -15.385 51.626 46.399 1.00 20.06 104 PRO B C 1
ATOM 2871 O O . PRO B 1 105 ? -15.506 52.479 47.292 1.00 21.08 104 PRO B O 1
ATOM 2875 N N . TYR B 1 106 ? -14.499 51.710 45.416 1.00 20.17 105 TYR B N 1
ATOM 2876 C CA . TYR B 1 106 ? -13.535 52.843 45.330 1.00 20.46 105 TYR B CA 1
ATOM 2877 C C . TYR B 1 106 ? -14.232 54.179 44.991 1.00 21.85 105 TYR B C 1
ATOM 2878 O O . TYR B 1 106 ? -13.802 55.274 45.411 1.00 22.49 105 TYR B O 1
ATOM 2887 N N . ALA B 1 107 ? -15.344 54.078 44.281 1.00 21.34 106 ALA B N 1
ATOM 2888 C CA . ALA B 1 107 ? -16.139 55.267 43.930 1.00 20.18 106 ALA B CA 1
ATOM 2889 C C . ALA B 1 107 ? -16.736 55.869 45.180 1.00 23.84 106 ALA B C 1
ATOM 2890 O O . ALA B 1 107 ? -17.093 57.042 45.203 1.00 24.29 106 ALA B O 1
ATOM 2892 N N . GLY B 1 108 ? -16.876 55.061 46.216 1.00 22.13 107 GLY B N 1
ATOM 2893 C CA . GLY B 1 108 ? -17.463 55.522 47.469 1.00 22.98 107 GLY B CA 1
ATOM 2894 C C . GLY B 1 108 ? -18.981 55.464 47.528 1.00 23.13 107 GLY B C 1
ATOM 2895 O O . GLY B 1 108 ? -19.621 56.209 48.271 1.00 28.14 107 GLY B O 1
ATOM 2896 N N . VAL B 1 109 ? -19.560 54.572 46.766 1.00 20.73 108 VAL B N 1
ATOM 2897 C CA . VAL B 1 109 ? -21.029 54.529 46.656 1.00 22.27 108 VAL B CA 1
ATOM 2898 C C . VAL B 1 109 ? -21.631 53.388 47.460 1.00 21.52 108 VAL B C 1
ATOM 2899 O O . VAL B 1 109 ? -22.848 53.173 47.445 1.00 22.33 108 VAL B O 1
ATOM 2911 N N . PRO B 1 111 ? -23.203 51.619 50.584 1.00 19.71 110 PRO B N 1
ATOM 2912 C CA . PRO B 1 111 ? -23.895 52.212 51.733 1.00 20.20 110 PRO B CA 1
ATOM 2913 C C . PRO B 1 111 ? -23.092 52.160 53.010 1.00 17.40 110 PRO B C 1
ATOM 2914 O O . PRO B 1 111 ? -22.342 51.220 53.276 1.00 18.85 110 PRO B O 1
ATOM 2918 N N . GLU B 1 112 ? -23.275 53.185 53.819 1.00 16.40 111 GLU B N 1
ATOM 2919 C CA . GLU B 1 112 ? -22.632 53.271 55.100 1.00 18.07 111 GLU B CA 1
ATOM 2920 C C . GLU B 1 112 ? -23.321 52.331 56.074 1.00 17.38 111 GLU B C 1
ATOM 2921 O O . GLU B 1 112 ? -24.483 52.461 56.400 1.00 17.16 111 GLU B O 1
ATOM 2927 N N . ARG B 1 113 ? -22.596 51.320 56.485 1.00 17.74 112 ARG B N 1
ATOM 2928 C CA . ARG B 1 113 ? -23.065 50.441 57.571 1.00 14.71 112 ARG B CA 1
ATOM 2929 C C . ARG B 1 113 ? -21.840 49.793 58.217 1.00 16.98 112 ARG B C 1
ATOM 2930 O O . ARG B 1 113 ? -21.223 48.889 57.657 1.00 15.91 112 ARG B O 1
ATOM 2938 N N . ALA B 1 114 ? -21.495 50.297 59.379 1.00 17.55 113 ALA B N 1
ATOM 2939 C CA . ALA B 1 114 ? -20.239 49.912 60.027 1.00 18.01 113 ALA B CA 1
ATOM 2940 C C . ALA B 1 114 ? -20.142 48.469 60.483 1.00 18.26 113 ALA B C 1
ATOM 2941 O O . ALA B 1 114 ? -19.028 47.932 60.516 1.00 18.39 113 ALA B O 1
ATOM 2943 N N . ASP B 1 115 ? -21.276 47.865 60.832 1.00 14.86 114 ASP B N 1
ATOM 2944 C CA . ASP B 1 115 ? -21.285 46.560 61.501 1.00 16.22 114 ASP B CA 1
ATOM 2945 C C . ASP B 1 115 ? -21.421 45.356 60.582 1.00 13.23 114 ASP B C 1
ATOM 2946 O O . ASP B 1 115 ? -21.710 44.224 61.033 1.00 15.15 114 ASP B O 1
ATOM 2951 N N . ILE B 1 116 ? -21.172 45.596 59.290 1.00 14.57 115 ILE B N 1
ATOM 2952 C CA . ILE B 1 116 ? -21.045 44.522 58.303 1.00 14.07 115 ILE B CA 1
ATOM 2953 C C . ILE B 1 116 ? -19.668 44.601 57.657 1.00 13.40 115 ILE B C 1
ATOM 2954 O O . ILE B 1 116 ? -18.948 45.574 57.799 1.00 16.05 115 ILE B O 1
ATOM 2959 N N . THR B 1 117 ? -19.342 43.575 56.910 1.00 13.15 116 THR B N 1
ATOM 2960 C CA . THR B 1 117 ? -18.039 43.497 56.223 1.00 13.22 116 THR B CA 1
ATOM 2961 C C . THR B 1 117 ? -18.237 43.666 54.720 1.00 15.11 116 THR B C 1
ATOM 2962 O O . THR B 1 117 ? -19.212 43.185 54.130 1.00 14.92 116 THR B O 1
ATOM 2966 N N . TYR B 1 118 ? -17.344 44.431 54.136 1.00 14.75 117 TYR B N 1
ATOM 2967 C CA . TYR B 1 118 ? -17.247 44.540 52.668 1.00 13.15 117 TYR B CA 1
ATOM 2968 C C . TYR B 1 118 ? -15.917 43.931 52.256 1.00 15.47 117 TYR B C 1
ATOM 2969 O O . TYR B 1 118 ? -14.857 44.351 52.733 1.00 15.18 117 TYR B O 1
ATOM 2978 N N . PHE B 1 119 ? -15.994 42.957 51.356 1.00 14.54 118 PHE B N 1
ATOM 2979 C CA . PHE B 1 119 ? -14.849 42.212 50.857 1.00 16.10 118 PHE B CA 1
ATOM 2980 C C . PHE B 1 119 ? -14.901 42.266 49.340 1.00 14.85 118 PHE B C 1
ATOM 2981 O O . PHE B 1 119 ? -15.953 42.097 48.769 1.00 15.68 118 PHE B O 1
ATOM 2989 N N . ILE B 1 120 ? -13.773 42.607 48.725 1.00 13.83 119 ILE B N 1
ATOM 2990 C CA . ILE B 1 120 ? -13.653 42.697 47.283 1.00 12.95 119 ILE B CA 1
ATOM 2991 C C . ILE B 1 120 ? -12.713 41.625 46.747 1.00 14.64 119 ILE B C 1
ATOM 2992 O O . ILE B 1 120 ? -11.618 41.426 47.269 1.00 15.87 119 ILE B O 1
ATOM 2997 N N . GLY B 1 121 ? -13.144 40.939 45.693 1.00 17.87 120 GLY B N 1
ATOM 2998 C CA . GLY B 1 121 ? -12.268 39.986 45.017 1.00 18.70 120 GLY B CA 1
ATOM 2999 C C . GLY B 1 121 ? -12.346 40.193 43.510 1.00 17.54 120 GLY B C 1
ATOM 3000 O O . GLY B 1 121 ? -13.314 40.702 42.991 1.00 16.05 120 GLY B O 1
ATOM 3001 N N . HIS B 1 122 ? -11.274 39.830 42.822 1.00 14.77 121 HIS B N 1
ATOM 3002 C CA . HIS B 1 122 ? -11.273 39.895 41.393 1.00 16.10 121 HIS B CA 1
ATOM 3003 C C . HIS B 1 122 ? -10.232 38.939 40.799 1.00 15.32 121 HIS B C 1
ATOM 3004 O O . HIS B 1 122 ? -9.110 38.805 41.328 1.00 16.74 121 HIS B O 1
ATOM 3011 N N . PRO B 1 123 ? -10.593 38.260 39.715 1.00 16.62 122 PRO B N 1
ATOM 3012 C CA . PRO B 1 123 ? -9.607 37.324 39.157 1.00 18.82 122 PRO B CA 1
ATOM 3013 C C . PRO B 1 123 ? -8.527 37.984 38.348 1.00 15.99 122 PRO B C 1
ATOM 3014 O O . PRO B 1 123 ? -8.724 39.062 37.765 1.00 17.24 122 PRO B O 1
ATOM 3018 N N . CYS B 1 124 ? -7.364 37.352 38.306 1.00 15.08 123 CYS B N 1
ATOM 3019 C CA . CYS B 1 124 ? -6.299 37.849 37.431 1.00 14.39 123 CYS B CA 1
ATOM 3020 C C . CYS B 1 124 ? -6.486 37.376 36.000 1.00 18.70 123 CYS B C 1
ATOM 3021 O O . CYS B 1 124 ? -6.005 38.020 35.100 1.00 16.16 123 CYS B O 1
ATOM 3024 N N . HIS B 1 125 ? -7.224 36.275 35.876 1.00 17.44 124 HIS B N 1
ATOM 3025 C CA . HIS B 1 125 ? -7.426 35.443 34.672 1.00 15.95 124 HIS B CA 1
ATOM 3026 C C . HIS B 1 125 ? -6.178 34.576 34.441 1.00 14.40 124 HIS B C 1
ATOM 3027 O O . HIS B 1 125 ? -5.076 34.923 34.909 1.00 16.00 124 HIS B O 1
ATOM 3034 N N . PRO B 1 126 ? -6.349 33.421 33.722 1.00 15.46 125 PRO B N 1
ATOM 3035 C CA . PRO B 1 126 ? -5.197 32.541 33.473 1.00 15.47 125 PRO B CA 1
ATOM 3036 C C . PRO B 1 126 ? -4.100 33.275 32.733 1.00 15.68 125 PRO B C 1
ATOM 3037 O O . PRO B 1 126 ? -4.394 34.167 31.882 1.00 15.92 125 PRO B O 1
ATOM 3041 N N . PRO B 1 127 ? -2.833 33.022 33.095 1.00 14.83 126 PRO B N 1
ATOM 3042 C CA . PRO B 1 127 ? -1.747 33.733 32.407 1.00 13.10 126 PRO B CA 1
ATOM 3043 C C . PRO B 1 127 ? -1.438 33.286 30.998 1.00 15.79 126 PRO B C 1
ATOM 3044 O O . PRO B 1 127 ? -1.633 32.100 30.620 1.00 18.80 126 PRO B O 1
ATOM 3048 N N A LEU B 1 128 ? -0.718 34.160 30.307 0.50 16.84 127 LEU B N 1
ATOM 3049 N N B LEU B 1 128 ? -1.244 34.337 30.215 0.50 13.54 127 LEU B N 1
ATOM 3050 C CA A LEU B 1 128 ? -0.049 33.794 29.089 0.50 16.11 127 LEU B CA 1
ATOM 3051 C CA B LEU B 1 128 ? -0.997 34.295 28.813 0.50 15.85 127 LEU B CA 1
ATOM 3052 C C A LEU B 1 128 ? 1.134 32.903 29.450 0.50 15.94 127 LEU B C 1
ATOM 3053 C C B LEU B 1 128 ? -0.044 33.165 28.477 0.50 17.46 127 LEU B C 1
ATOM 3054 O O A LEU B 1 128 ? 1.582 32.886 30.600 0.50 14.13 127 LEU B O 1
ATOM 3055 O O B LEU B 1 128 ? -0.282 32.470 27.516 0.50 19.99 127 LEU B O 1
ATOM 3064 N N A PHE B 1 129 ? 1.591 32.123 28.467 0.50 15.14 128 PHE B N 1
ATOM 3065 N N B PHE B 1 129 ? 1.056 33.043 29.222 0.50 16.49 128 PHE B N 1
ATOM 3066 C CA A PHE B 1 129 ? 2.761 31.256 28.559 0.50 14.79 128 PHE B CA 1
ATOM 3067 C CA B PHE B 1 129 ? 2.038 31.953 29.000 0.50 14.91 128 PHE B CA 1
ATOM 3068 C C A PHE B 1 129 ? 2.659 30.218 29.675 0.50 15.37 128 PHE B C 1
ATOM 3069 C C B PHE B 1 129 ? 1.802 30.936 30.107 0.50 17.09 128 PHE B C 1
ATOM 3070 O O A PHE B 1 129 ? 3.633 29.787 30.314 0.50 16.59 128 PHE B O 1
ATOM 3071 O O B PHE B 1 129 ? 1.793 31.314 31.276 0.50 19.18 128 PHE B O 1
ATOM 3086 N N . ASN B 1 130 ? 1.467 29.705 29.734 1.00 18.93 129 ASN B N 1
ATOM 3087 C CA . ASN B 1 130 ? 1.170 28.691 30.693 1.00 15.56 129 ASN B CA 1
ATOM 3088 C C . ASN B 1 130 ? 1.462 27.370 30.041 1.00 18.71 129 ASN B C 1
ATOM 3089 O O . ASN B 1 130 ? 1.719 27.320 28.824 1.00 21.31 129 ASN B O 1
ATOM 3094 N N . ASP B 1 131 ? 1.433 26.307 30.826 1.00 19.70 130 ASP B N 1
ATOM 3095 C CA . ASP B 1 131 ? 1.677 24.977 30.296 1.00 19.12 130 ASP B CA 1
ATOM 3096 C C . ASP B 1 131 ? 0.465 24.081 30.430 1.00 18.95 130 ASP B C 1
ATOM 3097 O O . ASP B 1 131 ? 0.580 22.863 30.477 1.00 17.59 130 ASP B O 1
ATOM 3102 N N . GLU B 1 132 ? -0.712 24.681 30.459 1.00 17.81 131 GLU B N 1
ATOM 3103 C CA . GLU B 1 132 ? -1.928 23.880 30.500 1.00 17.43 131 GLU B CA 1
ATOM 3104 C C . GLU B 1 132 ? -1.951 22.896 29.352 1.00 20.65 131 GLU B C 1
ATOM 3105 O O . GLU B 1 132 ? -1.634 23.244 28.203 1.00 16.42 131 GLU B O 1
ATOM 3111 N N . THR B 1 133 ? -2.356 21.652 29.644 1.00 14.92 132 THR B N 1
ATOM 3112 C CA . THR B 1 133 ? -2.475 20.589 28.642 1.00 17.75 132 THR B CA 1
ATOM 3113 C C . THR B 1 133 ? -3.903 20.181 28.312 1.00 15.85 132 THR B C 1
ATOM 3114 O O . THR B 1 133 ? -4.148 19.675 27.218 1.00 19.10 132 THR B O 1
ATOM 3118 N N . ASP B 1 134 ? -4.840 20.360 29.259 1.00 14.82 133 ASP B N 1
ATOM 3119 C CA . ASP B 1 134 ? -6.247 20.059 28.991 1.00 13.40 133 ASP B CA 1
ATOM 3120 C C . ASP B 1 134 ? -6.751 21.075 27.976 1.00 15.37 133 ASP B C 1
ATOM 3121 O O . ASP B 1 134 ? -6.652 22.245 28.217 1.00 15.96 133 ASP B O 1
ATOM 3126 N N . PRO B 1 135 ? -7.266 20.631 26.833 1.00 17.82 134 PRO B N 1
ATOM 3127 C CA . PRO B 1 135 ? -7.677 21.583 25.806 1.00 19.45 134 PRO B CA 1
ATOM 3128 C C . PRO B 1 135 ? -8.710 22.560 26.335 1.00 19.94 134 PRO B C 1
ATOM 3129 O O . PRO B 1 135 ? -8.640 23.710 25.958 1.00 19.57 134 PRO B O 1
ATOM 3133 N N . ALA B 1 136 ? -9.582 22.102 27.234 1.00 20.77 135 ALA B N 1
ATOM 3134 C CA . ALA B 1 136 ? -10.601 23.001 27.802 1.00 21.43 135 ALA B CA 1
ATOM 3135 C C . ALA B 1 136 ? -9.923 24.099 28.646 1.00 18.64 135 ALA B C 1
ATOM 3136 O O . ALA B 1 136 ? -10.430 25.213 28.791 1.00 18.11 135 ALA B O 1
ATOM 3138 N N . ALA B 1 137 ? -8.746 23.793 29.206 1.00 17.46 136 ALA B N 1
ATOM 3139 C CA . ALA B 1 137 ? -8.020 24.749 30.000 1.00 15.61 136 ALA B CA 1
ATOM 3140 C C . ALA B 1 137 ? -7.226 25.693 29.091 1.00 17.58 136 ALA B C 1
ATOM 3141 O O . ALA B 1 137 ? -7.132 26.915 29.314 1.00 15.22 136 ALA B O 1
ATOM 3143 N N . ARG B 1 138 ? -6.752 25.128 27.986 1.00 19.57 137 ARG B N 1
ATOM 3144 C CA . ARG B 1 138 ? -5.973 25.907 27.015 1.00 21.25 137 ARG B CA 1
ATOM 3145 C C . ARG B 1 138 ? -6.791 27.030 26.350 1.00 20.99 137 ARG B C 1
ATOM 3146 O O . ARG B 1 138 ? -6.236 28.072 25.977 1.00 25.35 137 ARG B O 1
ATOM 3154 N N . THR B 1 139 ? -8.089 26.821 26.234 1.00 19.50 138 THR B N 1
ATOM 3155 C CA . THR B 1 139 ? -8.976 27.808 25.631 1.00 19.82 138 THR B CA 1
ATOM 3156 C C . THR B 1 139 ? -9.815 28.563 26.690 1.00 19.60 138 THR B C 1
ATOM 3157 O O . THR B 1 139 ? -10.801 29.207 26.368 1.00 20.71 138 THR B O 1
ATOM 3161 N N . ASP B 1 140 ? -9.419 28.408 27.951 1.00 17.69 139 ASP B N 1
ATOM 3162 C CA . ASP B 1 140 ? -10.060 29.120 29.082 1.00 16.73 139 ASP B CA 1
ATOM 3163 C C . ASP B 1 140 ? -9.289 30.380 29.329 1.00 17.06 139 ASP B C 1
ATOM 3164 O O . ASP B 1 140 ? -8.239 30.373 29.953 1.00 19.36 139 ASP B O 1
ATOM 3169 N N . TYR B 1 141 ? -9.787 31.471 28.780 1.00 17.68 140 TYR B N 1
ATOM 3170 C CA . TYR B 1 141 ? -9.075 32.745 28.905 1.00 18.35 140 TYR B CA 1
ATOM 3171 C C . TYR B 1 141 ? -9.550 33.527 30.116 1.00 20.37 140 TYR B C 1
ATOM 3172 O O . TYR B 1 141 ? -8.937 34.533 30.497 1.00 20.29 140 TYR B O 1
ATOM 3181 N N . HIS B 1 142 ? -10.669 33.102 30.706 1.00 17.64 141 HIS B N 1
ATOM 3182 C CA . HIS B 1 142 ? -11.212 33.828 31.850 1.00 16.63 141 HIS B CA 1
ATOM 3183 C C . HIS B 1 142 ? -10.950 33.280 33.218 1.00 18.74 141 HIS B C 1
ATOM 3184 O O . HIS B 1 142 ? -10.866 34.017 34.186 1.00 18.71 141 HIS B O 1
ATOM 3191 N N . GLY B 1 143 ? -10.901 31.953 33.282 1.00 16.10 142 GLY B N 1
ATOM 3192 C CA . GLY B 1 143 ? -10.703 31.200 34.529 1.00 15.55 142 GLY B CA 1
ATOM 3193 C C . GLY B 1 143 ? -11.843 30.257 34.856 1.00 17.47 142 GLY B C 1
ATOM 3194 O O . GLY B 1 143 ? -12.930 30.292 34.252 1.00 17.25 142 GLY B O 1
ATOM 3195 N N . GLY B 1 144 ? -11.596 29.367 35.815 1.00 17.86 143 GLY B N 1
ATOM 3196 C CA . GLY B 1 144 ? -12.600 28.386 36.232 1.00 18.64 143 GLY B CA 1
ATOM 3197 C C . GLY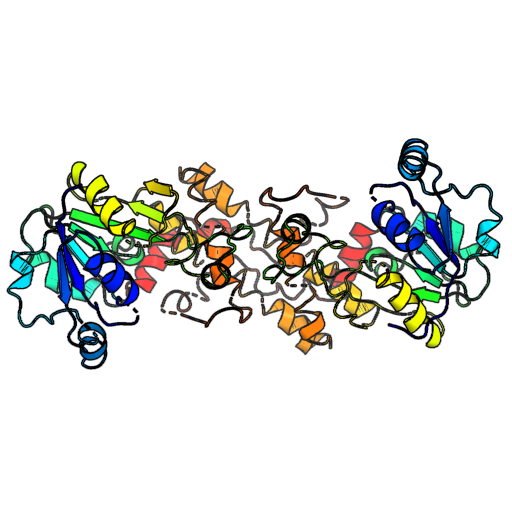 B 1 144 ? -12.238 26.990 35.788 1.00 16.19 143 GLY B C 1
ATOM 3198 O O . GLY B 1 144 ? -12.801 25.990 36.249 1.00 17.18 143 GLY B O 1
ATOM 3199 N N . ILE B 1 145 ? -11.276 26.918 34.851 1.00 15.12 144 ILE B N 1
ATOM 3200 C CA . ILE B 1 145 ? -10.782 25.611 34.302 1.00 13.71 144 ILE B CA 1
ATOM 3201 C C . ILE B 1 145 ? -9.248 25.634 34.361 1.00 16.65 144 ILE B C 1
ATOM 3202 O O . ILE B 1 145 ? -8.616 24.785 35.009 1.00 15.66 144 ILE B O 1
ATOM 3207 N N . ALA B 1 146 ? -8.663 26.626 33.671 1.00 14.61 145 ALA B N 1
ATOM 3208 C CA . ALA B 1 146 ? -7.203 26.900 33.766 1.00 17.32 145 ALA B CA 1
ATOM 3209 C C . ALA B 1 146 ? -6.903 27.558 35.104 1.00 16.27 145 ALA B C 1
ATOM 3210 O O . ALA B 1 146 ? -7.767 28.245 35.669 1.00 16.20 145 ALA B O 1
ATOM 3212 N N . LYS B 1 147 ? -5.681 27.386 35.583 1.00 14.85 146 LYS B N 1
ATOM 3213 C CA . LYS B 1 147 ? -5.218 27.942 36.831 1.00 16.60 146 LYS B CA 1
ATOM 3214 C C . LYS B 1 147 ? -5.063 29.444 36.677 1.00 14.52 146 LYS B C 1
ATOM 3215 O O . LYS B 1 147 ? -4.658 29.954 35.608 1.00 16.12 146 LYS B O 1
ATOM 3221 N N . GLN B 1 148 ? -5.350 30.163 37.749 1.00 15.47 147 GLN B N 1
ATOM 3222 C CA . GLN B 1 148 ? -5.162 31.633 37.761 1.00 14.35 147 GLN B CA 1
ATOM 3223 C C . GLN B 1 148 ? -4.892 32.080 39.181 1.00 14.17 147 GLN B C 1
ATOM 3224 O O . GLN B 1 148 ? -5.219 31.413 40.156 1.00 16.95 147 GLN B O 1
ATOM 3230 N N . ALA B 1 149 ? -4.323 33.274 39.284 1.00 14.96 148 ALA B N 1
ATOM 3231 C CA . ALA B 1 149 ? -4.183 33.923 40.556 1.00 14.25 148 ALA B CA 1
ATOM 3232 C C . ALA B 1 149 ? -5.412 34.864 40.697 1.00 15.48 148 ALA B C 1
ATOM 3233 O O . ALA B 1 149 ? -6.101 35.112 39.733 1.00 16.71 148 ALA B O 1
ATOM 3235 N N . ILE B 1 150 ? -5.656 35.366 41.905 1.00 15.09 149 ILE B N 1
ATOM 3236 C CA . ILE B 1 150 ? -6.717 36.315 42.195 1.00 15.87 149 ILE B CA 1
ATOM 3237 C C . ILE B 1 150 ? -6.192 37.413 43.143 1.00 14.93 149 ILE B C 1
ATOM 3238 O O . ILE B 1 150 ? -5.112 37.265 43.758 1.00 15.31 149 ILE B O 1
ATOM 3243 N N . VAL B 1 151 ? -6.927 38.518 43.219 1.00 15.59 150 VAL B N 1
ATOM 3244 C CA . VAL B 1 151 ? -6.591 39.621 44.118 1.00 16.69 150 VAL B CA 1
ATOM 3245 C C . VAL B 1 151 ? -7.798 39.885 45.002 1.00 15.89 150 VAL B C 1
ATOM 3246 O O . VAL B 1 151 ? -8.930 39.889 44.523 1.00 16.30 150 VAL B O 1
ATOM 3250 N N . CYS B 1 152 ? -7.532 40.151 46.276 1.00 15.44 151 CYS B N 1
ATOM 3251 C CA . CYS B 1 152 ? -8.596 40.346 47.259 1.00 14.52 151 CYS B CA 1
ATOM 3252 C C . CYS B 1 152 ? -8.267 41.475 48.192 1.00 15.65 151 CYS B C 1
ATOM 3253 O O . CYS B 1 152 ? -7.122 41.649 48.590 1.00 16.43 151 CYS B O 1
ATOM 3256 N N . ALA B 1 153 ? -9.316 42.158 48.607 1.00 15.46 152 ALA B N 1
ATOM 3257 C CA . ALA B 1 153 ? -9.195 43.239 49.574 1.00 15.54 152 ALA B CA 1
ATOM 3258 C C . ALA B 1 153 ? -10.272 43.183 50.638 1.00 15.08 152 ALA B C 1
ATOM 3259 O O . ALA B 1 153 ? -11.434 43.017 50.326 1.00 14.72 152 ALA B O 1
ATOM 3261 N N . LEU B 1 154 ? -9.871 43.332 51.900 1.00 14.67 153 LEU B N 1
ATOM 3262 C CA . LEU B 1 154 ? -10.820 43.576 52.992 1.00 13.37 153 LEU B CA 1
ATOM 3263 C C . LEU B 1 154 ? -11.059 45.090 53.040 1.00 15.78 153 LEU B C 1
ATOM 3264 O O . LEU B 1 154 ? -10.178 45.824 53.413 1.00 18.35 153 LEU B O 1
ATOM 3277 N N . GLN B 1 156 ? -13.721 46.701 54.588 1.00 14.83 155 GLN B N 1
ATOM 3278 C CA A GLN B 1 156 ? -14.057 47.025 55.967 0.50 16.51 155 GLN B CA 1
ATOM 3279 C CA B GLN B 1 156 ? -14.198 47.048 55.913 0.50 17.11 155 GLN B CA 1
ATOM 3280 C C . GLN B 1 156 ? -14.530 45.765 56.656 1.00 15.64 155 GLN B C 1
ATOM 3281 O O . GLN B 1 156 ? -14.998 44.838 56.046 1.00 18.53 155 GLN B O 1
ATOM 3292 N N . GLY B 1 157 ? -14.367 45.759 57.961 1.00 15.35 156 GLY B N 1
ATOM 3293 C CA . GLY B 1 157 ? -14.766 44.638 58.755 1.00 16.46 156 GLY B CA 1
ATOM 3294 C C . GLY B 1 157 ? -13.636 44.036 59.555 1.00 16.62 156 GLY B C 1
ATOM 3295 O O . GLY B 1 157 ? -12.464 44.442 59.408 1.00 15.15 156 GLY B O 1
ATOM 3296 N N . PRO B 1 158 ? -13.969 43.062 60.402 1.00 14.42 157 PRO B N 1
ATOM 3297 C CA . PRO B 1 158 ? -12.933 42.449 61.247 1.00 14.27 157 PRO B CA 1
ATOM 3298 C C . PRO B 1 158 ? -11.938 41.653 60.448 1.00 15.93 157 PRO B C 1
ATOM 3299 O O . PRO B 1 158 ? -12.271 41.040 59.444 1.00 16.80 157 PRO B O 1
ATOM 3303 N N . GLU B 1 159 ? -10.721 41.665 60.938 1.00 17.67 158 GLU B N 1
ATOM 3304 C CA . GLU B 1 159 ? -9.626 41.020 60.258 1.00 18.13 158 GLU B CA 1
ATOM 3305 C C . GLU B 1 159 ? -9.860 39.546 59.897 1.00 17.27 158 GLU B C 1
ATOM 3306 O O . GLU B 1 159 ? -9.455 39.077 58.826 1.00 16.36 158 GLU B O 1
ATOM 3312 N N . GLU B 1 160 ? -10.552 38.830 60.763 1.00 18.62 159 GLU B N 1
ATOM 3313 C CA . GLU B 1 160 ? -10.770 37.392 60.592 1.00 18.52 159 GLU B CA 1
ATOM 3314 C C . GLU B 1 160 ? -11.615 37.075 59.341 1.00 16.20 159 GLU B C 1
ATOM 3315 O O . GLU B 1 160 ? -11.610 35.952 58.800 1.00 17.47 159 GLU B O 1
ATOM 3321 N N . HIS B 1 161 ? -12.319 38.091 58.897 1.00 16.42 160 HIS B N 1
ATOM 3322 C CA . HIS B 1 161 ? -13.161 37.980 57.692 1.00 15.41 160 HIS B CA 1
ATOM 3323 C C . HIS B 1 161 ? -12.344 37.957 56.427 1.00 14.69 160 HIS B C 1
ATOM 3324 O O . HIS B 1 161 ? -12.823 37.483 55.371 1.00 15.59 160 HIS B O 1
ATOM 3331 N N . TYR B 1 162 ? -11.094 38.421 56.480 1.00 14.75 161 TYR B N 1
ATOM 3332 C CA . TYR B 1 162 ? -10.273 38.352 55.250 1.00 15.92 161 TYR B CA 1
ATOM 3333 C C . TYR B 1 162 ? -10.161 36.858 54.799 1.00 15.66 161 TYR B C 1
ATOM 3334 O O . TYR B 1 162 ? -10.408 36.498 53.642 1.00 15.71 161 TYR B O 1
ATOM 3343 N N . ALA B 1 163 ? -9.753 35.994 55.698 1.00 15.92 162 ALA B N 1
ATOM 3344 C CA . ALA B 1 163 ? -9.576 34.554 55.298 1.00 17.68 162 ALA B CA 1
ATOM 3345 C C . ALA B 1 163 ? -10.836 33.935 54.757 1.00 15.52 162 ALA B C 1
ATOM 3346 O O . ALA B 1 163 ? -10.805 33.077 53.853 1.00 16.56 162 ALA B O 1
ATOM 3348 N N . ILE B 1 164 ? -11.952 34.359 55.338 1.00 14.99 163 ILE B N 1
ATOM 3349 C CA . ILE B 1 164 ? -13.273 33.819 54.950 1.00 16.24 163 ILE B CA 1
ATOM 3350 C C . ILE B 1 164 ? -13.594 34.216 53.508 1.00 17.00 163 ILE B C 1
ATOM 3351 O O . ILE B 1 164 ? -13.875 33.360 52.658 1.00 18.25 163 ILE B O 1
ATOM 3356 N N . GLY B 1 165 ? -13.522 35.512 53.244 1.00 13.74 164 GLY B N 1
ATOM 3357 C CA . GLY B 1 165 ? -13.737 36.047 51.914 1.00 12.50 164 GLY B CA 1
ATOM 3358 C C . GLY B 1 165 ? -12.776 35.441 50.907 1.00 14.85 164 GLY B C 1
ATOM 3359 O O . GLY B 1 165 ? -13.135 35.159 49.771 1.00 16.42 164 GLY B O 1
ATOM 3360 N N . ALA B 1 166 ? -11.512 35.298 51.295 1.00 15.20 165 ALA B N 1
ATOM 3361 C CA . ALA B 1 166 ? -10.535 34.721 50.390 1.00 14.45 165 ALA B CA 1
ATOM 3362 C C . ALA B 1 166 ? -10.864 33.297 50.009 1.00 15.72 165 ALA B C 1
ATOM 3363 O O . ALA B 1 166 ? -10.740 32.895 48.851 1.00 16.17 165 ALA B O 1
ATOM 3365 N N . ASP B 1 167 ? -11.327 32.544 50.993 1.00 16.39 166 ASP B N 1
ATOM 3366 C CA . ASP B 1 167 ? -11.720 31.150 50.780 1.00 18.22 166 ASP B CA 1
ATOM 3367 C C . ASP B 1 167 ? -12.902 31.042 49.816 1.00 16.78 166 ASP B C 1
ATOM 3368 O O . ASP B 1 167 ? -12.899 30.202 48.898 1.00 17.44 166 ASP B O 1
ATOM 3373 N N . ILE B 1 168 ? -13.874 31.938 49.975 1.00 17.15 167 ILE B N 1
ATOM 3374 C CA . ILE B 1 168 ? -15.031 31.936 49.114 1.00 15.61 167 ILE B CA 1
ATOM 3375 C C . ILE B 1 168 ? -14.584 32.242 47.675 1.00 16.31 167 ILE B C 1
ATOM 3376 O O . ILE B 1 168 ? -15.019 31.575 46.715 1.00 16.47 167 ILE B O 1
ATOM 3381 N N . CYS B 1 169 ? -13.689 33.217 47.527 1.00 16.20 168 CYS B N 1
ATOM 3382 C CA . CYS B 1 169 ? -13.219 33.582 46.168 1.00 17.14 168 CYS B CA 1
ATOM 3383 C C . CYS B 1 169 ? -12.423 32.450 45.522 1.00 16.83 168 CYS B C 1
ATOM 3384 O O . CYS B 1 169 ? -12.520 32.179 44.301 1.00 16.36 168 CYS B O 1
ATOM 3387 N N . GLU B 1 170 ? -11.625 31.803 46.346 1.00 15.62 169 GLU B N 1
ATOM 3388 C CA . GLU B 1 170 ? -10.797 30.643 45.898 1.00 15.01 169 GLU B CA 1
ATOM 3389 C C . GLU B 1 170 ? -11.682 29.477 45.412 1.00 16.64 169 GLU B C 1
ATOM 3390 O O . GLU B 1 170 ? -11.373 28.787 44.466 1.00 16.21 169 GLU B O 1
ATOM 3396 N N . THR B 1 171 ? -12.864 29.373 46.007 1.00 15.94 170 THR B N 1
ATOM 3397 C CA . THR B 1 171 ? -13.833 28.321 45.639 1.00 17.10 170 THR B CA 1
ATOM 3398 C C . THR B 1 171 ? -14.523 28.729 44.345 1.00 14.21 170 THR B C 1
ATOM 3399 O O . THR B 1 171 ? -14.675 27.955 43.403 1.00 16.06 170 THR B O 1
ATOM 3411 N N . TRP B 1 173 ? -13.567 30.702 41.984 1.00 16.13 172 TRP B N 1
ATOM 3412 C CA . TRP B 1 173 ? -12.675 30.956 40.831 1.00 16.36 172 TRP B CA 1
ATOM 3413 C C . TRP B 1 173 ? -11.601 29.878 40.652 1.00 17.01 172 TRP B C 1
ATOM 3414 O O . TRP B 1 173 ? -10.582 30.100 39.960 1.00 15.84 172 TRP B O 1
ATOM 3425 N N . SER B 1 174 ? -11.834 28.723 41.302 1.00 16.08 173 SER B N 1
ATOM 3426 C CA . SER B 1 174 ? -10.901 27.586 41.276 1.00 16.35 173 SER B CA 1
ATOM 3427 C C . SER B 1 174 ? -10.644 27.070 39.857 1.00 16.04 173 SER B C 1
ATOM 3428 O O . SER B 1 174 ? -11.553 27.062 39.047 1.00 18.13 173 SER B O 1
ATOM 3431 N N . PRO B 1 175 ? -9.420 26.595 39.589 1.00 14.09 174 PRO B N 1
ATOM 3432 C CA . PRO B 1 175 ? -8.298 26.480 40.472 1.00 15.59 174 PRO B CA 1
ATOM 3433 C C . PRO B 1 175 ? -7.509 27.770 40.557 1.00 13.62 174 PRO B C 1
ATOM 3434 O O . PRO B 1 175 ? -7.137 28.393 39.556 1.00 17.43 174 PRO B O 1
ATOM 3438 N N . VAL B 1 176 ? -7.290 28.173 41.794 1.00 14.48 175 VAL B N 1
ATOM 3439 C CA . VAL B 1 176 ? -6.539 29.417 42.109 1.00 15.45 175 VAL B CA 1
ATOM 3440 C C . VAL B 1 176 ? -5.188 28.993 42.674 1.00 18.44 175 VAL B C 1
ATOM 3441 O O . VAL B 1 176 ? -5.101 28.165 43.580 1.00 19.84 175 VAL B O 1
ATOM 3445 N N . THR B 1 177 ? -4.151 29.587 42.138 1.00 17.26 176 THR B N 1
ATOM 3446 C CA . THR B 1 177 ? -2.770 29.325 42.534 1.00 18.59 176 THR B CA 1
ATOM 3447 C C . THR B 1 177 ? -2.313 30.190 43.690 1.00 21.45 176 THR B C 1
ATOM 3448 O O . THR B 1 177 ? -1.772 29.712 44.675 1.00 27.39 176 THR B O 1
ATOM 3452 N N . ARG B 1 178 ? -2.493 31.478 43.524 1.00 18.82 177 ARG B N 1
ATOM 3453 C CA . ARG B 1 178 ? -2.072 32.492 44.512 1.00 21.33 177 ARG B CA 1
ATOM 3454 C C . ARG B 1 178 ? -3.212 33.476 44.751 1.00 19.04 177 ARG B C 1
ATOM 3455 O O . ARG B 1 178 ? -3.887 33.876 43.816 1.00 18.36 177 ARG B O 1
ATOM 3463 N N . THR B 1 179 ? -3.401 33.840 46.022 1.00 18.85 178 THR B N 1
ATOM 3464 C CA . THR B 1 179 ? -4.386 34.839 46.393 1.00 18.58 178 THR B CA 1
ATOM 3465 C C . THR B 1 179 ? -3.612 36.011 46.992 1.00 16.61 178 THR B C 1
ATOM 3466 O O . THR B 1 179 ? -3.067 35.912 48.083 1.00 17.71 178 THR B O 1
ATOM 3470 N N . HIS B 1 180 ? -3.582 37.104 46.260 1.00 16.39 179 HIS B N 1
ATOM 3471 C CA . HIS B 1 180 ? -2.887 38.296 46.645 1.00 17.03 179 HIS B CA 1
ATOM 3472 C C . HIS B 1 180 ? -3.765 39.295 47.386 1.00 17.03 179 HIS B C 1
ATOM 3473 O O . HIS B 1 180 ? -4.763 39.790 46.861 1.00 18.36 179 HIS B O 1
ATOM 3480 N N . ARG B 1 181 ? -3.382 39.575 48.630 1.00 17.18 180 ARG B N 1
ATOM 3481 C CA . ARG B 1 181 ? -4.096 40.534 49.454 1.00 15.69 180 ARG B CA 1
ATOM 3482 C C . ARG B 1 181 ? -3.580 41.918 49.158 1.00 16.29 180 ARG B C 1
ATOM 3483 O O . ARG B 1 181 ? -2.348 42.185 49.224 1.00 15.79 180 ARG B O 1
ATOM 3491 N N . VAL B 1 182 ? -4.522 42.788 48.867 1.00 15.79 181 VAL B N 1
ATOM 3492 C CA . VAL B 1 182 ? -4.256 44.202 48.594 1.00 15.81 181 VAL B CA 1
ATOM 3493 C C . VAL B 1 182 ? -5.257 45.084 49.333 1.00 16.76 181 VAL B C 1
ATOM 3494 O O . VAL B 1 182 ? -6.226 44.621 49.938 1.00 16.62 181 VAL B O 1
ATOM 3498 N N . THR B 1 183 ? -4.994 46.386 49.287 1.00 18.02 182 THR B N 1
ATOM 3499 C CA . THR B 1 183 ? -5.986 47.360 49.801 1.00 18.83 182 THR B CA 1
ATOM 3500 C C . THR B 1 183 ? -7.046 47.648 48.753 1.00 15.59 182 THR B C 1
ATOM 3501 O O . THR B 1 183 ? -6.884 47.340 47.562 1.00 14.32 182 THR B O 1
ATOM 3505 N N . THR B 1 184 ? -8.137 48.274 49.193 1.00 17.09 183 THR B N 1
ATOM 3506 C CA . THR B 1 184 ? -9.210 48.667 48.283 1.00 17.20 183 THR B CA 1
ATOM 3507 C C . THR B 1 184 ? -8.680 49.544 47.147 1.00 17.43 183 THR B C 1
ATOM 3508 O O . THR B 1 184 ? -8.998 49.363 45.951 1.00 15.25 183 THR B O 1
ATOM 3512 N N . GLU B 1 185 ? -7.860 50.522 47.507 1.00 15.69 184 GLU B N 1
ATOM 3513 C CA A GLU B 1 185 ? -7.316 51.440 46.507 0.50 18.35 184 GLU B CA 1
ATOM 3514 C CA B GLU B 1 185 ? -7.306 51.446 46.516 0.50 18.28 184 GLU B CA 1
ATOM 3515 C C . GLU B 1 185 ? -6.413 50.701 45.530 1.00 18.81 184 GLU B C 1
ATOM 3516 O O . GLU B 1 185 ? -6.435 50.951 44.327 1.00 16.72 184 GLU B O 1
ATOM 3527 N N . GLN B 1 186 ? -5.577 49.813 46.067 1.00 17.56 185 GLN B N 1
ATOM 3528 C CA . GLN B 1 186 ? -4.662 49.046 45.229 1.00 17.35 185 GLN B CA 1
ATOM 3529 C C . GLN B 1 186 ? -5.433 48.184 44.231 1.00 17.60 185 GLN B C 1
ATOM 3530 O O . GLN B 1 186 ? -5.068 48.093 43.060 1.00 16.14 185 GLN B O 1
ATOM 3536 N N . LEU B 1 187 ? -6.558 47.620 44.684 1.00 14.63 186 LEU B N 1
ATOM 3537 C CA . LEU B 1 187 ? -7.361 46.738 43.844 1.00 16.19 186 LEU B CA 1
ATOM 3538 C C . LEU B 1 187 ? -7.957 47.612 42.707 1.00 16.48 186 LEU B C 1
ATOM 3539 O O . LEU B 1 187 ? -7.931 47.238 41.520 1.00 16.13 186 LEU B O 1
ATOM 3544 N N . ALA B 1 188 ? -8.367 48.822 43.055 1.00 15.93 187 ALA B N 1
ATOM 3545 C CA . ALA B 1 188 ? -8.931 49.761 42.041 1.00 14.62 187 ALA B CA 1
ATOM 3546 C C . ALA B 1 188 ? -7.880 50.176 41.024 1.00 15.73 187 ALA B C 1
ATOM 3547 O O . ALA B 1 188 ? -8.166 50.318 39.809 1.00 15.56 187 ALA B O 1
ATOM 3549 N N . ILE B 1 189 ? -6.661 50.362 41.501 1.00 13.77 188 ILE B N 1
ATOM 3550 C CA . ILE B 1 189 ? -5.524 50.675 40.611 1.00 15.70 188 ILE B CA 1
ATOM 3551 C C . ILE B 1 189 ? -5.313 49.564 39.590 1.00 15.82 188 ILE B C 1
ATOM 3552 O O . ILE B 1 189 ? -5.048 49.799 38.416 1.00 16.72 188 ILE B O 1
ATOM 3557 N N . LEU B 1 190 ? -5.450 48.318 40.019 1.00 14.35 189 LEU B N 1
ATOM 3558 C CA . LEU B 1 190 ? -5.332 47.172 39.110 1.00 17.16 189 LEU B CA 1
ATOM 3559 C C . LEU B 1 190 ? -6.524 47.090 38.179 1.00 17.36 189 LEU B C 1
ATOM 3560 O O . LEU B 1 190 ? -6.359 46.886 36.995 1.00 16.79 189 LEU B O 1
ATOM 3565 N N . GLU B 1 191 ? -7.709 47.342 38.703 1.00 16.89 190 GLU B N 1
ATOM 3566 C CA . GLU B 1 191 ? -8.952 47.359 37.906 1.00 18.88 190 GLU B CA 1
ATOM 3567 C C . GLU B 1 191 ? -9.922 48.343 38.545 1.00 20.47 190 GLU B C 1
ATOM 3568 O O . GLU B 1 191 ? -10.451 48.136 39.632 1.00 17.23 190 GLU B O 1
ATOM 3574 N N . PRO B 1 192 ? -10.268 49.378 37.808 1.00 15.99 191 PRO B N 1
ATOM 3575 C CA . PRO B 1 192 ? -10.031 49.563 36.353 1.00 18.83 191 PRO B CA 1
ATOM 3576 C C . PRO B 1 192 ? -8.710 50.066 35.853 1.00 16.64 191 PRO B C 1
ATOM 3577 O O . PRO B 1 192 ? -8.507 50.110 34.632 1.00 19.95 191 PRO B O 1
ATOM 3581 N N . GLY B 1 193 ? -7.819 50.475 36.727 1.00 16.42 192 GLY B N 1
ATOM 3582 C CA . GLY B 1 193 ? -6.601 51.114 36.274 1.00 18.38 192 GLY B CA 1
ATOM 3583 C C . GLY B 1 193 ? -5.781 50.398 35.207 1.00 19.67 192 GLY B C 1
ATOM 3584 O O . GLY B 1 193 ? -5.739 50.724 34.022 1.00 19.90 192 GLY B O 1
ATOM 3585 N N . LEU B 1 194 ? -5.150 49.353 35.670 1.00 16.06 193 LEU B N 1
ATOM 3586 C CA . LEU B 1 194 ? -4.206 48.625 34.862 1.00 21.05 193 LEU B CA 1
ATOM 3587 C C . LEU B 1 194 ? -4.939 47.872 33.767 1.00 23.41 193 LEU B C 1
ATOM 3588 O O . LEU B 1 194 ? -4.526 47.911 32.599 1.00 22.52 193 LEU B O 1
ATOM 3593 N N . SER B 1 195 ? -6.054 47.235 34.127 1.00 20.03 194 SER B N 1
ATOM 3594 C CA . SER B 1 195 ? -6.784 46.396 33.157 1.00 23.11 194 SER B CA 1
ATOM 3595 C C . SER B 1 195 ? -7.514 47.161 32.050 1.00 22.04 194 SER B C 1
ATOM 3596 O O . SER B 1 195 ? -7.440 46.753 30.865 1.00 22.33 194 SER B O 1
ATOM 3599 N N . GLU B 1 196 ? -8.188 48.256 32.407 1.00 20.24 195 GLU B N 1
ATOM 3600 C CA . GLU B 1 196 ? -9.062 48.996 31.484 1.00 21.31 195 GLU B CA 1
ATOM 3601 C C . GLU B 1 196 ? -8.552 50.319 31.004 1.00 19.96 195 GLU B C 1
ATOM 3602 O O . GLU B 1 196 ? -8.938 50.780 29.935 1.00 20.92 195 GLU B O 1
ATOM 3621 N N . VAL B 1 198 ? -5.016 51.018 31.007 1.00 17.58 197 VAL B N 1
ATOM 3622 C CA . VAL B 1 198 ? -3.696 50.817 30.440 1.00 16.34 197 VAL B CA 1
ATOM 3623 C C . VAL B 1 198 ? -3.740 49.715 29.385 1.00 16.20 197 VAL B C 1
ATOM 3624 O O . VAL B 1 198 ? -3.515 49.987 28.185 1.00 19.16 197 VAL B O 1
ATOM 3628 N N . ALA B 1 199 ? -4.027 48.479 29.802 1.00 19.15 198 ALA B N 1
ATOM 3629 C CA . ALA B 1 199 ? -3.998 47.356 28.862 1.00 17.51 198 ALA B CA 1
ATOM 3630 C C . ALA B 1 199 ? -5.025 47.467 27.734 1.00 19.69 198 ALA B C 1
ATOM 3631 O O . ALA B 1 199 ? -4.713 47.269 26.569 1.00 19.82 198 ALA B O 1
ATOM 3641 N N . PRO B 1 201 ? -6.726 49.935 26.196 1.00 18.06 200 PRO B N 1
ATOM 3642 C CA . PRO B 1 201 ? -6.567 50.784 25.022 1.00 19.46 200 PRO B CA 1
ATOM 3643 C C . PRO B 1 201 ? -5.424 50.360 24.111 1.00 17.90 200 PRO B C 1
ATOM 3644 O O . PRO B 1 201 ? -5.471 50.557 22.898 1.00 23.70 200 PRO B O 1
ATOM 3648 N N . PHE B 1 202 ? -4.379 49.860 24.701 1.00 18.58 201 PHE B N 1
ATOM 3649 C CA . PHE B 1 202 ? -3.270 49.382 23.933 1.00 20.08 201 PHE B CA 1
ATOM 3650 C C . PHE B 1 202 ? -3.615 48.140 23.117 1.00 16.27 201 PHE B C 1
ATOM 3651 O O . PHE B 1 202 ? -3.286 48.063 21.910 1.00 16.94 201 PHE B O 1
ATOM 3659 N N . VAL B 1 203 ? -4.399 47.245 23.693 1.00 16.79 202 VAL B N 1
ATOM 3660 C CA . VAL B 1 203 ? -4.828 46.041 22.949 1.00 16.04 202 VAL B CA 1
ATOM 3661 C C . VAL B 1 203 ? -5.703 46.471 21.768 1.00 17.71 202 VAL B C 1
ATOM 3662 O O . VAL B 1 203 ? -5.545 46.042 20.623 1.00 19.18 202 VAL B O 1
ATOM 3666 N N . GLU B 1 204 ? -6.625 47.414 22.011 1.00 16.72 203 GLU B N 1
ATOM 3667 C CA . GLU B 1 204 ? -7.467 47.894 20.924 1.00 17.99 203 GLU B CA 1
ATOM 3668 C C . GLU B 1 204 ? -6.677 48.585 19.828 1.00 18.63 203 GLU B C 1
ATOM 3669 O O . GLU B 1 204 ? -6.978 48.436 18.649 1.00 19.98 203 GLU B O 1
ATOM 3675 N N . THR B 1 205 ? -5.625 49.268 20.229 1.00 16.99 204 THR B N 1
ATOM 3676 C CA . THR B 1 205 ? -4.756 49.978 19.292 1.00 17.31 204 THR B CA 1
ATOM 3677 C C . THR B 1 205 ? -4.027 48.919 18.413 1.00 17.37 204 THR B C 1
ATOM 3678 O O . THR B 1 205 ? -3.858 49.128 17.200 1.00 19.47 204 THR B O 1
ATOM 3690 N N . VAL B 1 207 ? -5.215 46.057 17.420 1.00 17.21 206 VAL B N 1
ATOM 3691 C CA . VAL B 1 207 ? -6.193 45.627 16.393 1.00 15.45 206 VAL B CA 1
ATOM 3692 C C . VAL B 1 207 ? -6.326 46.676 15.315 1.00 16.64 206 VAL B C 1
ATOM 3693 O O . VAL B 1 207 ? -6.303 46.407 14.110 1.00 17.57 206 VAL B O 1
ATOM 3697 N N . HIS B 1 208 ? -6.415 47.905 15.759 1.00 15.87 207 HIS B N 1
ATOM 3698 C CA . HIS B 1 208 ? -6.601 48.996 14.827 1.00 16.75 207 HIS B CA 1
ATOM 3699 C C . HIS B 1 208 ? -5.384 49.184 13.953 1.00 15.25 207 HIS B C 1
ATOM 3700 O O . HIS B 1 208 ? -5.479 49.691 12.791 1.00 16.35 207 HIS B O 1
ATOM 3707 N N . ALA B 1 209 ? -4.235 48.767 14.485 1.00 15.67 208 ALA B N 1
ATOM 3708 C CA . ALA B 1 209 ? -2.986 48.913 13.736 1.00 16.56 208 ALA B CA 1
ATOM 3709 C C . ALA B 1 209 ? -2.989 47.877 12.594 1.00 15.64 208 ALA B C 1
ATOM 3710 O O . ALA B 1 209 ? -2.665 48.191 11.434 1.00 15.29 208 ALA B O 1
ATOM 3712 N N . VAL B 1 210 ? -3.491 46.686 12.912 1.00 16.00 209 VAL B N 1
ATOM 3713 C CA . VAL B 1 210 ? -3.680 45.654 11.906 1.00 17.99 209 VAL B CA 1
ATOM 3714 C C . VAL B 1 210 ? -4.639 46.195 10.852 1.00 17.18 209 VAL B C 1
ATOM 3715 O O . VAL B 1 210 ? -4.375 46.099 9.614 1.00 17.16 209 VAL B O 1
ATOM 3719 N N . ASP B 1 211 ? -5.718 46.845 11.301 1.00 17.79 210 ASP B N 1
ATOM 3720 C CA . ASP B 1 211 ? -6.704 47.377 10.341 1.00 18.88 210 ASP B CA 1
ATOM 3721 C C . ASP B 1 211 ? -6.071 48.438 9.431 1.00 16.89 210 ASP B C 1
ATOM 3722 O O . ASP B 1 211 ? -6.376 48.517 8.243 1.00 16.78 210 ASP B O 1
ATOM 3727 N N . GLU B 1 212 ? -5.192 49.269 9.987 1.00 15.66 211 GLU B N 1
ATOM 3728 C CA . GLU B 1 212 ? -4.530 50.329 9.200 1.00 19.18 211 GLU B CA 1
ATOM 3729 C C . GLU B 1 212 ? -3.684 49.717 8.067 1.00 16.42 211 GLU B C 1
ATOM 3730 O O . GLU B 1 212 ? -3.662 50.188 6.923 1.00 14.58 211 GLU B O 1
ATOM 3736 N N . CYS B 1 213 ? -3.004 48.622 8.385 1.00 15.75 212 CYS B N 1
ATOM 3737 C CA . CYS B 1 213 ? -2.135 47.964 7.406 1.00 17.69 212 CYS B CA 1
ATOM 3738 C C . CYS B 1 213 ? -2.939 47.500 6.243 1.00 19.43 212 CYS B C 1
ATOM 3739 O O . CYS B 1 213 ? -2.524 47.644 5.091 1.00 19.03 212 CYS B O 1
ATOM 3742 N N . ALA B 1 214 ? -4.123 46.992 6.561 1.00 18.53 213 ALA B N 1
ATOM 3743 C CA . ALA B 1 214 ? -5.044 46.421 5.551 1.00 19.08 213 ALA B CA 1
ATOM 3744 C C . ALA B 1 214 ? -5.834 47.464 4.812 1.00 21.32 213 ALA B C 1
ATOM 3745 O O . ALA B 1 214 ? -5.949 47.389 3.581 1.00 24.38 213 ALA B O 1
ATOM 3747 N N . ASP B 1 215 ? -6.301 48.489 5.516 1.00 18.23 214 ASP B N 1
ATOM 3748 C CA . ASP B 1 215 ? -7.193 49.478 4.921 1.00 17.34 214 ASP B CA 1
ATOM 3749 C C . ASP B 1 215 ? -6.469 50.579 4.199 1.00 18.38 214 ASP B C 1
ATOM 3750 O O . ASP B 1 215 ? -6.942 51.080 3.178 1.00 23.45 214 ASP B O 1
ATOM 3755 N N . ARG B 1 216 ? -5.312 50.972 4.709 1.00 18.17 215 ARG B N 1
ATOM 3756 C CA . ARG B 1 216 ? -4.598 52.091 4.131 1.00 19.12 215 ARG B CA 1
ATOM 3757 C C . ARG B 1 216 ? -3.445 51.687 3.245 1.00 18.82 215 ARG B C 1
ATOM 3758 O O . ARG B 1 216 ? -3.173 52.335 2.220 1.00 18.52 215 ARG B O 1
ATOM 3766 N N . TYR B 1 217 ? -2.794 50.576 3.600 1.00 19.88 216 TYR B N 1
ATOM 3767 C CA . TYR B 1 217 ? -1.539 50.157 2.911 1.00 16.52 216 TYR B CA 1
ATOM 3768 C C . TYR B 1 217 ? -1.627 48.895 2.062 1.00 17.34 216 TYR B C 1
ATOM 3769 O O . TYR B 1 217 ? -0.628 48.435 1.524 1.00 18.74 216 TYR B O 1
ATOM 3778 N N . GLY B 1 218 ? -2.835 48.357 1.980 1.00 17.76 217 GLY B N 1
ATOM 3779 C CA . GLY B 1 218 ? -3.165 47.285 1.075 1.00 18.46 217 GLY B CA 1
ATOM 3780 C C . GLY B 1 218 ? -2.587 45.939 1.386 1.00 15.26 21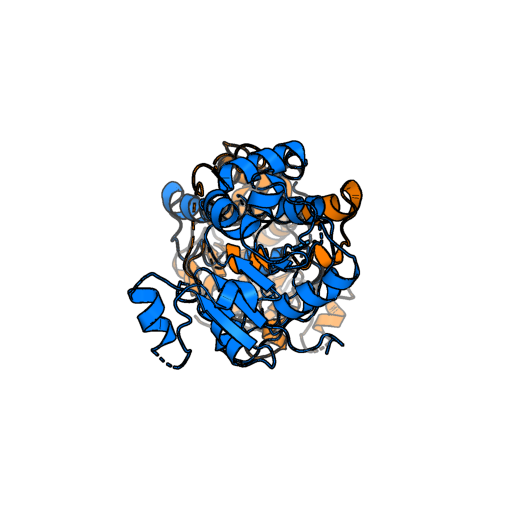7 GLY B C 1
ATOM 3781 O O . GLY B 1 218 ? -2.497 45.106 0.538 1.00 17.79 217 GLY B O 1
ATOM 3782 N N . ILE B 1 219 ? -2.199 45.754 2.631 1.00 15.80 218 ILE B N 1
ATOM 3783 C CA . ILE B 1 219 ? -1.644 44.482 3.105 1.00 15.81 218 ILE B CA 1
ATOM 3784 C C . ILE B 1 219 ? -2.788 43.530 3.431 1.00 16.98 218 ILE B C 1
ATOM 3785 O O . ILE B 1 219 ? -3.758 43.910 4.125 1.00 18.38 218 ILE B O 1
ATOM 3790 N N . ASP B 1 220 ? -2.655 42.302 2.947 1.00 17.82 219 ASP B N 1
ATOM 3791 C CA A ASP B 1 220 ? -3.623 41.247 3.219 0.50 17.80 219 ASP B CA 1
ATOM 3792 C CA B ASP B 1 220 ? -3.654 41.265 3.225 0.50 16.80 219 ASP B CA 1
ATOM 3793 C C . ASP B 1 220 ? -3.860 41.247 4.722 1.00 17.77 219 ASP B C 1
ATOM 3794 O O . ASP B 1 220 ? -2.898 41.181 5.493 1.00 16.16 219 ASP B O 1
ATOM 3803 N N . ARG B 1 221 ? -5.114 41.287 5.173 1.00 17.12 220 ARG B N 1
ATOM 3804 C CA . ARG B 1 221 ? -5.305 41.360 6.646 1.00 17.05 220 ARG B CA 1
ATOM 3805 C C . ARG B 1 221 ? -4.700 40.169 7.367 1.00 16.78 220 ARG B C 1
ATOM 3806 O O . ARG B 1 221 ? -4.153 40.322 8.448 1.00 17.19 220 ARG B O 1
ATOM 3814 N N . GLN B 1 222 ? -4.768 38.992 6.771 1.00 16.84 221 GLN B N 1
ATOM 3815 C CA . GLN B 1 222 ? -4.242 37.791 7.436 1.00 16.58 221 GLN B CA 1
ATOM 3816 C C . GLN B 1 222 ? -2.725 37.892 7.604 1.00 16.31 221 GLN B C 1
ATOM 3817 O O . GLN B 1 222 ? -2.166 37.400 8.572 1.00 17.57 221 GLN B O 1
ATOM 3823 N N . ALA B 1 223 ? -2.054 38.550 6.659 1.00 15.56 222 ALA B N 1
ATOM 3824 C CA . ALA B 1 223 ? -0.599 38.742 6.773 1.00 12.44 222 ALA B CA 1
ATOM 3825 C C . ALA B 1 223 ? -0.281 39.678 7.948 1.00 13.73 222 ALA B C 1
ATOM 3826 O O . ALA B 1 223 ? 0.593 39.423 8.779 1.00 16.60 222 ALA B O 1
ATOM 3828 N N . ALA B 1 224 ? -1.031 40.788 8.036 1.00 16.68 223 ALA B N 1
ATOM 3829 C CA . ALA B 1 224 ? -0.837 41.743 9.130 1.00 15.22 223 ALA B CA 1
ATOM 3830 C C . ALA B 1 224 ? -1.186 41.095 10.462 1.00 16.09 223 ALA B C 1
ATOM 3831 O O . ALA B 1 224 ? -0.488 41.281 11.467 1.00 14.82 223 ALA B O 1
ATOM 3833 N N . LEU B 1 225 ? -2.253 40.308 10.470 1.00 16.86 224 LEU B N 1
ATOM 3834 C CA A LEU B 1 225 ? -2.682 39.616 11.715 0.50 16.05 224 LEU B CA 1
ATOM 3835 C CA B LEU B 1 225 ? -2.685 39.647 11.690 0.50 16.37 224 LEU B CA 1
ATOM 3836 C C . LEU B 1 225 ? -1.656 38.601 12.168 1.00 14.65 224 LEU B C 1
ATOM 3837 O O . LEU B 1 225 ? -1.297 38.540 13.348 1.00 14.50 224 LEU B O 1
ATOM 3846 N N . ASP B 1 226 ? -1.205 37.800 11.220 1.00 15.31 225 ASP B N 1
ATOM 3847 C CA . ASP B 1 226 ? -0.194 36.762 11.515 1.00 16.49 225 ASP B CA 1
ATOM 3848 C C . ASP B 1 226 ? 1.055 37.427 12.089 1.00 14.47 225 ASP B C 1
ATOM 3849 O O . ASP B 1 226 ? 1.666 36.938 13.067 1.00 14.99 225 ASP B O 1
ATOM 3854 N N . PHE B 1 227 ? 1.408 38.563 11.510 1.00 15.61 226 PHE B N 1
ATOM 3855 C CA . PHE B 1 227 ? 2.632 39.289 11.869 1.00 14.75 226 PHE B CA 1
ATOM 3856 C C . PHE B 1 227 ? 2.483 39.816 13.291 1.00 15.30 226 PHE B C 1
ATOM 3857 O O . PHE B 1 227 ? 3.376 39.681 14.125 1.00 16.24 226 PHE B O 1
ATOM 3873 N N . ILE B 1 229 ? 0.300 38.896 15.694 1.00 14.30 228 ILE B N 1
ATOM 3874 C CA . ILE B 1 229 ? 0.020 37.860 16.717 1.00 15.06 228 ILE B CA 1
ATOM 3875 C C . ILE B 1 229 ? 1.319 37.139 17.065 1.00 14.51 228 ILE B C 1
ATOM 3876 O O . ILE B 1 229 ? 1.573 36.848 18.244 1.00 15.16 228 ILE B O 1
ATOM 3881 N N . GLY B 1 230 ? 2.167 36.906 16.074 1.00 16.26 229 GLY B N 1
ATOM 3882 C CA . GLY B 1 230 ? 3.492 36.326 16.307 1.00 14.78 229 GLY B CA 1
ATOM 3883 C C . GLY B 1 230 ? 4.402 37.281 17.033 1.00 15.19 229 GLY B C 1
ATOM 3884 O O . GLY B 1 230 ? 5.165 36.892 17.892 1.00 13.95 229 GLY B O 1
ATOM 3885 N N . HIS B 1 231 ? 4.348 38.560 16.679 1.00 14.73 230 HIS B N 1
ATOM 3886 C CA . HIS B 1 231 ? 5.180 39.529 17.369 1.00 14.31 230 HIS B CA 1
ATOM 3887 C C . HIS B 1 231 ? 4.765 39.782 18.807 1.00 14.14 230 HIS B C 1
ATOM 3888 O O . HIS B 1 231 ? 5.579 40.036 19.671 1.00 15.63 230 HIS B O 1
ATOM 3895 N N . LEU B 1 232 ? 3.482 39.706 19.081 1.00 15.35 231 LEU B N 1
ATOM 3896 C CA . LEU B 1 232 ? 3.017 39.846 20.474 1.00 16.33 231 LEU B CA 1
ATOM 3897 C C . LEU B 1 232 ? 3.604 38.687 21.292 1.00 14.28 231 LEU B C 1
ATOM 3898 O O . LEU B 1 232 ? 4.009 38.849 22.435 1.00 16.56 231 LEU B O 1
ATOM 3903 N N . ASN B 1 233 ? 3.662 37.521 20.688 1.00 14.06 232 ASN B N 1
ATOM 3904 C CA . ASN B 1 233 ? 4.230 36.353 21.349 1.00 15.53 232 ASN B CA 1
ATOM 3905 C C . ASN B 1 233 ? 5.685 36.631 21.729 1.00 17.04 232 ASN B C 1
ATOM 3906 O O . ASN B 1 233 ? 6.032 36.605 22.909 1.00 16.40 232 ASN B O 1
ATOM 3911 N N . VAL B 1 234 ? 6.511 36.966 20.757 1.00 16.63 233 VAL B N 1
ATOM 3912 C CA . VAL B 1 234 ? 7.933 37.114 21.025 1.00 15.84 233 VAL B CA 1
ATOM 3913 C C . VAL B 1 234 ? 8.229 38.329 21.901 1.00 15.43 233 VAL B C 1
ATOM 3914 O O . VAL B 1 234 ? 9.128 38.273 22.782 1.00 13.62 233 VAL B O 1
ATOM 3918 N N . GLU B 1 235 ? 7.515 39.426 21.671 1.00 14.07 234 GLU B N 1
ATOM 3919 C CA . GLU B 1 235 ? 7.741 40.697 22.391 1.00 14.41 234 GLU B CA 1
ATOM 3920 C C . GLU B 1 235 ? 7.275 40.599 23.842 1.00 16.52 234 GLU B C 1
ATOM 3921 O O . GLU B 1 235 ? 8.020 40.927 24.746 1.00 16.44 234 GLU B O 1
ATOM 3927 N N . ILE B 1 236 ? 6.064 40.101 24.056 1.00 14.36 235 ILE B N 1
ATOM 3928 C CA . ILE B 1 236 ? 5.576 39.978 25.439 1.00 13.56 235 ILE B CA 1
ATOM 3929 C C . ILE B 1 236 ? 6.488 39.015 26.192 1.00 15.66 235 ILE B C 1
ATOM 3930 O O . ILE B 1 236 ? 6.853 39.275 27.328 1.00 16.53 235 ILE B O 1
ATOM 3935 N N . ALA B 1 237 ? 6.870 37.960 25.531 1.00 16.57 236 ALA B N 1
ATOM 3936 C CA . ALA B 1 237 ? 7.740 36.904 26.157 1.00 17.08 236 ALA B CA 1
ATOM 3937 C C . ALA B 1 237 ? 9.081 37.533 26.568 1.00 16.81 236 ALA B C 1
ATOM 3938 O O . ALA B 1 237 ? 9.544 37.345 27.687 1.00 17.61 236 ALA B O 1
ATOM 3948 N N . TRP B 1 239 ? 9.901 40.841 26.948 1.00 17.59 238 TRP B N 1
ATOM 3949 C CA . TRP B 1 239 ? 9.770 41.979 27.856 1.00 18.57 238 TRP B CA 1
ATOM 3950 C C . TRP B 1 239 ? 9.393 41.586 29.248 1.00 19.14 238 TRP B C 1
ATOM 3951 O O . TRP B 1 239 ? 9.801 42.245 30.203 1.00 20.74 238 TRP B O 1
ATOM 3962 N N . PHE B 1 240 ? 8.691 40.463 29.383 1.00 16.11 239 PHE B N 1
ATOM 3963 C CA . PHE B 1 240 ? 8.241 39.987 30.681 1.00 17.23 239 PHE B CA 1
ATOM 3964 C C . PHE B 1 240 ? 9.103 38.838 31.208 1.00 19.16 239 PHE B C 1
ATOM 3965 O O . PHE B 1 240 ? 8.771 38.210 32.205 1.00 23.57 239 PHE B O 1
ATOM 3973 N N . GLY B 1 241 ? 10.225 38.591 30.561 1.00 18.35 240 GLY B N 1
ATOM 3974 C CA . GLY B 1 241 ? 11.200 37.671 31.137 1.00 19.66 240 GLY B CA 1
ATOM 3975 C C . GLY B 1 241 ? 10.969 36.203 30.949 1.00 22.67 240 GLY B C 1
ATOM 3976 O O . GLY B 1 241 ? 11.532 35.393 31.687 1.00 23.71 240 GLY B O 1
ATOM 3977 N N . TYR B 1 242 ? 10.179 35.864 29.939 1.00 20.77 241 TYR B N 1
ATOM 3978 C CA . TYR B 1 242 ? 9.909 34.449 29.561 1.00 19.20 241 TYR B CA 1
ATOM 3979 C C . TYR B 1 242 ? 10.926 33.962 28.530 1.00 22.38 241 TYR B C 1
ATOM 3980 O O . TYR B 1 242 ? 11.076 32.766 28.293 1.00 23.97 241 TYR B O 1
ATOM 3989 N N . SER B 1 243 ? 11.630 34.907 27.939 1.00 23.33 242 SER B N 1
ATOM 3990 C CA . SER B 1 243 ? 12.623 34.639 26.893 1.00 26.64 242 SER B CA 1
ATOM 3991 C C . SER B 1 243 ? 13.684 35.720 26.942 1.00 29.17 242 SER B C 1
ATOM 3992 O O . SER B 1 243 ? 13.398 36.827 27.394 1.00 27.75 242 SER B O 1
ATOM 3995 N N . PRO B 1 244 ? 14.913 35.443 26.441 1.00 33.94 243 PRO B N 1
ATOM 3996 C CA . PRO B 1 244 ? 15.926 36.505 26.506 1.00 33.05 243 PRO B CA 1
ATOM 3997 C C . PRO B 1 244 ? 15.756 37.638 25.487 1.00 33.84 243 PRO B C 1
ATOM 3998 O O . PRO B 1 244 ? 15.306 37.442 24.352 1.00 33.68 243 PRO B O 1
ATOM 4002 N N . LYS B 1 245 ? 16.113 38.845 25.900 1.00 36.89 244 LYS B N 1
ATOM 4003 C CA . LYS B 1 245 ? 16.076 39.964 24.962 1.00 42.26 244 LYS B CA 1
ATOM 4004 C C . LYS B 1 245 ? 17.239 39.912 24.017 1.00 46.26 244 LYS B C 1
ATOM 4005 O O . LYS B 1 245 ? 18.230 39.208 24.229 1.00 46.91 244 LYS B O 1
ATOM 4011 N N . VAL B 1 246 ? 17.099 40.744 22.999 1.00 49.14 245 VAL B N 1
ATOM 4012 C CA . VAL B 1 246 ? 18.068 40.854 21.931 1.00 51.60 245 VAL B CA 1
ATOM 4013 C C . VAL B 1 246 ? 18.398 42.321 21.599 1.00 54.40 245 VAL B C 1
ATOM 4014 O O . VAL B 1 246 ? 19.403 42.867 22.076 1.00 56.27 245 VAL B O 1
ATOM 4018 N N . ALA B 1 250 ? 20.992 50.609 18.694 1.00 41.93 249 ALA B N 1
ATOM 4019 C CA . ALA B 1 250 ? 19.895 51.467 18.182 1.00 42.40 249 ALA B CA 1
ATOM 4020 C C . ALA B 1 250 ? 18.554 51.245 18.899 1.00 39.53 249 ALA B C 1
ATOM 4021 O O . ALA B 1 250 ? 17.618 52.018 18.728 1.00 39.71 249 ALA B O 1
ATOM 4023 N N . ALA B 1 251 ? 18.493 50.185 19.693 1.00 37.02 250 ALA B N 1
ATOM 4024 C CA . ALA B 1 251 ? 17.243 49.801 20.393 1.00 36.26 250 ALA B CA 1
ATOM 4025 C C . ALA B 1 251 ? 16.661 50.937 21.202 1.00 34.53 250 ALA B C 1
ATOM 4026 O O . ALA B 1 251 ? 15.456 51.179 21.192 1.00 35.04 250 ALA B O 1
ATOM 4028 N N . LEU B 1 252 ? 17.553 51.639 21.881 1.00 34.31 251 LEU B N 1
ATOM 4029 C CA . LEU B 1 252 ? 17.178 52.707 22.802 1.00 33.52 251 LEU B CA 1
ATOM 4030 C C . LEU B 1 252 ? 16.619 53.896 22.050 1.00 32.26 251 LEU B C 1
ATOM 4031 O O . LEU B 1 252 ? 15.591 54.459 22.396 1.00 30.08 251 LEU B O 1
ATOM 4033 N N . ARG B 1 253 ? 17.349 54.276 21.024 1.00 31.56 252 ARG B N 1
ATOM 4034 C CA . ARG B 1 253 ? 16.977 55.424 20.199 1.00 29.82 252 ARG B CA 1
ATOM 4035 C C . ARG B 1 253 ? 15.687 55.115 19.508 1.00 27.45 252 ARG B C 1
ATOM 4036 O O . ARG B 1 253 ? 14.822 55.977 19.348 1.00 23.92 252 ARG B O 1
ATOM 4044 N N . LEU B 1 254 ? 15.598 53.862 19.064 1.00 25.67 253 LEU B N 1
ATOM 4045 C CA . LEU B 1 254 ? 14.437 53.377 18.317 1.00 23.07 253 LEU B CA 1
ATOM 4046 C C . LEU B 1 254 ? 13.199 53.371 19.213 1.00 21.46 253 LEU B C 1
ATOM 4047 O O . LEU B 1 254 ? 12.131 53.871 18.849 1.00 23.35 253 LEU B O 1
ATOM 4060 N N . GLU B 1 256 ? 12.777 55.162 21.853 1.00 21.55 255 GLU B N 1
ATOM 4061 C CA . GLU B 1 256 ? 12.461 56.545 22.210 1.00 24.08 255 GLU B CA 1
ATOM 4062 C C . GLU B 1 256 ? 11.655 57.187 21.082 1.00 22.31 255 GLU B C 1
ATOM 4063 O O . GLU B 1 256 ? 10.679 57.927 21.302 1.00 21.46 255 GLU B O 1
ATOM 4065 N N . PHE B 1 257 ? 12.056 56.852 19.868 1.00 22.17 256 PHE B N 1
ATOM 4066 C CA . PHE B 1 257 ? 11.452 57.427 18.660 1.00 22.65 256 PHE B CA 1
ATOM 4067 C C . PHE B 1 257 ? 10.013 56.978 18.527 1.00 23.09 256 PHE B C 1
ATOM 4068 O O . PHE B 1 257 ? 9.127 57.754 18.264 1.00 24.10 256 PHE B O 1
ATOM 4076 N N . ALA B 1 258 ? 9.804 55.702 18.810 1.00 18.31 257 ALA B N 1
ATOM 4077 C CA . ALA B 1 258 ? 8.496 55.074 18.718 1.00 22.50 257 ALA B CA 1
ATOM 4078 C C . ALA B 1 258 ? 7.542 55.564 19.812 1.00 22.59 257 ALA B C 1
ATOM 4079 O O . ALA B 1 258 ? 6.368 55.855 19.551 1.00 21.04 257 ALA B O 1
ATOM 4081 N N . LYS B 1 259 ? 8.018 55.590 21.051 1.00 23.40 258 LYS B N 1
ATOM 4082 C CA . LYS B 1 259 ? 7.157 56.049 22.134 1.00 23.54 258 LYS B CA 1
ATOM 4083 C C . LYS B 1 259 ? 6.678 57.492 21.848 1.00 22.26 258 LYS B C 1
ATOM 4084 O O . LYS B 1 259 ? 5.538 57.840 22.074 1.00 25.38 258 LYS B O 1
ATOM 4090 N N . ASP B 1 260 ? 7.556 58.313 21.324 1.00 22.08 259 ASP B N 1
ATOM 4091 C CA . ASP B 1 260 ? 7.207 59.692 21.021 1.00 23.99 259 ASP B CA 1
ATOM 4092 C C . ASP B 1 260 ? 6.017 59.783 20.042 1.00 24.96 259 ASP B C 1
ATOM 4093 O O . ASP B 1 260 ? 5.254 60.732 20.061 1.00 26.63 259 ASP B O 1
ATOM 4098 N N . ILE B 1 261 ? 5.864 58.786 19.192 1.00 22.84 260 ILE B N 1
ATOM 4099 C CA A ILE B 1 261 ? 4.780 58.806 18.214 0.50 21.06 260 ILE B CA 1
ATOM 4100 C CA B ILE B 1 261 ? 4.786 58.754 18.201 0.50 21.16 260 ILE B CA 1
ATOM 4101 C C . ILE B 1 261 ? 3.476 58.164 18.706 1.00 20.55 260 ILE B C 1
ATOM 4102 O O . ILE B 1 261 ? 2.387 58.661 18.406 1.00 20.65 260 ILE B O 1
ATOM 4111 N N . VAL B 1 262 ? 3.582 57.122 19.511 1.00 17.66 261 VAL B N 1
ATOM 4112 C CA A VAL B 1 262 ? 2.409 56.347 19.917 0.50 16.20 261 VAL B CA 1
ATOM 4113 C CA B VAL B 1 262 ? 2.382 56.373 19.909 0.50 16.62 261 VAL B CA 1
ATOM 4114 C C . VAL B 1 262 ? 1.913 56.477 21.367 1.00 18.44 261 VAL B C 1
ATOM 4115 O O . VAL B 1 262 ? 0.700 56.375 21.622 1.00 16.95 261 VAL B O 1
ATOM 4122 N N . VAL B 1 263 ? 2.828 56.711 22.290 1.00 16.60 262 VAL B N 1
ATOM 4123 C CA . VAL B 1 263 ? 2.482 56.751 23.727 1.00 16.23 262 VAL B CA 1
ATOM 4124 C C . VAL B 1 263 ? 2.550 58.119 24.352 1.00 17.70 262 VAL B C 1
ATOM 4125 O O . VAL B 1 263 ? 3.525 58.834 24.198 1.00 18.04 262 VAL B O 1
ATOM 4129 N N . LYS B 1 264 ? 1.480 58.516 25.035 1.00 15.40 263 LYS B N 1
ATOM 4130 C CA A LYS B 1 264 ? 1.442 59.792 25.719 0.50 14.67 263 LYS B CA 1
ATOM 4131 C CA B LYS B 1 264 ? 1.471 59.811 25.685 0.50 15.32 263 LYS B CA 1
ATOM 4132 C C . LYS B 1 264 ? 2.494 59.795 26.821 1.00 13.75 263 LYS B C 1
ATOM 4133 O O . LYS B 1 264 ? 2.623 58.856 27.581 1.00 16.02 263 LYS B O 1
ATOM 4144 N N . GLU B 1 265 ? 3.243 60.856 26.896 1.00 16.21 264 GLU B N 1
ATOM 4145 C CA . GLU B 1 265 ? 4.286 60.940 27.919 1.00 17.99 264 GLU B CA 1
ATOM 4146 C C . GLU B 1 265 ? 3.767 60.687 29.327 1.00 17.09 264 GLU B C 1
ATOM 4147 O O . GLU B 1 265 ? 4.460 60.032 30.125 1.00 17.27 264 GLU B O 1
ATOM 4153 N N . ASP B 1 266 ? 2.574 61.198 29.645 1.00 13.76 265 ASP B N 1
ATOM 4154 C CA . ASP B 1 266 ? 2.024 61.054 30.995 1.00 12.33 265 ASP B CA 1
ATOM 4155 C C . ASP B 1 266 ? 1.035 59.906 31.081 1.00 13.76 265 ASP B C 1
ATOM 4156 O O . ASP B 1 266 ? 0.022 60.013 31.784 1.00 13.54 265 ASP B O 1
ATOM 4161 N N . TRP B 1 267 ? 1.338 58.827 30.376 1.00 15.28 266 TRP B N 1
ATOM 4162 C CA . TRP B 1 267 ? 0.486 57.591 30.395 1.00 13.26 266 TRP B CA 1
ATOM 4163 C C . TRP B 1 267 ? 0.283 57.078 31.817 1.00 14.63 266 TRP B C 1
ATOM 4164 O O . TRP B 1 267 ? -0.785 56.557 32.136 1.00 14.96 266 TRP B O 1
ATOM 4175 N N . ARG B 1 268 ? 1.215 57.360 32.717 1.00 14.10 267 ARG B N 1
ATOM 4176 C CA . ARG B 1 268 ? 1.078 56.887 34.108 1.00 15.89 267 ARG B CA 1
ATOM 4177 C C . ARG B 1 268 ? -0.118 57.453 34.858 1.00 16.62 267 ARG B C 1
ATOM 4178 O O . ARG B 1 268 ? -0.509 56.928 35.906 1.00 15.89 267 ARG B O 1
ATOM 4186 N N . GLU B 1 269 ? -0.670 58.513 34.317 1.00 14.45 268 GLU B N 1
ATOM 4187 C CA . GLU B 1 269 ? -1.870 59.149 34.881 1.00 14.36 268 GLU B CA 1
ATOM 4188 C C . GLU B 1 269 ? -3.032 58.134 34.950 1.00 13.82 268 GLU B C 1
ATOM 4189 O O . GLU B 1 269 ? -3.935 58.269 35.786 1.00 16.21 268 GLU B O 1
ATOM 4195 N N . ALA B 1 270 ? -2.999 57.135 34.057 1.00 14.98 269 ALA B N 1
ATOM 4196 C CA . ALA B 1 270 ? -4.018 56.069 33.982 1.00 15.82 269 ALA B CA 1
ATOM 4197 C C . ALA B 1 270 ? -4.059 55.235 35.253 1.00 18.52 269 ALA B C 1
ATOM 4198 O O . ALA B 1 270 ? -5.053 54.652 35.540 1.00 19.28 269 ALA B O 1
ATOM 4200 N N . LEU B 1 271 ? -2.998 55.301 36.042 1.00 16.61 270 LEU B N 1
ATOM 4201 C CA . LEU B 1 271 ? -2.909 54.579 37.296 1.00 14.97 270 LEU B CA 1
ATOM 4202 C C . LEU B 1 271 ? -2.974 55.490 38.508 1.00 16.25 270 LEU B C 1
ATOM 4203 O O . LEU B 1 271 ? -2.901 55.036 39.631 1.00 14.29 270 LEU B O 1
ATOM 4208 N N . ASN B 1 272 ? -3.088 56.787 38.266 1.00 13.82 271 ASN B N 1
ATOM 4209 C CA . ASN B 1 272 ? -3.172 57.781 39.341 1.00 13.30 271 ASN B CA 1
ATOM 4210 C C . ASN B 1 272 ? -4.468 57.571 40.105 1.00 13.89 271 ASN B C 1
ATOM 4211 O O . ASN B 1 272 ? -5.543 57.510 39.521 1.00 15.11 271 ASN B O 1
ATOM 4216 N N . PRO B 1 273 ? -4.386 57.452 41.442 1.00 12.99 272 PRO B N 1
ATOM 4217 C CA . PRO B 1 273 ? -5.619 57.286 42.202 1.00 14.66 272 PRO B CA 1
ATOM 4218 C C . PRO B 1 273 ? -6.739 58.235 41.872 1.00 14.29 272 PRO B C 1
ATOM 4219 O O . PRO B 1 273 ? -7.891 57.823 41.918 1.00 17.20 272 PRO B O 1
ATOM 4223 N N . ALA B 1 274 ? -6.402 59.492 41.597 1.00 16.07 273 ALA B N 1
ATOM 4224 C CA . ALA B 1 274 ? -7.442 60.483 41.267 1.00 19.89 273 ALA B CA 1
ATOM 4225 C C . ALA B 1 274 ? -8.187 60.102 39.995 1.00 17.55 273 ALA B C 1
ATOM 4226 O O . ALA B 1 274 ? -9.441 60.197 39.909 1.00 18.83 273 ALA B O 1
ATOM 4228 N N . LYS B 1 275 ? -7.430 59.609 39.037 1.00 16.14 274 LYS B N 1
ATOM 4229 C CA . LYS B 1 275 ? -8.005 59.308 37.721 1.00 16.67 274 LYS B CA 1
ATOM 4230 C C . LYS B 1 275 ? -8.749 57.996 37.813 1.00 16.75 274 LYS B C 1
ATOM 4231 O O . LYS B 1 275 ? -9.809 57.810 37.213 1.00 17.31 274 LYS B O 1
ATOM 4237 N N . VAL B 1 276 ? -8.201 57.095 38.618 1.00 15.66 275 VAL B N 1
ATOM 4238 C CA . VAL B 1 276 ? -8.833 55.820 38.843 1.00 14.49 275 VAL B CA 1
ATOM 4239 C C . VAL B 1 276 ? -10.178 55.973 39.568 1.00 15.23 275 VAL B C 1
ATOM 4240 O O . VAL B 1 276 ? -11.175 55.304 39.231 1.00 15.28 275 VAL B O 1
ATOM 4244 N N . LYS B 1 277 ? -10.202 56.883 40.532 1.00 15.81 276 LYS B N 1
ATOM 4245 C CA . LYS B 1 277 ? -11.443 57.166 41.263 1.00 17.22 276 LYS B CA 1
ATOM 4246 C C . LYS B 1 277 ? -12.484 57.757 40.297 1.00 18.26 276 LYS B C 1
ATOM 4247 O O . LYS B 1 277 ? -13.661 57.406 40.368 1.00 20.13 276 LYS B O 1
ATOM 4253 N N . GLN B 1 278 ? -12.065 58.636 39.382 1.00 17.29 277 GLN B N 1
ATOM 4254 C CA . GLN B 1 278 ? -13.002 59.179 38.363 1.00 22.74 277 GLN B CA 1
ATOM 4255 C C . GLN B 1 278 ? -13.598 58.105 37.508 1.00 22.53 277 GLN B C 1
ATOM 4256 O O . GLN B 1 278 ? -14.803 58.105 37.232 1.00 24.12 277 GLN B O 1
ATOM 4262 N N . ALA B 1 279 ? -12.735 57.192 37.100 1.00 21.35 278 ALA B N 1
ATOM 4263 C CA . ALA B 1 279 ? -13.117 56.066 36.221 1.00 21.04 278 ALA B CA 1
ATOM 4264 C C . ALA B 1 279 ? -14.143 55.190 36.983 1.00 21.89 278 ALA B C 1
ATOM 4265 O O . ALA B 1 279 ? -15.201 54.795 36.465 1.00 22.23 278 ALA B O 1
ATOM 4267 N N . ALA B 1 280 ? -13.848 54.978 38.254 1.00 17.69 279 ALA B N 1
ATOM 4268 C CA . ALA B 1 280 ? -14.694 54.146 39.112 1.00 17.06 279 ALA B CA 1
ATOM 4269 C C . ALA B 1 280 ? -16.068 54.740 39.252 1.00 19.09 279 ALA B C 1
ATOM 4270 O O . ALA B 1 280 ? -17.088 54.058 39.238 1.00 21.47 279 ALA B O 1
ATOM 4272 N N . GLU B 1 281 ? -16.083 56.038 39.412 1.00 17.27 280 GLU B N 1
ATOM 4273 C CA . GLU B 1 281 ? -17.345 56.748 39.613 1.00 23.60 280 GLU B CA 1
ATOM 4274 C C . GLU B 1 281 ? -18.182 56.683 38.365 1.00 24.89 280 GLU B C 1
ATOM 4275 O O . GLU B 1 281 ? -19.420 56.706 38.405 1.00 28.25 280 GLU B O 1
ATOM 4281 N N . LEU B 1 282 ? -17.495 56.618 37.247 1.00 29.40 281 LEU B N 1
ATOM 4282 C CA . LEU B 1 282 ? -18.142 56.619 35.952 1.00 32.72 281 LEU B CA 1
ATOM 4283 C C . LEU B 1 282 ? -18.753 55.240 35.671 1.00 32.24 281 LEU B C 1
ATOM 4284 O O . LEU B 1 282 ? -19.848 55.109 35.125 1.00 37.67 281 LEU B O 1
ATOM 4289 N N . ILE B 1 283 ? -18.053 54.215 36.101 1.00 29.38 282 ILE B N 1
ATOM 4290 C CA . ILE B 1 283 ? -18.461 52.821 35.910 1.00 29.14 282 ILE B CA 1
ATOM 4291 C C . ILE B 1 283 ? -19.608 52.462 36.848 1.00 31.62 282 ILE B C 1
ATOM 4292 O O . ILE B 1 283 ? -20.506 51.695 36.486 1.00 33.45 282 ILE B O 1
ATOM 4297 N N . ALA B 1 284 ? -19.586 53.052 38.042 1.00 28.49 283 ALA B N 1
ATOM 4298 C CA . ALA B 1 284 ? -20.517 52.662 39.123 1.00 29.66 283 ALA B CA 1
ATOM 4299 C C . ALA B 1 284 ? -21.720 53.566 39.101 1.00 37.83 283 ALA B C 1
ATOM 4300 O O . ALA B 1 284 ? -22.498 53.649 40.075 1.00 41.74 283 ALA B O 1
ATOM 4302 N N . GLY B 1 285 ? -21.821 54.241 37.962 1.00 40.68 284 GLY B N 1
ATOM 4303 C CA . GLY B 1 285 ? -22.886 55.209 37.654 1.00 42.39 284 GLY B CA 1
ATOM 4304 C C . GLY B 1 285 ? -23.537 55.875 38.862 1.00 45.31 284 GLY B C 1
ATOM 4305 O O . GLY B 1 285 ? -22.868 56.514 39.692 1.00 48.46 284 GLY B O 1
#

Sequence (529 aa):
KNDVGPKKTVAILGAGGKGARITRKIHDSAHHLAAIEIAPEGRDRLQGGIPLTDGDGWIDEADVVVLALPDNIIEKVAEDIVPRVRPGTIVLIILDAAAPYAGVPEERADITYFIGHPCHPPLLFFNDETDPAARTDYHGGIAKQAIVVCALQGPEEHYAIGADICETWSPVTRTHRVTTEQLAILEPGLSEVAPFVETVHAVDECADRYGIDRRQAALLDFIGHLNVEIAWFGYSPKVAALRLEFAKDIVVVKEEDDWREEALNPAKVKQAAELIAGVGPKTVAILGAGGKGARITRKIHDSAHHLAAIEIAPEEGRDRLQGGIPLTDGDGWIDEADVVVLALPDNIIEKVAEDIVPRVRPGTIVLILDAAAPYAGVPERADITYFIGHPCHPPLLFFNDETDPAARTDYHGGIAKQAIVCALQQGPEEHYAIGADICETWSPVTRTHRVTTEEQLAILEPGLSEVAPFVETVHAVDECADRYGIDDRQAALLDFIGHLNVEIAWFGYSPKVAALRLEFAKDIIVVVKKEDWREALNPAKVKQAAELIAG